Protein 3HTU (pdb70)

Organism: Homo sapiens (NCBI:txid9606)

B-factor: mean 32.5, std 11.79, range [10.89, 85.68]

GO terms:
  GO:0036258 multivesicular body assembly (P, TAS)
  GO:0000814 ESCRT II complex (C, TAS)
  GO:0016236 macroautophagy (P, TAS)
  GO:0005829 cytosol (C, TAS)
  GO:0005515 protein binding (F, IPI)
  GO:0005634 nucleus (C, IDA)
  GO:0005737 cytoplasm (C, IDA)
  GO:0005829 cytosol (C, IDA)
  GO:0010008 endosome membrane (C, IDA)
  GO:0000814 ESCRT II complex (C, IDA)
  GO:0070062 extracellular exosome (C, HDA)
  GO:0007175 negative regulation of epidermal growth factor-activated receptor activity (P, IMP)
  GO:0042803 protein homodimerization activity (F, IPI)

Sequence (439 aa):
RRPEEWGKLIYQWVSRSGQNNSVFTLYELTNGEDTEDEEFHGLDEATLLRALQALQQEHKAEIITVSDGRGVKFFGSRVTEQDKAILQLKQQRDKLRQYQKRIAQQLERERRPEEWGKLIYQWVSRSGQNNSVFTLYELTNGEDTEDEEFHGLDEATLLRALQALQQEHKAEIITVSDGRGVKFFGSRVTEQDKAILQLKQQRDKLRQYQKRIAQQLERERRRPEEWGKLIYQWVSRSGQNNSVFTLYELTNGEDTEDEEFHGLDEATLLRALQALQQEHKAEIITVSDGRGVKFFGSRVTEQDKAILQLKQQRDKLRQYQKRIAQQLRRPEEWGKLIYQWVSRSGQNNSVFTLYELTNGEDTEDEEFHGLDEATLLRALQALQQEHKAEIITVSDGRGVKFFGSRVTEQDKAILQLKQQRDKLRQYQKRIAQQLERER

Foldseek 3Di:
DALLVVLVQLLCLCPPPVPPDQWDALCCSADNDSCCPGPRHVPDSVSPVSNQVSCVVVVQKDWDDDPVTGTMGGD/DDPADPVNVVVVVVVVVVVVVVVVVVVVVVVVVVD/DALQVVLVQLLCCCVVVVPAQHKFFLCCCQPNPSNVVGPSNPPDSVSPCSNQVVCVVVVQKDWDADPPGIIMGGD/DDPADPVNVVVVVVVVVVVVVVVVVVVVVVVVVVVD/DALQVVLVQLQVVCVVPPHSWDKFFLCCCAPNDVHPVGPCHPPDSVSPVRSQVNCVVVVQKDWADDVPGIIMTGD/DDPADPVNVVVVVVVVVVVVVVVVVVVVVVVD/DALQVVLVQLLVVCVVVVNQFPKFFLCCCQPNPVCPVPPNNPPDSVSPVSNQVNCVVVVQKDKDDDPPGIMMTGD/DVVADPVNVVVVVVVVVVVVVVVVVVVVVVVVVVVD

InterPro domains:
  IPR008570 ESCRT-II complex, Vps25 subunit [PF05871] (10-145)
  IPR008570 ESCRT-II complex, Vps25 subunit [PTHR13149] (2-176)
  IPR014041 ESCRT-II complex, Vps25 subunit, N-terminal winged helix [G3DSA:1.10.10.570] (1-99)
  IPR036388 Winged helix-like DNA-binding domain superfamily [G3DSA:1.10.10.10] (100-176)
  IPR036390 Winged helix DNA-binding domain superfamily [SSF46785] (5-107)
  IPR036390 Winged helix DNA-binding domain superfamily [SSF46785] (102-175)

Nearest PDB structures (foldseek):
  3htu-assembly2_C  TM=1.014E+00  e=5.537E-16  Homo sapiens
  3cuq-assembly1_C  TM=9.580E-01  e=3.646E-12  Homo sapiens
  6juf-assembly1_B  TM=7.206E-01  e=1.925E-02  Streptomyces clavuligerus
  6lb9-assembly1_B  TM=6.934E-01  e=1.925E-02  Streptomyces clavuligerus
  7plo-assembly1_S  TM=5.126E-01  e=5.295E-01  Homo sapiens

CATH classification: 1.10.10.10

Solvent-accessible surface area: 24961 Å² total; per-residue (Å²): 165,125,51,77,63,8,0,143,29,0,51,55,28,10,45,167,106,22,125,153,49,54,12,6,4,9,47,23,1,6,30,11,132,115,2,90,145,66,106,1,43,11,5,25,87,69,25,1,29,160,0,0,79,19,6,74,147,94,132,78,2,30,27,8,85,71,94,79,1,74,0,0,32,8,77,126,79,115,18,69,157,94,14,78,22,15,0,67,15,3,27,90,31,5,115,39,87,62,79,43,76,125,3,54,54,63,36,148,175,78,140,137,33,107,57,36,1,81,24,0,30,76,24,0,44,162,44,58,47,56,115,40,5,9,0,7,52,30,1,6,67,10,144,100,1,117,148,28,100,0,74,56,20,79,103,71,38,0,25,150,0,0,90,19,2,63,131,90,138,50,3,29,39,5,73,21,110,78,24,119,0,0,26,0,59,122,84,121,26,70,158,96,10,95,27,33,0,75,27,32,15,52,30,2,66,9,106,68,106,23,106,143,10,54,138,64,13,132,208,47,165,111,81,27,29,26,33,0,107,48,0,42,115,24,0,51,134,46,80,89,83,70,9,6,15,3,3,54,19,0,6,64,6,108,104,3,111,129,51,102,0,59,63,29,82,88,71,44,1,12,140,0,0,97,12,2,69,80,27,130,73,2,31,31,6,88,59,98,125,23,106,0,0,18,0,54,126,85,116,22,75,159,83,10,105,28,10,1,83,5,9,25,67,22,8,117,22,50,54,72,29,98,124,12,63,148,117,72,148,138,54,115,55,31,0,109,51,1,49,78,17,0,39,148,72,63,39,59,95,34,12,9,0,2,50,24,0,4,52,9,127,108,2,105,146,42,114,6,72,57,27,76,80,71,38,0,53,149,0,0,66,28,5,62,142,99,139,68,3,25,34,6,116,14,116,114,16,86,0,0,16,0,42,59,124,109,18,67,150,132,14,74,50,58,0,111,35,33,30,68,28,5,84,8,61,65,94,36,100,140,10,63,74,77,10,117,168,74,146

Secondary structure (DSSP, 8-state):
--HHHHHHHHHHHHHTT--S-SEE-HHHHHHSSTTTTSTTTT--HHHHHHHHHHHHHTTSEEEE--TTS-EEEE-/-----HHHHHHHHHHHHHHHHHHHHHHHHHHHHH-/--HHHHHHHHHHHHHHHT-TT-EEEHHHHHHSTTTTTSTTTT--HHHHHHHHHHHTTTTSEEEEEETTEEEEEE-/-----HHHHHHHHHHHHHHHHHHHHHHHHHHHHTT-/--HHHHHHHHHHHHHTSS-SS-EEEHHHHHHSGGGTTSTTTT--HHHHHHHHHHHHHTTSEEEEEETTEEEEEE-/-----HHHHHHHHHHHHHHHHHHHHHHHHHH-/--HHHHHHHHHHHHHHHT-TT-EEEHHHHHHSSSSTTSSSTT--HHHHHHHHHHHHHTTSEEEEE-SSSEEEEE-/-TT--HHHHHHHHHHHHHHHHHHHHHHHHHHHHHH-

Radius of gyration: 33.03 Å; Cα contacts (8 Å, |Δi|>4): 588; chains: 8; bounding box: 89×45×94 Å

Structure (mmCIF, N/CA/C/O backbone):
data_3HTU
#
_entry.id   3HTU
#
_cell.length_a   58.562
_cell.length_b   51.043
_cell.length_c   76.987
_cell.angle_alpha   90.00
_cell.angle_beta   90.39
_cell.angle_gamma   90.00
#
_symmetry.space_group_name_H-M   'P 1 21 1'
#
loop_
_entity.id
_entity.type
_entity.pdbx_description
1 polymer 'Vacuolar protein-sorting-associated protein 25'
2 polymer 'Vacuolar protein-sorting-associated protein 20'
3 water water
#
loop_
_atom_site.group_PDB
_atom_site.id
_atom_site.type_symbol
_atom_site.label_atom_id
_atom_site.label_alt_id
_atom_site.label_comp_id
_atom_site.label_asym_id
_atom_site.label_entity_id
_atom_site.label_seq_id
_atom_site.pdbx_PDB_ins_code
_atom_site.Cartn_x
_atom_site.Cartn_y
_atom_site.Cartn_z
_atom_site.occupancy
_atom_site.B_iso_or_equiv
_atom_site.auth_seq_id
_atom_site.auth_comp_id
_atom_site.auth_asym_id
_atom_site.auth_atom_id
_atom_site.pdbx_PDB_model_num
ATOM 1 N N . ARG A 1 5 ? 24.725 -14.476 10.650 1.00 55.90 102 ARG A N 1
ATOM 2 C CA . ARG A 1 5 ? 23.998 -13.544 11.561 1.00 55.87 102 ARG A CA 1
ATOM 3 C C . ARG A 1 5 ? 23.119 -12.542 10.799 1.00 55.38 102 ARG A C 1
ATOM 4 O O . ARG A 1 5 ? 23.217 -12.425 9.571 1.00 55.84 102 ARG A O 1
ATOM 12 N N . ARG A 1 6 ? 22.255 -11.851 11.544 1.00 54.19 103 ARG A N 1
ATOM 13 C CA . ARG A 1 6 ? 21.429 -10.744 11.049 1.00 53.23 103 ARG A CA 1
ATOM 14 C C . ARG A 1 6 ? 21.267 -9.690 12.169 1.00 51.93 103 ARG A C 1
ATOM 15 O O . ARG A 1 6 ? 21.444 -10.013 13.344 1.00 51.49 103 ARG A O 1
ATOM 23 N N . PRO A 1 7 ? 20.947 -8.427 11.812 1.00 50.69 104 PRO A N 1
ATOM 24 C CA . PRO A 1 7 ? 20.610 -7.411 12.830 1.00 49.76 104 PRO A CA 1
ATOM 25 C C . PRO A 1 7 ? 19.533 -7.835 13.861 1.00 48.65 104 PRO A C 1
ATOM 26 O O . PRO A 1 7 ? 19.717 -7.600 15.056 1.00 48.36 104 PRO A O 1
ATOM 30 N N . GLU A 1 8 ? 18.442 -8.457 13.408 1.00 47.34 105 GLU A N 1
ATOM 31 C CA . GLU A 1 8 ? 17.436 -9.020 14.317 1.00 46.34 105 GLU A CA 1
ATOM 32 C C . GLU A 1 8 ? 17.987 -10.089 15.273 1.00 45.34 105 GLU A C 1
ATOM 33 O O . GLU A 1 8 ? 17.555 -10.171 16.426 1.00 45.34 105 GLU A O 1
ATOM 39 N N . GLU A 1 9 ? 18.915 -10.911 14.780 1.00 43.86 106 GLU A N 1
ATOM 40 C CA . GLU A 1 9 ? 19.620 -11.909 15.592 1.00 42.66 106 GLU A CA 1
ATOM 41 C C . GLU A 1 9 ? 20.534 -11.245 16.619 1.00 41.50 106 GLU A C 1
ATOM 42 O O . GLU A 1 9 ? 20.539 -11.632 17.791 1.00 41.55 106 GLU A O 1
ATOM 48 N N . TRP A 1 10 ? 21.306 -10.252 16.176 1.00 39.75 107 TRP A N 1
ATOM 49 C CA . TRP A 1 10 ? 22.095 -9.423 17.079 1.00 38.54 107 TRP A CA 1
ATOM 50 C C . TRP A 1 10 ? 21.168 -8.821 18.144 1.00 37.73 107 TRP A C 1
ATOM 51 O O . TRP A 1 10 ? 21.518 -8.758 19.321 1.00 36.73 107 TRP A O 1
ATOM 62 N N . GLY A 1 11 ? 19.989 -8.388 17.700 1.00 37.36 108 GLY A N 1
ATOM 63 C CA . GLY A 1 11 ? 18.940 -7.848 18.577 1.00 37.25 108 GLY A CA 1
ATOM 64 C C . GLY A 1 11 ? 18.564 -8.848 19.649 1.00 37.07 108 GLY A C 1
ATOM 65 O O . GLY A 1 11 ? 18.584 -8.523 20.840 1.00 36.72 108 GLY A O 1
ATOM 66 N N . LYS A 1 12 ? 18.247 -10.072 19.215 1.00 36.72 109 LYS A N 1
ATOM 67 C CA . LYS A 1 12 ? 17.933 -11.184 20.117 1.00 36.63 109 LYS A CA 1
ATOM 68 C C . LYS A 1 12 ? 19.039 -11.406 21.159 1.00 35.87 109 LYS A C 1
ATOM 69 O O . LYS A 1 12 ? 18.749 -11.596 22.327 1.00 35.90 109 LYS A O 1
ATOM 75 N N . LEU A 1 13 ? 20.300 -11.361 20.729 1.00 34.93 110 LEU A N 1
ATOM 76 C CA . LEU A 1 13 ? 21.436 -11.554 21.632 1.00 33.77 110 LEU A CA 1
ATOM 77 C C . LEU A 1 13 ? 21.639 -10.427 22.637 1.00 32.69 110 LEU A C 1
ATOM 78 O O . LEU A 1 13 ? 21.945 -10.681 23.812 1.00 32.46 110 LEU A O 1
ATOM 83 N N . ILE A 1 14 ? 21.490 -9.183 22.183 1.00 30.81 111 ILE A N 1
ATOM 84 C CA . ILE A 1 14 ? 21.679 -8.045 23.068 1.00 29.35 111 ILE A CA 1
ATOM 85 C C . ILE A 1 14 ? 20.594 -8.045 24.141 1.00 29.27 111 ILE A C 1
ATOM 86 O O . ILE A 1 14 ? 20.864 -7.810 25.314 1.00 28.05 111 ILE A O 1
ATOM 91 N N . TYR A 1 15 ? 19.365 -8.307 23.719 1.00 29.87 112 TYR A N 1
ATOM 92 C CA . TYR A 1 15 ? 18.218 -8.181 24.612 1.00 31.20 112 TYR A CA 1
ATOM 93 C C . TYR A 1 15 ? 18.235 -9.288 25.658 1.00 32.88 112 TYR A C 1
ATOM 94 O O . TYR A 1 15 ? 17.827 -9.084 26.797 1.00 33.16 112 TYR A O 1
ATOM 103 N N . GLN A 1 16 ? 18.711 -10.460 25.241 1.00 34.82 113 GLN A N 1
ATOM 104 C CA . GLN A 1 16 ? 18.996 -11.573 26.126 1.00 36.95 113 GLN A CA 1
ATOM 105 C C . GLN A 1 16 ? 19.968 -11.139 27.233 1.00 37.55 113 GLN A C 1
ATOM 106 O O . GLN A 1 16 ? 19.759 -11.469 28.392 1.00 37.81 113 GLN A O 1
ATOM 112 N N . TRP A 1 17 ? 21.020 -10.392 26.875 1.00 38.70 114 TRP A N 1
ATOM 113 C CA . TRP A 1 17 ? 22.047 -9.989 27.844 1.00 39.63 114 TRP A CA 1
ATOM 114 C C . TRP A 1 17 ? 21.552 -8.932 28.837 1.00 40.83 114 TRP A C 1
ATOM 115 O O . TRP A 1 17 ? 21.914 -8.960 30.018 1.00 40.87 114 TRP A O 1
ATOM 126 N N . VAL A 1 18 ? 20.752 -7.989 28.349 1.00 42.27 115 VAL A N 1
ATOM 127 C CA . VAL A 1 18 ? 20.190 -6.938 29.199 1.00 43.96 115 VAL A CA 1
ATOM 128 C C . VAL A 1 18 ? 19.292 -7.564 30.266 1.00 45.69 115 VAL A C 1
ATOM 129 O O . VAL A 1 18 ? 19.309 -7.137 31.418 1.00 46.04 115 VAL A O 1
ATOM 133 N N . SER A 1 19 ? 18.529 -8.581 29.870 1.00 48.03 116 SER A N 1
ATOM 134 C CA . SER A 1 19 ? 17.622 -9.291 30.777 1.00 50.39 116 SER A CA 1
ATOM 135 C C . SER A 1 19 ? 18.375 -10.251 31.704 1.00 52.07 116 SER A C 1
ATOM 136 O O . SER A 1 19 ? 18.349 -10.084 32.929 1.00 52.07 116 SER A O 1
ATOM 139 N N . ARG A 1 20 ? 19.046 -11.244 31.116 1.00 54.06 117 ARG A N 1
ATOM 140 C CA . ARG A 1 20 ? 19.844 -12.207 31.876 1.00 56.31 117 ARG A CA 1
ATOM 141 C C . ARG A 1 20 ? 21.060 -11.538 32.513 1.00 57.27 117 ARG A C 1
ATOM 142 O O . ARG A 1 20 ? 22.057 -11.276 31.831 1.00 57.48 117 ARG A O 1
ATOM 150 N N . SER A 1 21 ? 20.961 -11.265 33.816 1.00 58.48 118 SER A N 1
ATOM 151 C CA . SER A 1 21 ? 22.081 -10.774 34.642 1.00 59.55 118 SER A CA 1
ATOM 152 C C . SER A 1 21 ? 22.180 -9.249 34.743 1.00 60.06 118 SER A C 1
ATOM 153 O O . SER A 1 21 ? 21.707 -8.665 35.726 1.00 60.42 118 SER A O 1
ATOM 156 N N . GLY A 1 22 ? 22.790 -8.612 33.741 1.00 60.27 119 GLY A N 1
ATOM 157 C CA . GLY A 1 22 ? 23.023 -7.161 33.747 1.00 60.37 119 GLY A CA 1
ATOM 158 C C . GLY A 1 22 ? 21.742 -6.348 33.747 1.00 60.34 119 GLY A C 1
ATOM 159 O O . GLY A 1 22 ? 21.485 -5.588 32.809 1.00 60.30 119 GLY A O 1
ATOM 160 N N . GLN A 1 23 ? 20.965 -6.496 34.826 1.00 60.09 120 GLN A N 1
ATOM 161 C CA . GLN A 1 23 ? 19.575 -6.024 34.904 1.00 59.65 120 GLN A CA 1
ATOM 162 C C . GLN A 1 23 ? 19.355 -4.762 35.728 1.00 58.79 120 GLN A C 1
ATOM 163 O O . GLN A 1 23 ? 18.223 -4.285 35.846 1.00 58.97 120 GLN A O 1
ATOM 169 N N . ASN A 1 24 ? 20.427 -4.233 36.310 1.00 57.34 121 ASN A N 1
ATOM 170 C CA . ASN A 1 24 ? 20.346 -2.994 37.075 1.00 55.61 121 ASN A CA 1
ATOM 171 C C . ASN A 1 24 ? 19.998 -1.818 36.153 1.00 54.04 121 ASN A C 1
ATOM 172 O O . ASN A 1 24 ? 19.061 -1.057 36.428 1.00 53.89 121 ASN A O 1
ATOM 177 N N . ASN A 1 25 ? 20.738 -1.695 35.048 1.00 51.58 122 ASN A N 1
ATOM 178 C CA . ASN A 1 25 ? 20.499 -0.622 34.086 1.00 48.86 122 ASN A CA 1
ATOM 179 C C . ASN A 1 25 ? 19.331 -0.923 33.142 1.00 45.92 122 ASN A C 1
ATOM 180 O O . ASN A 1 25 ? 19.125 -2.069 32.725 1.00 46.08 122 ASN A O 1
ATOM 185 N N . SER A 1 26 ? 18.566 0.119 32.830 1.00 42.05 123 SER A N 1
ATOM 186 C CA . SER A 1 26 ? 17.649 0.103 31.694 1.00 38.01 123 SER A CA 1
ATOM 187 C C . SER A 1 26 ? 18.202 0.981 30.562 1.00 34.79 123 SER A C 1
ATOM 188 O O . SER A 1 26 ? 17.875 0.764 29.398 1.00 33.23 123 SER A O 1
ATOM 191 N N . VAL A 1 27 ? 19.053 1.947 30.926 1.00 31.14 124 VAL A N 1
ATOM 192 C CA . VAL A 1 27 ? 19.595 2.947 29.992 1.00 28.15 124 VAL A CA 1
ATOM 193 C C . VAL A 1 27 ? 21.109 2.737 29.741 1.00 26.90 124 VAL A C 1
ATOM 194 O O . VAL A 1 27 ? 21.917 2.685 30.694 1.00 24.87 124 VAL A O 1
ATOM 198 N N . PHE A 1 28 ? 21.472 2.604 28.463 1.00 24.78 125 PHE A N 1
ATOM 199 C CA . PHE A 1 28 ? 22.844 2.289 28.045 1.00 24.03 125 PHE A CA 1
ATOM 200 C C . PHE A 1 28 ? 23.272 3.250 26.936 1.00 22.50 125 PHE A C 1
ATOM 201 O O . PHE A 1 28 ? 22.476 3.582 26.079 1.00 21.82 125 PHE A O 1
ATOM 209 N N . THR A 1 29 ? 24.521 3.714 26.946 1.00 22.55 126 THR A N 1
ATOM 210 C CA . THR A 1 29 ? 25.070 4.366 25.757 1.00 21.27 126 THR A CA 1
ATOM 211 C C . THR A 1 29 ? 25.287 3.284 24.698 1.00 21.54 126 THR A C 1
ATOM 212 O O . THR A 1 29 ? 25.402 2.106 25.019 1.00 21.15 126 THR A O 1
ATOM 216 N N . LEU A 1 30 ? 25.300 3.673 23.430 1.00 21.51 127 LEU A N 1
ATOM 217 C CA . LEU A 1 30 ? 25.634 2.728 22.382 1.00 23.16 127 LEU A CA 1
ATOM 218 C C . LEU A 1 30 ? 27.072 2.218 22.570 1.00 23.67 127 LEU A C 1
ATOM 219 O O . LEU A 1 30 ? 27.331 1.019 22.446 1.00 24.31 127 LEU A O 1
ATOM 224 N N . TYR A 1 31 ? 27.985 3.122 22.916 1.00 24.26 128 TYR A N 1
ATOM 225 C CA . TYR A 1 31 ? 29.394 2.736 23.128 1.00 24.94 128 TYR A CA 1
ATOM 226 C C . TYR A 1 31 ? 29.547 1.624 24.156 1.00 24.93 128 TYR A C 1
ATOM 227 O O . TYR A 1 31 ? 30.227 0.640 23.892 1.00 24.89 128 TYR A O 1
ATOM 236 N N . GLU A 1 32 ? 28.924 1.771 25.327 1.00 25.54 129 GLU A N 1
ATOM 237 C CA . GLU A 1 32 ? 29.154 0.807 26.409 1.00 25.87 129 GLU A CA 1
ATOM 238 C C . GLU A 1 32 ? 28.602 -0.580 26.128 1.00 26.23 129 GLU A C 1
ATOM 239 O O . GLU A 1 32 ? 29.091 -1.556 26.698 1.00 26.53 129 GLU A O 1
ATOM 245 N N . LEU A 1 33 ? 27.604 -0.676 25.252 1.00 26.05 130 LEU A N 1
ATOM 246 C CA . LEU A 1 33 ? 27.102 -1.982 24.820 1.00 26.72 130 LEU A CA 1
ATOM 247 C C . LEU A 1 33 ? 28.145 -2.768 24.041 1.00 27.46 130 LEU A C 1
ATOM 248 O O . LEU A 1 33 ? 28.186 -3.992 24.138 1.00 27.44 130 LEU A O 1
ATOM 253 N N . THR A 1 34 ? 28.966 -2.073 23.264 1.00 28.40 131 THR A N 1
ATOM 254 C CA . THR A 1 34 ? 29.951 -2.752 22.413 1.00 29.67 131 THR A CA 1
ATOM 255 C C . THR A 1 34 ? 31.402 -2.655 22.904 1.00 31.12 131 THR A C 1
ATOM 256 O O . THR A 1 34 ? 32.233 -3.496 22.548 1.00 31.53 131 THR A O 1
ATOM 260 N N . ASN A 1 35 ? 31.714 -1.630 23.697 1.00 32.41 132 ASN A N 1
ATOM 261 C CA . ASN A 1 35 ? 33.095 -1.404 24.165 1.00 33.75 132 ASN A CA 1
ATOM 262 C C . ASN A 1 35 ? 33.219 -1.256 25.684 1.00 34.78 132 ASN A C 1
ATOM 263 O O . ASN A 1 35 ? 34.306 -0.929 26.193 1.00 34.65 132 ASN A O 1
ATOM 268 N N . GLY A 1 36 ? 32.127 -1.492 26.408 1.00 35.55 133 GLY A N 1
ATOM 269 C CA . GLY A 1 36 ? 32.131 -1.361 27.869 1.00 37.23 133 GLY A CA 1
ATOM 270 C C . GLY A 1 36 ? 32.784 -2.543 28.570 1.00 38.18 133 GLY A C 1
ATOM 271 O O . GLY A 1 36 ? 33.259 -3.473 27.916 1.00 38.00 133 GLY A O 1
ATOM 272 N N . GLU A 1 37 ? 32.812 -2.497 29.902 1.00 39.07 134 GLU A N 1
ATOM 273 C CA . GLU A 1 37 ? 33.385 -3.574 30.715 1.00 40.36 134 GLU A CA 1
ATOM 274 C C . GLU A 1 37 ? 32.419 -4.735 30.929 1.00 40.70 134 GLU A C 1
ATOM 275 O O . GLU A 1 37 ? 32.812 -5.910 30.853 1.00 40.19 134 GLU A O 1
ATOM 281 N N . ASP A 1 38 ? 31.158 -4.396 31.196 1.00 41.16 135 ASP A N 1
ATOM 282 C CA . ASP A 1 38 ? 30.151 -5.373 31.622 1.00 41.84 135 ASP A CA 1
ATOM 283 C C . ASP A 1 38 ? 29.754 -6.329 30.502 1.00 42.46 135 ASP A C 1
ATOM 284 O O . ASP A 1 38 ? 29.204 -7.402 30.752 1.00 42.56 135 ASP A O 1
ATOM 289 N N . THR A 1 39 ? 30.055 -5.938 29.270 1.00 43.04 136 THR A N 1
ATOM 290 C CA . THR A 1 39 ? 29.652 -6.706 28.092 1.00 43.84 136 THR A CA 1
ATOM 291 C C . THR A 1 39 ? 30.863 -7.287 27.344 1.00 44.54 136 THR A C 1
ATOM 292 O O . THR A 1 39 ? 30.723 -7.825 26.242 1.00 44.41 136 THR A O 1
ATOM 296 N N . GLU A 1 40 ? 32.042 -7.181 27.965 1.00 45.61 137 GLU A N 1
ATOM 297 C CA . GLU A 1 40 ? 33.328 -7.528 27.333 1.00 46.78 137 GLU A CA 1
ATOM 298 C C . GLU A 1 40 ? 33.443 -8.955 26.808 1.00 47.09 137 GLU A C 1
ATOM 299 O O . GLU A 1 40 ? 34.153 -9.206 25.831 1.00 47.15 137 GLU A O 1
ATOM 305 N N . ASP A 1 41 ? 32.744 -9.883 27.454 1.00 47.69 138 ASP A N 1
ATOM 306 C CA . ASP A 1 41 ? 32.807 -11.291 27.068 1.00 47.94 138 ASP A CA 1
ATOM 307 C C . ASP A 1 41 ? 31.627 -11.739 26.193 1.00 47.57 138 ASP A C 1
ATOM 308 O O . ASP A 1 41 ? 31.550 -12.902 25.796 1.00 47.62 138 ASP A O 1
ATOM 313 N N . GLU A 1 42 ? 30.720 -10.811 25.888 1.00 46.87 139 GLU A N 1
ATOM 314 C CA . GLU A 1 42 ? 29.542 -11.114 25.068 1.00 46.15 139 GLU A CA 1
ATOM 315 C C . GLU A 1 42 ? 29.820 -11.147 23.567 1.00 45.01 139 GLU A C 1
ATOM 316 O O . GLU A 1 42 ? 30.754 -10.500 23.077 1.00 44.58 139 GLU A O 1
ATOM 322 N N . GLU A 1 43 ? 28.977 -11.886 22.850 1.00 43.62 140 GLU A N 1
ATOM 323 C CA . GLU A 1 43 ? 29.100 -12.059 21.397 1.00 42.78 140 GLU A CA 1
ATOM 324 C C . GLU A 1 43 ? 29.009 -10.748 20.609 1.00 41.27 140 GLU A C 1
ATOM 325 O O . GLU A 1 43 ? 29.519 -10.664 19.482 1.00 41.45 140 GLU A O 1
ATOM 331 N N . PHE A 1 44 ? 28.384 -9.729 21.207 1.00 39.05 141 PHE A N 1
ATOM 332 C CA . PHE A 1 44 ? 28.214 -8.426 20.551 1.00 37.10 141 PHE A CA 1
ATOM 333 C C . PHE A 1 44 ? 29.258 -7.362 20.915 1.00 36.23 141 PHE A C 1
ATOM 334 O O . PHE A 1 44 ? 29.204 -6.244 20.406 1.00 35.15 141 PHE A O 1
ATOM 342 N N . HIS A 1 45 ? 30.224 -7.698 21.767 1.00 35.14 142 HIS A N 1
ATOM 343 C CA . HIS A 1 45 ? 31.312 -6.763 22.012 1.00 34.44 142 HIS A CA 1
ATOM 344 C C . HIS A 1 45 ? 32.064 -6.550 20.697 1.00 34.50 142 HIS A C 1
ATOM 345 O O . HIS A 1 45 ? 32.121 -7.449 19.870 1.00 34.45 142 HIS A O 1
ATOM 352 N N . GLY A 1 46 ? 32.588 -5.349 20.481 1.00 34.26 143 GLY A N 1
ATOM 353 C CA . GLY A 1 46 ? 33.260 -5.037 19.220 1.00 34.73 143 GLY A CA 1
ATOM 354 C C . GLY A 1 46 ? 32.346 -4.848 18.014 1.00 34.59 143 GLY A C 1
ATOM 355 O O . GLY A 1 46 ? 32.796 -4.363 16.975 1.00 34.36 143 GLY A O 1
ATOM 356 N N . LEU A 1 47 ? 31.070 -5.223 18.137 1.00 34.58 144 LEU A N 1
ATOM 357 C CA . LEU A 1 47 ? 30.079 -4.974 17.077 1.00 34.21 144 LEU A CA 1
ATOM 358 C C . LEU A 1 47 ? 30.134 -3.507 16.666 1.00 34.29 144 LEU A C 1
ATOM 359 O O . LEU A 1 47 ? 30.182 -2.633 17.530 1.00 34.86 144 LEU A O 1
ATOM 364 N N . ASP A 1 48 ? 30.149 -3.249 15.356 1.00 33.84 145 ASP A N 1
ATOM 365 C CA . ASP A 1 48 ? 30.212 -1.893 14.813 1.00 34.12 145 ASP A CA 1
ATOM 366 C C . ASP A 1 48 ? 28.916 -1.107 15.129 1.00 34.28 145 ASP A C 1
ATOM 367 O O . ASP A 1 48 ? 27.856 -1.716 15.264 1.00 34.27 145 ASP A O 1
ATOM 372 N N . GLU A 1 49 ? 29.006 0.224 15.239 1.00 34.47 146 GLU A N 1
ATOM 373 C CA . GLU A 1 49 ? 27.832 1.049 15.577 1.00 34.47 146 GLU A CA 1
ATOM 374 C C . GLU A 1 49 ? 26.719 0.865 14.562 1.00 34.00 146 GLU A C 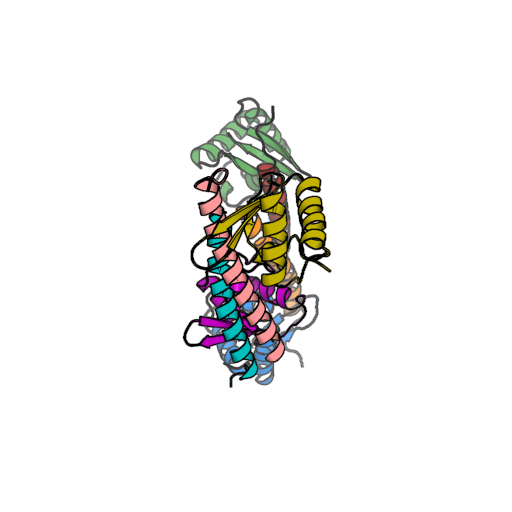1
ATOM 375 O O . GLU A 1 49 ? 25.538 0.799 14.932 1.00 34.20 146 GLU A O 1
ATOM 381 N N . ALA A 1 50 ? 27.092 0.794 13.288 1.00 33.00 147 ALA A N 1
ATOM 382 C CA . ALA A 1 50 ? 26.112 0.716 12.202 1.00 32.50 147 ALA A CA 1
ATOM 383 C C . ALA A 1 50 ? 25.197 -0.497 12.339 1.00 31.92 147 ALA A C 1
ATOM 384 O O . ALA A 1 50 ? 23.983 -0.381 12.201 1.00 32.05 147 ALA A O 1
ATOM 386 N N . THR A 1 51 ? 25.788 -1.653 12.623 1.00 31.04 148 THR A N 1
ATOM 387 C CA . THR A 1 51 ? 25.051 -2.899 12.752 1.00 29.97 148 THR A CA 1
ATOM 388 C C . THR A 1 51 ? 24.297 -2.937 14.089 1.00 29.22 148 THR A C 1
ATOM 389 O O . THR A 1 51 ? 23.190 -3.456 14.153 1.00 29.47 148 THR A O 1
ATOM 393 N N . LEU A 1 52 ? 24.910 -2.378 15.134 1.00 28.14 149 LEU A N 1
ATOM 394 C CA . LEU A 1 52 ? 24.294 -2.232 16.444 1.00 27.82 149 LEU A CA 1
ATOM 395 C C . LEU A 1 52 ? 23.010 -1.412 16.366 1.00 27.50 149 LEU A C 1
ATOM 396 O O . LEU A 1 52 ? 22.014 -1.771 16.981 1.00 27.88 149 LEU A O 1
ATOM 401 N N . LEU A 1 53 ? 23.042 -0.302 15.637 1.00 27.18 150 LEU A N 1
ATOM 402 C CA . LEU A 1 53 ? 21.830 0.491 15.439 1.00 27.57 150 LEU A CA 1
ATOM 403 C C . LEU A 1 53 ? 20.703 -0.255 14.723 1.00 27.31 150 LEU A C 1
ATOM 404 O O . LEU A 1 53 ? 19.533 -0.096 15.080 1.00 27.11 150 LEU A O 1
ATOM 409 N N . ARG A 1 54 ? 21.046 -1.056 13.713 1.00 27.28 151 ARG A N 1
ATOM 410 C CA . ARG A 1 54 ? 20.046 -1.872 13.029 1.00 27.30 151 ARG A CA 1
ATOM 411 C C . ARG A 1 54 ? 19.489 -2.990 13.942 1.00 26.57 151 ARG A C 1
ATOM 412 O O . ARG A 1 54 ? 18.324 -3.372 13.822 1.00 26.05 151 ARG A O 1
ATOM 420 N N . ALA A 1 55 ? 20.331 -3.516 14.833 1.00 25.47 152 ALA A N 1
ATOM 421 C CA . ALA A 1 55 ? 19.895 -4.483 15.832 1.00 25.02 152 ALA A CA 1
ATOM 422 C C . ALA A 1 55 ? 18.879 -3.812 16.760 1.00 23.98 152 ALA A C 1
ATOM 423 O O . ALA A 1 55 ? 17.822 -4.377 17.044 1.00 24.01 152 ALA A O 1
ATOM 425 N N . LEU A 1 56 ? 19.221 -2.609 17.204 1.00 22.77 153 LEU A N 1
ATOM 426 C CA . LEU A 1 56 ? 18.398 -1.840 18.130 1.00 23.05 153 LEU A CA 1
ATOM 427 C C . LEU A 1 56 ? 17.086 -1.374 17.501 1.00 23.15 153 LEU A C 1
ATOM 428 O O . LEU A 1 56 ? 16.069 -1.273 18.191 1.00 21.54 153 LEU A O 1
ATOM 433 N N . GLN A 1 57 ? 17.124 -1.090 16.195 1.00 23.79 154 GLN A N 1
ATOM 434 C CA . GLN A 1 57 ? 15.935 -0.684 15.430 1.00 24.13 154 GLN A CA 1
ATOM 435 C C . GLN A 1 57 ? 14.916 -1.825 15.331 1.00 24.20 154 GLN A C 1
ATOM 436 O O . GLN A 1 57 ? 13.713 -1.589 15.453 1.00 24.17 154 GLN A O 1
ATOM 442 N N . ALA A 1 58 ? 15.396 -3.055 15.120 1.00 23.83 155 ALA A N 1
ATOM 443 C CA . ALA A 1 58 ? 14.532 -4.228 15.134 1.00 23.49 155 ALA A CA 1
ATOM 444 C C . ALA A 1 58 ? 13.894 -4.426 16.510 1.00 23.50 155 ALA A C 1
ATOM 445 O O . ALA A 1 58 ? 12.702 -4.727 16.599 1.00 23.10 155 ALA A O 1
ATOM 447 N N . LEU A 1 59 ? 14.688 -4.232 17.568 1.00 22.89 156 LEU A N 1
ATOM 448 C CA . LEU A 1 59 ? 14.181 -4.225 18.950 1.00 23.34 156 LEU A CA 1
ATOM 449 C C . LEU A 1 59 ? 13.143 -3.129 19.158 1.00 23.00 156 LEU A C 1
ATOM 450 O O . LEU A 1 59 ? 12.053 -3.419 19.640 1.00 23.30 156 LEU A O 1
ATOM 455 N N . GLN A 1 60 ? 13.465 -1.890 18.787 1.00 22.99 157 GLN A N 1
ATOM 456 C CA . GLN A 1 60 ? 12.504 -0.792 18.897 1.00 23.36 157 GLN A CA 1
ATOM 457 C C . GLN A 1 60 ? 11.151 -1.095 18.217 1.00 24.12 157 GLN A C 1
ATOM 458 O O . GLN A 1 60 ? 10.095 -0.755 18.769 1.00 22.94 157 GLN A O 1
ATOM 464 N N . GLN A 1 61 ? 11.200 -1.715 17.037 1.00 24.33 158 GLN A N 1
ATOM 465 C CA . GLN A 1 61 ? 9.983 -2.130 16.301 1.00 26.08 158 GLN A CA 1
ATOM 466 C C . GLN A 1 61 ? 9.099 -3.092 17.091 1.00 25.45 158 GLN A C 1
ATOM 467 O O . GLN A 1 61 ? 7.887 -3.097 16.907 1.00 25.56 158 GLN A O 1
ATOM 473 N N . GLU A 1 62 ? 9.718 -3.922 17.932 1.00 25.92 159 GLU A N 1
ATOM 474 C CA . GLU A 1 62 ? 9.016 -4.863 18.816 1.00 26.27 159 GLU A CA 1
ATOM 475 C C . GLU A 1 62 ? 8.751 -4.268 20.201 1.00 25.42 159 GLU A C 1
ATOM 476 O O . GLU A 1 62 ? 8.337 -4.993 21.106 1.00 25.41 159 GLU A O 1
ATOM 482 N N . HIS A 1 63 ? 8.997 -2.962 20.362 1.00 24.79 160 HIS A N 1
ATOM 483 C CA . HIS A 1 63 ? 8.735 -2.207 21.614 1.00 24.30 160 HIS A CA 1
ATOM 484 C C . HIS A 1 63 ? 9.677 -2.580 22.762 1.00 23.32 160 HIS A C 1
ATOM 485 O O . HIS A 1 63 ? 9.456 -2.202 23.916 1.00 21.45 160 HIS A O 1
ATOM 492 N N . LYS A 1 64 ? 10.739 -3.307 22.428 1.00 23.03 161 LYS A N 1
ATOM 493 C CA . LYS A 1 64 ? 11.713 -3.761 23.416 1.00 22.03 161 LYS A CA 1
ATOM 494 C C . LYS A 1 64 ? 12.797 -2.740 23.719 1.00 20.65 161 LYS A C 1
ATOM 495 O O . LYS A 1 64 ? 13.612 -2.941 24.613 1.00 20.97 161 LYS A O 1
ATOM 501 N N . ALA A 1 65 ? 12.785 -1.632 23.001 1.00 19.99 162 ALA A N 1
ATOM 502 C CA . ALA A 1 65 ? 13.853 -0.635 23.080 1.00 19.75 162 ALA A CA 1
ATOM 503 C C . ALA A 1 65 ? 13.370 0.682 22.525 1.00 18.95 162 ALA A C 1
ATOM 504 O O . ALA A 1 65 ? 12.517 0.711 21.648 1.00 18.31 162 ALA A O 1
ATOM 506 N N . GLU A 1 66 ? 13.896 1.774 23.070 1.00 18.88 163 GLU A N 1
ATOM 507 C CA . GLU A 1 66 ? 13.726 3.079 22.463 1.00 18.01 163 GLU A CA 1
ATOM 508 C C . GLU A 1 66 ? 15.112 3.712 22.331 1.00 18.10 163 GLU A C 1
ATOM 509 O O . GLU A 1 66 ? 15.835 3.864 23.315 1.00 17.24 163 GLU A O 1
ATOM 515 N N . ILE A 1 67 ? 15.452 4.112 21.115 1.00 19.21 164 ILE A N 1
ATOM 516 C CA . ILE A 1 67 ? 16.781 4.671 20.864 1.00 19.96 164 ILE A CA 1
ATOM 517 C C . ILE A 1 67 ? 16.787 6.168 21.162 1.00 19.82 164 ILE A C 1
ATOM 518 O O . ILE A 1 67 ? 15.824 6.877 20.855 1.00 18.57 164 ILE A O 1
ATOM 523 N N . ILE A 1 68 ? 17.855 6.632 21.825 1.00 20.21 165 ILE A N 1
ATOM 524 C CA . ILE A 1 68 ? 18.098 8.068 22.029 1.00 20.06 165 ILE A CA 1
ATOM 525 C C . ILE A 1 68 ? 19.235 8.538 21.125 1.00 21.04 165 ILE A C 1
ATOM 526 O O . ILE A 1 68 ? 20.388 8.077 21.235 1.00 18.59 165 ILE A O 1
ATOM 531 N N . THR A 1 69 ? 18.899 9.474 20.244 1.00 22.27 166 THR A N 1
ATOM 532 C CA . THR A 1 69 ? 19.823 9.892 19.203 1.00 24.48 166 THR A CA 1
ATOM 533 C C . THR A 1 69 ? 20.398 11.288 19.391 1.00 25.04 166 THR A C 1
ATOM 534 O O . THR A 1 69 ? 21.239 11.714 18.590 1.00 26.43 166 THR A O 1
ATOM 538 N N . VAL A 1 70 ? 20.002 11.990 20.449 1.00 25.19 167 VAL A N 1
ATOM 539 C CA . VAL A 1 70 ? 20.548 13.322 20.671 1.00 25.67 167 VAL A CA 1
ATOM 540 C C . VAL A 1 70 ? 22.048 13.241 20.971 1.00 25.87 167 VAL A C 1
ATOM 541 O O . VAL A 1 70 ? 22.504 12.368 21.721 1.00 24.54 167 VAL A O 1
ATOM 545 N N . SER A 1 71 ? 22.798 14.139 20.336 1.00 25.90 168 SER A N 1
ATOM 546 C CA . SER A 1 71 ? 24.251 14.114 20.377 1.00 27.03 168 SER A CA 1
ATOM 547 C C . SER A 1 71 ? 24.851 14.279 21.775 1.00 27.00 168 SER A C 1
ATOM 548 O O . SER A 1 71 ? 25.955 13.779 22.024 1.00 27.27 168 SER A O 1
ATOM 551 N N . ASP A 1 72 ? 24.131 14.971 22.666 1.00 26.90 169 ASP A N 1
ATOM 552 C CA . ASP A 1 72 ? 24.574 15.221 24.046 1.00 27.98 169 ASP A CA 1
ATOM 553 C C . ASP A 1 72 ? 24.437 14.014 24.965 1.00 27.79 169 ASP A C 1
ATOM 554 O O . ASP A 1 72 ? 24.836 14.064 26.143 1.00 28.51 169 ASP A O 1
ATOM 559 N N . GLY A 1 73 ? 23.885 12.928 24.440 1.00 26.77 170 GLY A N 1
ATOM 560 C CA . GLY A 1 73 ? 23.707 11.734 25.236 1.00 26.38 170 GLY A CA 1
ATOM 561 C C . GLY A 1 73 ? 22.990 10.625 24.510 1.00 26.57 170 GLY A C 1
ATOM 562 O O . GLY A 1 73 ? 21.809 10.334 24.809 1.00 26.12 170 GLY A O 1
ATOM 563 N N . ARG A 1 74 ? 23.719 10.016 23.569 1.00 26.23 171 ARG A N 1
ATOM 564 C CA . ARG A 1 74 ? 23.210 8.990 22.676 1.00 25.73 171 ARG A CA 1
ATOM 565 C C . ARG A 1 74 ? 23.144 7.671 23.398 1.00 25.30 171 ARG A C 1
ATOM 566 O O . ARG A 1 74 ? 24.013 7.350 24.227 1.00 25.08 171 ARG A O 1
ATOM 574 N N . GLY A 1 75 ? 22.142 6.874 23.047 1.00 23.31 172 GLY A N 1
ATOM 575 C CA . GLY A 1 75 ? 22.037 5.562 23.643 1.00 21.97 172 GLY A CA 1
ATOM 576 C C . GLY A 1 75 ? 20.685 4.939 23.448 1.00 20.44 172 GLY A C 1
ATOM 577 O O . GLY A 1 75 ? 19.985 5.252 22.490 1.00 20.91 172 GLY A O 1
ATOM 578 N N . VAL A 1 76 ? 20.326 4.048 24.364 1.00 19.29 173 VAL A N 1
ATOM 579 C CA . VAL A 1 76 ? 19.171 3.206 24.176 1.00 18.47 173 VAL A CA 1
ATOM 580 C C . VAL A 1 76 ? 18.581 2.852 25.549 1.00 18.65 173 VAL A C 1
ATOM 581 O O . VAL A 1 76 ? 19.316 2.669 26.534 1.00 17.88 173 VAL A O 1
ATOM 585 N N . LYS A 1 77 ? 17.248 2.828 25.626 1.00 18.05 174 LYS A N 1
ATOM 586 C CA . LYS A 1 77 ? 16.579 2.270 26.809 1.00 17.36 174 LYS A CA 1
ATOM 587 C C . LYS A 1 77 ? 15.886 0.990 26.423 1.00 18.07 174 LYS A C 1
ATOM 588 O O . LYS A 1 77 ? 15.200 0.931 25.414 1.00 18.38 174 LYS A O 1
ATOM 594 N N . PHE A 1 78 ? 16.054 -0.039 27.245 1.00 19.06 175 PHE A N 1
ATOM 595 C CA . PHE A 1 78 ? 15.389 -1.323 27.030 1.00 19.28 175 PHE A CA 1
ATOM 596 C C . PHE A 1 78 ? 14.180 -1.452 27.937 1.00 18.60 175 PHE A C 1
ATOM 597 O O . PHE A 1 78 ? 14.160 -0.923 29.041 1.00 17.26 175 PHE A O 1
ATOM 605 N N . PHE A 1 79 ? 13.174 -2.142 27.430 1.00 19.66 176 PHE A N 1
ATOM 606 C CA . PHE A 1 79 ? 11.897 -2.334 28.123 1.00 21.14 176 PHE A CA 1
ATOM 607 C C . PHE A 1 79 ? 11.627 -3.825 28.214 1.00 22.18 176 PHE A C 1
ATOM 608 O O . PHE A 1 79 ? 10.834 -4.308 28.992 1.00 24.07 176 PHE A O 1
ATOM 617 N N . GLY B 2 1 ? 3.684 7.662 22.378 1.00 20.47 10 GLY B N 1
ATOM 618 C CA . GLY B 2 1 ? 4.660 8.668 22.905 1.00 18.85 10 GLY B CA 1
ATOM 619 C C . GLY B 2 1 ? 5.907 8.007 23.494 1.00 18.16 10 GLY B C 1
ATOM 620 O O . GLY B 2 1 ? 5.955 6.774 23.681 1.00 17.67 10 GLY B O 1
ATOM 621 N N . SER B 2 2 ? 6.911 8.841 23.786 1.00 17.23 11 SER B N 1
ATOM 622 C CA . SER B 2 2 ? 8.207 8.394 24.329 1.00 16.62 11 SER B CA 1
ATOM 623 C C . SER B 2 2 ? 8.054 7.776 25.702 1.00 16.07 11 SER B C 1
ATOM 624 O O . SER B 2 2 ? 7.228 8.200 26.502 1.00 16.44 11 SER B O 1
ATOM 627 N N . ARG B 2 3 ? 8.843 6.743 25.958 1.00 16.09 12 ARG B N 1
ATOM 628 C CA . ARG B 2 3 ? 8.968 6.203 27.286 1.00 14.98 12 ARG B CA 1
ATOM 629 C C . ARG B 2 3 ? 10.340 6.512 27.902 1.00 15.39 12 ARG B C 1
ATOM 630 O O . ARG B 2 3 ? 10.771 5.828 28.824 1.00 14.45 12 ARG B O 1
ATOM 638 N N . VAL B 2 4 ? 11.012 7.546 27.391 1.00 15.89 13 VAL B N 1
ATOM 639 C CA . VAL B 2 4 ? 12.314 7.964 27.931 1.00 16.67 13 VAL B CA 1
ATOM 640 C C . VAL B 2 4 ? 12.151 9.248 28.739 1.00 17.43 13 VAL B C 1
ATOM 641 O O . VAL B 2 4 ? 11.558 10.214 28.252 1.00 19.24 13 VAL B O 1
ATOM 645 N N . THR B 2 5 ? 12.643 9.239 29.980 1.00 17.44 14 THR B N 1
ATOM 646 C CA . THR B 2 5 ? 12.515 10.370 30.902 1.00 17.07 14 THR B CA 1
ATOM 647 C C . THR B 2 5 ? 13.673 11.378 30.781 1.00 18.82 14 THR B C 1
ATOM 648 O O . THR B 2 5 ? 14.729 11.073 30.214 1.00 18.05 14 THR B O 1
ATOM 652 N N . GLU B 2 6 ? 13.451 12.588 31.281 1.00 19.65 15 GLU B N 1
ATOM 653 C CA . GLU B 2 6 ? 14.500 13.597 31.404 1.00 21.73 15 GLU B CA 1
ATOM 654 C C . GLU B 2 6 ? 15.674 13.077 32.263 1.00 22.06 15 GLU B C 1
ATOM 655 O O . GLU B 2 6 ? 16.855 13.314 31.948 1.00 22.32 15 GLU B O 1
ATOM 661 N N . GLN B 2 7 ? 15.330 12.365 33.332 1.00 22.17 16 GLN B N 1
ATOM 662 C CA . GLN B 2 7 ? 16.271 11.587 34.134 1.00 22.92 16 GLN B CA 1
ATOM 663 C C . GLN B 2 7 ? 17.082 10.551 33.337 1.00 23.09 16 GLN B C 1
ATOM 664 O O . GLN B 2 7 ? 18.297 10.434 33.534 1.00 22.89 16 GLN B O 1
ATOM 670 N N . ASP B 2 8 ? 16.412 9.773 32.484 1.00 22.98 17 ASP B N 1
ATOM 671 C CA . ASP B 2 8 ? 17.087 8.832 31.571 1.00 22.30 17 ASP B CA 1
ATOM 672 C C . ASP B 2 8 ? 18.106 9.535 30.675 1.00 22.95 17 ASP B C 1
ATOM 673 O O . ASP B 2 8 ? 19.246 9.037 30.469 1.00 21.90 17 ASP B O 1
ATOM 678 N N . LYS B 2 9 ? 17.693 10.676 30.118 1.00 22.79 18 LYS B N 1
ATOM 679 C CA . LYS B 2 9 ? 18.580 11.453 29.244 1.00 22.60 18 LYS B CA 1
ATOM 680 C C . LYS B 2 9 ? 19.736 12.113 30.006 1.00 22.46 18 LYS B C 1
ATOM 681 O O . LYS B 2 9 ? 20.832 12.228 29.471 1.00 22.49 18 LYS B O 1
ATOM 687 N N . ALA B 2 10 ? 19.475 12.556 31.232 1.00 22.04 19 ALA B N 1
ATOM 688 C CA . ALA B 2 10 ? 20.517 13.067 32.122 1.00 22.09 19 ALA B CA 1
ATOM 689 C C . ALA B 2 10 ? 21.577 12.012 32.493 1.00 21.73 19 ALA B C 1
ATOM 690 O O . A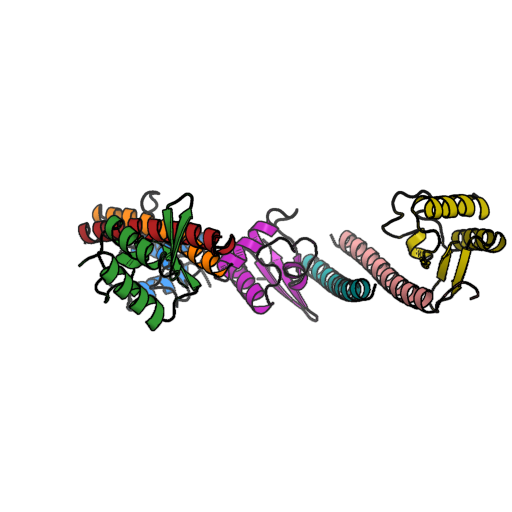LA B 2 10 ? 22.754 12.348 32.562 1.00 22.59 19 ALA B O 1
ATOM 692 N N . ILE B 2 11 ? 21.171 10.755 32.708 1.00 21.51 20 ILE B N 1
ATOM 693 C CA . ILE B 2 11 ? 22.123 9.668 32.960 1.00 21.24 20 ILE B CA 1
ATOM 694 C C . ILE B 2 11 ? 23.031 9.597 31.755 1.00 21.36 20 ILE B C 1
ATOM 695 O O . ILE B 2 11 ? 24.284 9.614 31.869 1.00 19.15 20 ILE B O 1
ATOM 700 N N . LEU B 2 12 ? 22.376 9.501 30.601 1.00 20.67 21 LEU B N 1
ATOM 701 C CA . LEU B 2 12 ? 23.053 9.306 29.327 1.00 20.44 21 LEU B CA 1
ATOM 702 C C . LEU B 2 12 ? 24.036 10.409 28.924 1.00 20.01 21 LEU B C 1
ATOM 703 O O . LEU B 2 12 ? 25.026 10.110 28.282 1.00 19.50 21 LEU B O 1
ATOM 708 N N . GLN B 2 13 ? 23.726 11.674 29.232 1.00 20.30 22 GLN B N 1
ATOM 709 C CA . GLN B 2 13 ? 24.665 12.780 28.978 1.00 21.15 22 GLN B CA 1
ATOM 710 C C . GLN B 2 13 ? 25.944 12.554 29.763 1.00 21.33 22 GLN B C 1
ATOM 711 O O . GLN B 2 13 ? 27.065 12.766 29.235 1.00 21.33 22 GLN B O 1
ATOM 717 N N . LEU B 2 14 ? 25.783 12.106 31.011 1.00 20.77 23 LEU B N 1
ATOM 718 C CA . LEU B 2 14 ? 26.925 11.864 31.886 1.00 22.00 23 LEU B CA 1
ATOM 719 C C . LEU B 2 14 ? 27.676 10.593 31.470 1.00 22.04 23 LEU B C 1
ATOM 720 O O . LEU B 2 14 ? 28.893 10.609 31.361 1.00 22.09 23 LEU B O 1
ATOM 725 N N . LYS B 2 15 ? 26.949 9.508 31.209 1.00 21.82 24 LYS B N 1
ATOM 726 C CA . LYS B 2 15 ? 27.556 8.277 30.700 1.00 21.75 24 LYS B CA 1
ATOM 727 C C . LYS B 2 15 ? 28.294 8.470 29.357 1.00 22.17 24 LYS B C 1
ATOM 728 O O . LYS B 2 15 ? 29.266 7.775 29.077 1.00 22.10 24 LYS B O 1
ATOM 734 N N . GLN B 2 16 ? 27.842 9.412 28.532 1.00 23.00 25 GLN B N 1
ATOM 735 C CA . GLN B 2 16 ? 28.550 9.726 27.289 1.00 23.70 25 GLN B CA 1
ATOM 736 C C . GLN B 2 16 ? 29.897 10.440 27.518 1.00 24.00 25 GLN B C 1
ATOM 737 O O . GLN B 2 16 ? 30.890 10.131 26.844 1.00 24.59 25 GLN B O 1
ATOM 743 N N . GLN B 2 17 ? 29.917 11.401 28.442 1.00 24.28 26 GLN B N 1
ATOM 744 C CA . GLN B 2 17 ? 31.132 12.140 28.783 1.00 24.58 26 GLN B CA 1
ATOM 745 C C . GLN B 2 17 ? 32.179 11.215 29.397 1.00 25.25 26 GLN B C 1
ATOM 746 O O . GLN B 2 17 ? 33.388 11.378 29.168 1.00 24.82 26 GLN B O 1
ATOM 752 N N . ARG B 2 18 ? 31.681 10.263 30.178 1.00 24.71 27 ARG B N 1
ATOM 753 C CA . ARG B 2 18 ? 32.450 9.155 30.723 1.00 25.01 27 ARG B CA 1
ATOM 754 C C . ARG B 2 18 ? 33.066 8.269 29.640 1.00 25.01 27 ARG B C 1
ATOM 755 O O . ARG B 2 18 ? 34.245 7.859 29.727 1.00 24.39 27 ARG B O 1
ATOM 763 N N . ASP B 2 19 ? 32.251 7.943 28.641 1.00 24.44 28 ASP B N 1
ATOM 764 C CA . ASP B 2 19 ? 32.654 7.061 27.571 1.00 24.69 28 ASP B CA 1
ATOM 765 C C . ASP B 2 19 ? 33.801 7.642 26.735 1.00 23.90 28 ASP B C 1
ATOM 766 O O . ASP B 2 19 ? 34.743 6.934 26.419 1.00 24.37 28 ASP B O 1
ATOM 771 N N . LYS B 2 20 ? 33.694 8.919 26.372 1.00 23.91 29 LYS B N 1
ATOM 772 C CA . LYS B 2 20 ? 34.675 9.565 25.504 1.00 24.07 29 LYS B CA 1
ATOM 773 C C . LYS B 2 20 ? 36.012 9.704 26.219 1.00 23.65 29 LYS B C 1
ATOM 774 O O . LYS B 2 20 ? 37.067 9.603 25.577 1.00 23.34 29 LYS B O 1
ATOM 780 N N . LEU B 2 21 ? 35.960 9.944 27.533 1.00 23.61 30 LEU B N 1
ATOM 781 C CA . LEU B 2 21 ? 37.173 9.939 28.368 1.00 23.31 30 LEU B CA 1
ATOM 782 C C . LEU B 2 21 ? 37.779 8.547 28.482 1.00 23.30 30 LEU B C 1
ATOM 783 O O . LEU B 2 21 ? 39.008 8.386 28.416 1.00 21.89 30 LEU B O 1
ATOM 788 N N . ARG B 2 22 ? 36.923 7.540 28.629 1.00 23.13 31 ARG B N 1
ATOM 789 C CA . ARG B 2 22 ? 37.369 6.143 28.635 1.00 24.00 31 ARG B CA 1
ATOM 790 C C . ARG B 2 22 ? 38.136 5.744 27.338 1.00 23.53 31 ARG B C 1
ATOM 791 O O . ARG B 2 22 ? 39.148 5.025 27.414 1.00 23.61 31 ARG B O 1
ATOM 799 N N . GLN B 2 23 ? 37.654 6.201 26.178 1.00 22.15 32 GLN B N 1
ATOM 800 C CA . GLN B 2 23 ? 38.323 5.982 24.875 1.00 22.52 32 GLN B CA 1
ATOM 801 C C . GLN B 2 23 ? 39.749 6.589 24.863 1.00 22.50 32 GLN B C 1
ATOM 802 O O . GLN B 2 23 ? 40.715 5.939 24.439 1.00 22.10 32 GLN B O 1
ATOM 808 N N . TYR B 2 24 ? 39.870 7.833 25.318 1.00 22.42 33 TYR B N 1
ATOM 809 C CA . TYR B 2 24 ? 41.194 8.442 25.488 1.00 23.05 33 TYR B CA 1
ATOM 810 C C . TYR B 2 24 ? 42.080 7.747 26.551 1.00 23.35 33 TYR B C 1
ATOM 811 O O . TYR B 2 24 ? 43.298 7.692 26.394 1.00 24.05 33 TYR B O 1
ATOM 820 N N . GLN B 2 25 ? 41.479 7.216 27.615 1.00 23.66 34 GLN B N 1
ATOM 821 C CA . GLN B 2 25 ? 42.225 6.532 28.681 1.00 23.55 34 GLN B CA 1
ATOM 822 C C . GLN B 2 25 ? 42.869 5.251 28.114 1.00 24.24 34 GLN B C 1
ATOM 823 O O . GLN B 2 25 ? 44.049 4.945 28.377 1.00 23.64 34 GLN B O 1
ATOM 829 N N . LYS B 2 26 ? 42.108 4.548 27.281 1.00 23.88 35 LYS B N 1
ATOM 830 C CA . LYS B 2 26 ? 42.547 3.291 26.691 1.00 24.94 35 LYS B CA 1
ATOM 831 C C . LYS B 2 26 ? 43.716 3.554 25.749 1.00 25.45 35 LYS B C 1
ATOM 832 O O . LYS B 2 26 ? 44.715 2.855 25.789 1.00 25.48 35 LYS B O 1
ATOM 838 N N . ARG B 2 27 ? 43.589 4.610 24.952 1.00 26.09 36 ARG B N 1
ATOM 839 C CA . ARG B 2 27 ? 44.648 5.089 24.082 1.00 26.88 36 ARG B CA 1
ATOM 840 C C . ARG B 2 27 ? 45.957 5.449 24.837 1.00 27.10 36 ARG B C 1
ATOM 841 O O . ARG B 2 27 ? 47.055 5.214 24.321 1.00 26.96 36 ARG B O 1
ATOM 849 N N . ILE B 2 28 ? 45.828 6.004 26.043 1.00 27.12 37 ILE B N 1
ATOM 850 C CA . ILE B 2 28 ? 46.985 6.332 26.901 1.00 27.79 37 ILE B CA 1
ATOM 851 C C . ILE B 2 28 ? 47.644 5.070 27.454 1.00 28.52 37 ILE B C 1
ATOM 852 O O . ILE B 2 28 ? 48.873 4.955 27.428 1.00 29.00 37 ILE B O 1
ATOM 857 N N . ALA B 2 29 ? 46.824 4.157 27.977 1.00 29.13 38 ALA B N 1
ATOM 858 C CA . ALA B 2 29 ? 47.245 2.860 28.502 1.00 30.48 38 ALA B CA 1
ATOM 859 C C . ALA B 2 29 ? 48.080 2.115 27.476 1.00 31.90 38 ALA B C 1
ATOM 860 O O . ALA B 2 29 ? 49.133 1.559 27.808 1.00 32.04 38 ALA B O 1
ATOM 862 N N . GLN B 2 30 ? 47.600 2.128 26.230 1.00 33.62 39 GLN B N 1
ATOM 863 C CA . GLN B 2 30 ? 48.284 1.498 25.094 1.00 35.06 39 GLN B CA 1
ATOM 864 C C . GLN B 2 30 ? 49.654 2.134 24.837 1.00 35.59 39 GLN B C 1
ATOM 865 O O . GLN B 2 30 ? 50.616 1.438 24.481 1.00 35.60 39 GLN B O 1
ATOM 871 N N . GLN B 2 31 ? 49.740 3.448 25.026 1.00 35.95 40 GLN B N 1
ATOM 872 C CA . GLN B 2 31 ? 50.968 4.193 24.724 1.00 36.90 40 GLN B CA 1
ATOM 873 C C . GLN B 2 31 ? 52.017 4.072 25.825 1.00 37.37 40 GLN B C 1
ATOM 874 O O . GLN B 2 31 ? 53.217 3.997 25.546 1.00 36.97 40 GLN B O 1
ATOM 880 N N . LEU B 2 32 ? 51.553 4.056 27.073 1.00 37.70 41 LEU B N 1
ATOM 881 C CA . LEU B 2 32 ? 52.421 3.850 28.221 1.00 38.85 41 LEU B CA 1
ATOM 882 C C . LEU B 2 32 ? 53.327 2.637 28.090 1.00 40.73 41 LEU B C 1
ATOM 883 O O . LEU B 2 32 ? 54.512 2.707 28.420 1.00 40.82 41 LEU B O 1
ATOM 888 N N . GLU B 2 33 ? 52.766 1.536 27.601 1.00 42.48 42 GLU B N 1
ATOM 889 C CA . GLU B 2 33 ? 53.541 0.331 27.370 1.00 45.01 42 GLU B CA 1
ATOM 890 C C . GLU B 2 33 ? 54.268 0.359 26.029 1.00 46.06 42 GLU B C 1
ATOM 891 O O . GLU B 2 33 ? 55.304 -0.268 25.896 1.00 46.55 42 GLU B O 1
ATOM 897 N N . ARG B 2 34 ? 53.728 1.085 25.047 1.00 47.78 43 ARG B N 1
ATOM 898 C CA . ARG B 2 34 ? 54.368 1.227 23.735 1.00 49.27 43 ARG B CA 1
ATOM 899 C C . ARG B 2 34 ? 55.846 1.583 23.850 1.00 50.14 43 ARG B C 1
ATOM 900 O O . ARG B 2 34 ? 56.655 1.145 23.040 1.00 50.44 43 ARG B O 1
ATOM 908 N N . GLU B 2 35 ? 56.197 2.391 24.846 1.00 51.31 44 GLU B N 1
ATOM 909 C CA . GLU B 2 35 ? 57.604 2.693 25.081 1.00 52.06 44 GLU B CA 1
ATOM 910 C C . GLU B 2 35 ? 58.165 1.848 26.213 1.00 52.26 44 GLU B C 1
ATOM 911 O O . GLU B 2 35 ? 59.149 1.129 26.013 1.00 52.89 44 GLU B O 1
ATOM 917 N N . ARG C 1 5 ? 53.957 15.003 60.435 1.00 52.45 102 ARG C N 1
ATOM 918 C CA . ARG C 1 5 ? 55.432 14.842 60.611 1.00 52.30 102 ARG C CA 1
ATOM 919 C C . ARG C 1 5 ? 56.228 15.779 59.698 1.00 51.96 102 ARG C C 1
ATOM 920 O O . ARG C 1 5 ? 55.640 16.527 58.916 1.00 52.09 102 ARG C O 1
ATOM 928 N N . ARG C 1 6 ? 57.555 15.754 59.818 1.00 51.36 103 ARG C N 1
ATOM 929 C CA . ARG C 1 6 ? 58.425 16.586 58.983 1.00 50.96 103 ARG C CA 1
ATOM 930 C C . ARG C 1 6 ? 58.528 15.954 57.600 1.00 49.82 103 ARG C C 1
ATOM 931 O O . ARG C 1 6 ? 58.233 14.766 57.453 1.00 49.95 103 ARG C O 1
ATOM 939 N N . PRO C 1 7 ? 58.947 16.736 56.581 1.00 48.81 104 PRO C N 1
ATOM 940 C CA . PRO C 1 7 ? 59.066 16.196 55.217 1.00 47.52 104 PRO C CA 1
ATOM 941 C C . PRO C 1 7 ? 59.956 14.958 55.157 1.00 46.50 104 PRO C C 1
ATOM 942 O O . PRO C 1 7 ? 59.674 14.017 54.401 1.00 46.18 104 PRO C O 1
ATOM 946 N N . GLU C 1 8 ? 61.003 14.968 55.984 1.00 44.83 105 GLU C N 1
ATOM 947 C CA . GLU C 1 8 ? 62.004 13.911 56.050 1.00 43.43 105 GLU C CA 1
ATOM 948 C C . GLU C 1 8 ? 61.377 12.561 56.338 1.00 41.91 105 GLU C C 1
ATOM 949 O O . GLU C 1 8 ? 61.757 11.554 55.739 1.00 41.55 105 GLU C O 1
ATOM 955 N N . GLU C 1 9 ? 60.425 12.547 57.271 1.00 40.06 106 GLU C N 1
ATOM 956 C CA . GLU C 1 9 ? 59.793 11.304 57.684 1.00 38.26 106 GLU C CA 1
ATOM 957 C C . GLU C 1 9 ? 58.750 10.858 56.685 1.00 36.62 106 GLU C C 1
ATOM 958 O O . GLU C 1 9 ? 58.598 9.662 56.433 1.00 36.68 106 GLU C O 1
ATOM 964 N N . TRP C 1 10 ? 58.029 11.826 56.125 1.00 34.51 107 TRP C N 1
ATOM 965 C CA . TRP C 1 10 ? 57.142 11.579 55.000 1.00 32.74 107 TRP C CA 1
ATOM 966 C C . TRP C 1 10 ? 57.917 10.879 53.873 1.00 32.05 107 TRP C C 1
ATOM 967 O O . TRP C 1 10 ? 57.478 9.847 53.351 1.00 31.59 107 TRP C O 1
ATOM 978 N N . GLY C 1 11 ? 59.080 11.436 53.540 1.00 30.88 108 GLY C N 1
ATOM 979 C CA . GLY C 1 11 ? 59.971 10.870 52.516 1.00 30.90 108 GLY C CA 1
ATOM 980 C C . GLY C 1 11 ? 60.448 9.467 52.824 1.00 30.41 108 GLY C C 1
ATOM 981 O O . GLY C 1 11 ? 60.496 8.601 51.946 1.00 30.01 108 GLY C O 1
ATOM 982 N N . LYS C 1 12 ? 60.807 9.253 54.089 1.00 30.71 109 LYS C N 1
ATOM 983 C CA . LYS C 1 12 ? 61.274 7.967 54.563 1.00 30.40 109 LYS C CA 1
ATOM 984 C C . LYS C 1 12 ? 60.170 6.934 54.355 1.00 29.76 109 LYS C C 1
ATOM 985 O O . LYS C 1 12 ? 60.441 5.780 54.007 1.00 29.91 109 LYS C O 1
ATOM 991 N N . LEU C 1 13 ? 58.933 7.371 54.564 1.00 28.27 110 LEU C N 1
ATOM 992 C CA . LEU C 1 13 ? 57.730 6.543 54.396 1.00 27.95 110 LEU C CA 1
ATOM 993 C C . LEU C 1 13 ? 57.428 6.201 52.931 1.00 26.88 110 LEU C C 1
ATOM 994 O O . LEU C 1 13 ? 57.214 5.039 52.589 1.00 26.23 110 LEU C O 1
ATOM 999 N N . ILE C 1 14 ? 57.414 7.223 52.075 1.00 26.77 111 ILE C N 1
ATOM 1000 C CA . ILE C 1 14 ? 57.219 7.039 50.633 1.00 26.46 111 ILE C CA 1
ATOM 1001 C C . ILE C 1 14 ? 58.264 6.110 50.013 1.00 27.55 111 ILE C C 1
ATOM 1002 O O . ILE C 1 14 ? 57.919 5.213 49.221 1.00 27.62 111 ILE C O 1
ATOM 1007 N N . TYR C 1 15 ? 59.526 6.336 50.363 1.00 27.56 112 TYR C N 1
ATOM 1008 C CA . TYR C 1 15 ? 60.601 5.508 49.834 1.00 29.25 112 TYR C CA 1
ATOM 1009 C C . TYR C 1 15 ? 60.445 4.069 50.317 1.00 30.54 112 TYR C C 1
ATOM 1010 O O . TYR C 1 15 ? 60.521 3.147 49.501 1.00 31.36 112 TYR C O 1
ATOM 1019 N N . GLN C 1 16 ? 60.192 3.894 51.622 1.00 31.33 113 GLN C N 1
ATOM 1020 C CA . GLN C 1 16 ? 59.913 2.584 52.220 1.00 32.17 113 GLN C CA 1
ATOM 1021 C C . GLN C 1 16 ? 58.867 1.850 51.393 1.00 32.37 113 GLN C C 1
ATOM 1022 O O . GLN C 1 16 ? 59.031 0.661 51.086 1.00 32.49 113 GLN C O 1
ATOM 1028 N N . TRP C 1 17 ? 57.811 2.567 51.009 1.00 32.11 114 TRP C N 1
ATOM 1029 C CA . TRP C 1 17 ? 56.791 1.995 50.143 1.00 32.37 114 TRP C CA 1
ATOM 1030 C C . TRP C 1 17 ? 57.300 1.699 48.731 1.00 33.20 114 TRP C C 1
ATOM 1031 O O . TRP C 1 17 ? 57.037 0.622 48.201 1.00 33.09 114 TRP C O 1
ATOM 1042 N N . VAL C 1 18 ? 57.963 2.677 48.115 1.00 33.93 115 VAL C N 1
ATOM 1043 C CA . VAL C 1 18 ? 58.503 2.498 46.766 1.00 35.19 115 VAL C CA 1
ATOM 1044 C C . VAL C 1 18 ? 59.402 1.265 46.795 1.00 35.93 115 VAL C C 1
ATOM 1045 O O . VAL C 1 18 ? 59.116 0.286 46.107 1.00 36.02 115 VAL C O 1
ATOM 1049 N N . SER C 1 19 ? 60.443 1.322 47.632 1.00 36.97 116 SER C N 1
ATOM 1050 C CA . SER C 1 19 ? 61.384 0.216 47.871 1.00 38.38 116 SER C CA 1
ATOM 1051 C C . SER C 1 19 ? 60.728 -1.137 48.094 1.00 38.69 116 SER C C 1
ATOM 1052 O O . SER C 1 19 ? 60.860 -2.027 47.260 1.00 39.52 116 SER C O 1
ATOM 1055 N N . ARG C 1 20 ? 60.032 -1.289 49.220 1.00 39.05 117 ARG C N 1
ATOM 1056 C CA . ARG C 1 20 ? 59.365 -2.545 49.572 1.00 38.78 117 ARG C CA 1
ATOM 1057 C C . ARG C 1 20 ? 58.362 -3.008 48.508 1.00 38.38 117 ARG C C 1
ATOM 1058 O O . ARG C 1 20 ? 58.157 -4.207 48.333 1.00 38.19 117 ARG C O 1
ATOM 1066 N N . SER C 1 21 ? 57.752 -2.065 47.791 1.00 37.53 118 SER C N 1
ATOM 1067 C CA . SER C 1 21 ? 56.852 -2.428 46.695 1.00 37.13 118 SER C CA 1
ATOM 1068 C C . SER C 1 21 ? 57.619 -2.785 45.407 1.00 36.71 118 SER C C 1
ATOM 1069 O O . SER C 1 21 ? 57.021 -3.234 44.426 1.00 36.74 118 SER C O 1
ATOM 1072 N N . GLY C 1 22 ? 58.932 -2.564 45.421 1.00 36.39 119 GLY C N 1
ATOM 1073 C CA . GLY C 1 22 ? 59.801 -2.846 44.276 1.00 36.35 119 GLY C CA 1
ATOM 1074 C C . GLY C 1 22 ? 59.504 -1.996 43.051 1.00 36.55 119 GLY C C 1
ATOM 1075 O O . GLY C 1 22 ? 59.353 -2.517 41.942 1.00 36.07 119 GLY C O 1
ATOM 1076 N N . GLN C 1 23 ? 59.427 -0.684 43.251 1.00 36.63 120 GLN C N 1
ATOM 1077 C CA . GLN C 1 23 ? 59.020 0.223 42.179 1.00 36.61 120 GLN C CA 1
ATOM 1078 C C . GLN C 1 23 ? 60.031 1.330 41.890 1.00 36.55 120 GLN C C 1
ATOM 1079 O O . GLN C 1 23 ? 59.715 2.312 41.224 1.00 36.53 120 GLN C O 1
ATOM 1085 N N . ASN C 1 24 ? 61.255 1.169 42.388 1.00 36.67 121 ASN C N 1
ATOM 1086 C CA . ASN C 1 24 ? 62.343 2.039 41.977 1.00 36.66 121 ASN C CA 1
ATOM 1087 C C . ASN C 1 24 ? 62.522 1.910 40.452 1.00 36.48 121 ASN C C 1
ATOM 1088 O O . ASN C 1 24 ? 61.998 0.970 39.845 1.00 36.97 121 ASN C O 1
ATOM 1093 N N . ASN C 1 25 ? 63.229 2.852 39.830 1.00 35.66 122 ASN C N 1
ATOM 1094 C CA . ASN C 1 25 ? 63.375 2.883 38.358 1.00 35.15 122 ASN C CA 1
ATOM 1095 C C . ASN C 1 25 ? 62.124 3.447 37.669 1.00 33.45 122 ASN C C 1
ATOM 1096 O O . ASN C 1 25 ? 62.178 3.896 36.521 1.00 33.75 122 ASN C O 1
ATOM 1101 N N . SER C 1 26 ? 61.003 3.409 38.386 1.00 30.82 123 SER C N 1
ATOM 1102 C CA . SER C 1 26 ? 59.693 3.771 37.850 1.00 28.22 123 SER C CA 1
ATOM 1103 C C . SER C 1 26 ? 59.457 5.280 37.967 1.00 25.13 123 SER C C 1
ATOM 1104 O O . SER C 1 26 ? 59.948 5.921 38.888 1.00 24.59 123 SER C O 1
ATOM 1107 N N . VAL C 1 27 ? 58.710 5.843 37.026 1.00 21.78 124 VAL C N 1
ATOM 1108 C CA . VAL C 1 27 ? 58.415 7.258 37.041 1.00 18.98 124 VAL C CA 1
ATOM 1109 C C . VAL C 1 27 ? 57.003 7.395 37.628 1.00 17.70 124 VAL C C 1
ATOM 1110 O O . VAL C 1 27 ? 56.063 6.719 37.176 1.00 16.71 124 VAL C O 1
ATOM 1114 N N . PHE C 1 28 ? 56.860 8.273 38.608 1.00 16.04 125 PHE C N 1
ATOM 1115 C CA . PHE C 1 28 ? 55.558 8.539 39.240 1.00 16.75 125 PHE C CA 1
ATOM 1116 C C . PHE C 1 28 ? 55.101 9.974 38.969 1.00 15.85 125 PHE C C 1
ATOM 1117 O O . PHE C 1 28 ? 55.928 10.847 38.865 1.00 15.55 125 PHE C O 1
ATOM 1125 N N . THR C 1 29 ? 53.797 10.218 38.836 1.00 14.96 126 THR C N 1
ATOM 1126 C CA . THR C 1 29 ? 53.313 11.592 38.963 1.00 14.51 126 THR C CA 1
ATOM 1127 C C . THR C 1 29 ? 53.251 11.911 40.444 1.00 13.89 126 THR C C 1
ATOM 1128 O O . THR C 1 29 ? 53.156 10.994 41.284 1.00 14.01 126 THR C O 1
ATOM 1132 N N . LEU C 1 30 ? 53.247 13.201 40.775 1.00 13.34 127 LEU C N 1
ATOM 1133 C CA . LEU C 1 30 ? 52.981 13.608 42.153 1.00 14.64 127 LEU C CA 1
ATOM 1134 C C . LEU C 1 30 ? 51.559 13.175 42.585 1.00 15.35 127 LEU C C 1
ATOM 1135 O O . LEU C 1 30 ? 51.373 12.677 43.711 1.00 15.11 127 LEU C O 1
ATOM 1140 N N . TYR C 1 31 ? 50.586 13.360 41.687 1.00 16.15 128 TYR C N 1
ATOM 1141 C CA . TYR C 1 31 ? 49.177 12.965 41.928 1.00 17.53 128 TYR C CA 1
ATOM 1142 C C . TYR C 1 31 ? 49.003 11.510 42.321 1.00 18.18 128 TYR C C 1
ATOM 1143 O O . TYR C 1 31 ? 48.298 11.220 43.293 1.00 18.13 128 TYR C O 1
ATOM 1152 N N . GLU C 1 32 ? 49.672 10.588 41.621 1.00 18.23 129 GLU C N 1
ATOM 1153 C CA . GLU C 1 32 ? 49.415 9.157 41.860 1.00 18.93 129 GLU C CA 1
ATOM 1154 C C . GLU C 1 32 ? 49.983 8.633 43.162 1.00 19.53 129 GLU C C 1
ATOM 1155 O O . GLU C 1 32 ? 49.446 7.686 43.717 1.00 18.96 129 GLU C O 1
ATOM 1161 N N . LEU C 1 33 ? 51.039 9.269 43.666 1.00 20.02 130 LEU C N 1
ATOM 1162 C CA . LEU C 1 33 ? 51.566 8.953 44.978 1.00 20.72 130 LEU C CA 1
ATOM 1163 C C . LEU C 1 33 ? 50.586 9.240 46.107 1.00 22.42 130 LEU C C 1
ATOM 1164 O O . LEU C 1 33 ? 50.547 8.504 47.093 1.00 22.41 130 LEU C O 1
ATOM 1169 N N . THR C 1 34 ? 49.796 10.307 45.962 1.00 23.30 131 THR C N 1
ATOM 1170 C CA . THR C 1 34 ? 48.863 10.709 47.019 1.00 24.98 131 THR C CA 1
ATOM 1171 C C . THR C 1 34 ? 47.373 10.410 46.725 1.00 26.39 131 THR C C 1
ATOM 1172 O O . THR C 1 34 ? 46.545 10.450 47.637 1.00 26.29 131 THR C O 1
ATOM 1176 N N . ASN C 1 35 ? 47.040 10.109 45.469 1.00 28.53 132 ASN C N 1
ATOM 1177 C CA . ASN C 1 35 ? 45.638 9.940 45.049 1.00 31.13 132 ASN C CA 1
ATOM 1178 C C . ASN C 1 35 ? 45.350 8.697 44.198 1.00 32.55 132 ASN C C 1
ATOM 1179 O O . ASN C 1 35 ? 44.232 8.526 43.697 1.00 32.68 132 ASN C O 1
ATOM 1184 N N . GLY C 1 36 ? 46.348 7.828 44.043 1.00 34.23 133 GLY C N 1
ATOM 1185 C CA . GLY C 1 36 ? 46.188 6.629 43.215 1.00 36.48 133 GLY C CA 1
ATOM 1186 C C . GLY C 1 36 ? 45.662 5.430 43.987 1.00 37.57 133 GLY C C 1
ATOM 1187 O O . GLY C 1 36 ? 45.678 5.433 45.221 1.00 37.11 133 GLY C O 1
ATOM 1188 N N . GLU C 1 37 ? 45.219 4.404 43.254 1.00 39.26 134 GLU C N 1
ATOM 1189 C CA . GLU C 1 37 ? 44.774 3.127 43.842 1.00 41.08 134 GLU C CA 1
ATOM 1190 C C . GLU C 1 37 ? 45.892 2.459 44.642 1.00 41.71 134 GLU C C 1
ATOM 1191 O O . GLU C 1 37 ? 45.707 2.117 45.807 1.00 42.18 134 GLU C O 1
ATOM 1197 N N . ASP C 1 38 ? 47.050 2.291 44.005 1.00 42.65 135 ASP C N 1
ATOM 1198 C CA . ASP C 1 38 ? 48.199 1.577 44.584 1.00 43.38 135 ASP C CA 1
ATOM 1199 C C . ASP C 1 38 ? 48.615 2.066 45.966 1.00 43.19 135 ASP C C 1
ATOM 1200 O O . ASP C 1 38 ? 49.168 1.309 46.764 1.00 42.88 135 ASP C O 1
ATOM 1205 N N . THR C 1 39 ? 48.341 3.339 46.233 1.00 43.29 136 THR C N 1
ATOM 1206 C CA . THR C 1 39 ? 48.859 4.028 47.407 1.00 43.26 136 THR C CA 1
ATOM 1207 C C . THR C 1 39 ? 47.829 4.100 48.554 1.00 43.32 136 THR C C 1
ATOM 1208 O O . THR C 1 39 ? 48.192 4.409 49.691 1.00 43.23 136 THR C O 1
ATOM 1212 N N . GLU C 1 40 ? 46.563 3.805 48.236 1.00 43.48 137 GLU C N 1
ATOM 1213 C CA . GLU C 1 40 ? 45.415 3.886 49.167 1.00 44.08 137 GLU C CA 1
ATOM 1214 C C . GLU C 1 40 ? 45.675 3.544 50.636 1.00 43.97 137 GLU C C 1
ATOM 1215 O O . GLU C 1 40 ? 45.219 4.264 51.529 1.00 44.28 137 GLU C O 1
ATOM 1221 N N . ASP C 1 41 ? 46.392 2.445 50.874 1.00 43.61 138 ASP C N 1
ATOM 1222 C CA . ASP C 1 41 ? 46.621 1.912 52.226 1.00 43.16 138 ASP C CA 1
ATOM 1223 C C . ASP C 1 41 ? 47.684 2.687 53.009 1.00 42.35 138 ASP C C 1
ATOM 1224 O O . ASP C 1 41 ? 47.743 2.610 54.231 1.00 41.87 138 ASP C O 1
ATOM 1229 N N . GLU C 1 42 ? 48.522 3.435 52.304 1.00 41.06 139 GLU C N 1
ATOM 1230 C CA . GLU C 1 42 ? 49.701 4.031 52.928 1.00 40.33 139 GLU C CA 1
ATOM 1231 C C . GLU C 1 42 ? 49.413 5.362 53.640 1.00 39.74 139 GLU C C 1
ATOM 1232 O O . GLU C 1 42 ? 48.420 6.027 53.340 1.00 39.78 139 GLU C O 1
ATOM 1238 N N . GLU C 1 43 ? 50.288 5.725 54.582 1.00 38.80 140 GLU C N 1
ATOM 1239 C CA . GLU C 1 43 ? 50.121 6.894 55.446 1.00 38.15 140 GLU C CA 1
ATOM 1240 C C . GLU C 1 43 ? 50.121 8.211 54.680 1.00 37.34 140 GLU C C 1
ATOM 1241 O O . GLU C 1 43 ? 49.431 9.158 55.054 1.00 36.51 140 GLU C O 1
ATOM 1247 N N . PHE C 1 44 ? 50.913 8.268 53.613 1.00 36.02 141 PHE C N 1
ATOM 1248 C CA . PHE C 1 44 ? 51.030 9.480 52.817 1.00 34.68 141 PHE C CA 1
ATOM 1249 C C . PHE C 1 44 ? 49.922 9.608 51.775 1.00 33.60 141 PHE C C 1
ATOM 1250 O O . PHE C 1 44 ? 49.920 10.550 50.997 1.00 33.36 141 PHE C O 1
ATOM 1258 N N . HIS C 1 45 ? 48.987 8.662 51.746 1.00 32.25 142 HIS C N 1
ATOM 1259 C CA . HIS C 1 45 ? 47.782 8.865 50.950 1.00 31.36 142 HIS C CA 1
ATOM 1260 C C . HIS C 1 45 ? 47.068 10.117 51.472 1.00 30.61 142 HIS C C 1
ATOM 1261 O O . HIS C 1 45 ? 46.979 10.339 52.687 1.00 30.43 142 HIS C O 1
ATOM 1268 N N . GLY C 1 46 ? 46.613 10.950 50.539 1.00 29.14 143 GLY C N 1
ATOM 1269 C CA . GLY C 1 46 ? 45.968 12.214 50.868 1.00 28.31 143 GLY C CA 1
ATOM 1270 C C . GLY C 1 46 ? 46.892 13.362 51.237 1.00 27.07 143 GLY C C 1
ATOM 1271 O O . GLY C 1 46 ? 46.426 14.440 51.547 1.00 27.16 143 GLY C O 1
ATOM 1272 N N . LEU C 1 47 ? 48.198 13.142 51.222 1.00 25.64 144 LEU C N 1
ATOM 1273 C CA . LEU C 1 47 ? 49.152 14.224 51.496 1.00 24.91 144 LEU C CA 1
ATOM 1274 C C . LEU C 1 47 ? 49.037 15.371 50.472 1.00 24.33 144 LEU C C 1
ATOM 1275 O O . LEU C 1 47 ? 48.800 15.126 49.282 1.00 23.84 144 LEU C O 1
ATOM 1280 N N . ASP C 1 48 ? 49.161 16.618 50.947 1.00 23.59 145 ASP C N 1
ATOM 1281 C CA . ASP C 1 48 ? 49.182 17.788 50.075 1.00 23.25 145 ASP C CA 1
ATOM 1282 C C . ASP C 1 48 ? 50.427 17.783 49.166 1.00 22.69 145 ASP C C 1
ATOM 1283 O O . ASP C 1 48 ? 51.503 17.308 49.551 1.00 22.85 145 ASP C O 1
ATOM 1288 N N . GLU C 1 49 ? 50.261 18.320 47.967 1.00 22.24 146 GLU C N 1
ATOM 1289 C CA . GLU C 1 49 ? 51.346 18.368 46.985 1.00 22.26 146 GLU C CA 1
ATOM 1290 C C . GLU C 1 49 ? 52.586 19.132 47.447 1.00 21.81 146 GLU C C 1
ATOM 1291 O O . GLU C 1 49 ? 53.695 18.716 47.136 1.00 21.05 146 GLU C O 1
ATOM 1297 N N . ALA C 1 50 ? 52.405 20.244 48.162 1.00 21.69 147 ALA C N 1
ATOM 1298 C CA . ALA C 1 50 ? 53.540 21.053 48.628 1.00 21.96 147 ALA C CA 1
ATOM 1299 C C . ALA C 1 50 ? 54.436 20.313 49.603 1.00 22.31 147 ALA C C 1
ATOM 1300 O O . ALA C 1 50 ? 55.668 20.364 49.480 1.00 23.13 147 ALA C O 1
ATOM 1302 N N . THR C 1 51 ? 53.819 19.617 50.552 1.00 22.26 148 THR C N 1
ATOM 1303 C CA . THR C 1 51 ? 54.532 18.806 51.548 1.00 23.23 148 THR C CA 1
ATOM 1304 C C . THR C 1 51 ? 55.149 17.560 50.887 1.00 22.60 148 THR C C 1
ATOM 1305 O O . THR C 1 51 ? 56.277 17.182 51.190 1.00 23.34 148 THR C O 1
ATOM 1309 N N . LEU C 1 52 ? 54.426 16.954 49.949 1.00 22.07 149 LEU C N 1
ATOM 1310 C CA . LEU C 1 52 ? 54.981 15.875 49.137 1.00 22.39 149 LEU C CA 1
ATOM 1311 C C . LEU C 1 52 ? 56.303 16.279 48.487 1.00 23.23 149 LEU C C 1
ATOM 1312 O O . LEU C 1 52 ? 57.263 15.517 48.509 1.00 24.41 149 LEU C O 1
ATOM 1317 N N . LEU C 1 53 ? 56.335 17.476 47.912 1.00 24.34 150 LEU C N 1
ATOM 1318 C CA . LEU C 1 53 ? 57.454 17.986 47.128 1.00 24.91 150 LEU C CA 1
ATOM 1319 C C . LEU C 1 53 ? 58.651 18.298 48.013 1.00 25.71 150 LEU C C 1
ATOM 1320 O O . LEU C 1 53 ? 59.819 18.214 47.589 1.00 25.63 150 LEU C O 1
ATOM 1325 N N . ARG C 1 54 ? 58.351 18.686 49.243 1.00 26.60 151 ARG C N 1
ATOM 1326 C CA . ARG C 1 54 ? 59.358 18.862 50.268 1.00 27.52 151 ARG C CA 1
ATOM 1327 C C . ARG C 1 54 ? 59.941 17.520 50.666 1.00 27.03 151 ARG C C 1
ATOM 1328 O O . ARG C 1 54 ? 61.144 17.394 50.790 1.00 28.01 151 ARG C O 1
ATOM 1336 N N . ALA C 1 55 ? 59.083 16.519 50.803 1.00 26.89 152 ALA C N 1
ATOM 1337 C CA . ALA C 1 55 ? 59.464 15.160 51.165 1.00 26.88 152 ALA C CA 1
ATOM 1338 C C . ALA C 1 55 ? 60.334 14.457 50.128 1.00 27.29 152 ALA C C 1
ATOM 1339 O O . ALA C 1 55 ? 61.252 13.713 50.494 1.00 26.96 152 ALA C O 1
ATOM 1341 N N . LEU C 1 56 ? 60.027 14.671 48.848 1.00 27.53 153 LEU C N 1
ATOM 1342 C CA . LEU C 1 56 ? 60.757 14.042 47.735 1.00 27.35 153 LEU C CA 1
ATOM 1343 C C . LEU C 1 56 ? 62.080 14.749 47.458 1.00 28.55 153 LEU C C 1
ATOM 1344 O O . LEU C 1 56 ? 63.053 14.165 46.958 1.00 28.18 153 LEU C O 1
ATOM 1349 N N . GLN C 1 57 ? 62.085 16.030 47.760 1.00 29.76 154 GLN C N 1
ATOM 1350 C CA . GLN C 1 57 ? 63.202 16.888 47.507 1.00 31.04 154 GLN C CA 1
ATOM 1351 C C . GLN C 1 57 ? 64.214 16.802 48.658 1.00 31.92 154 GLN C C 1
ATOM 1352 O O . GLN C 1 57 ? 65.275 17.436 48.610 1.00 32.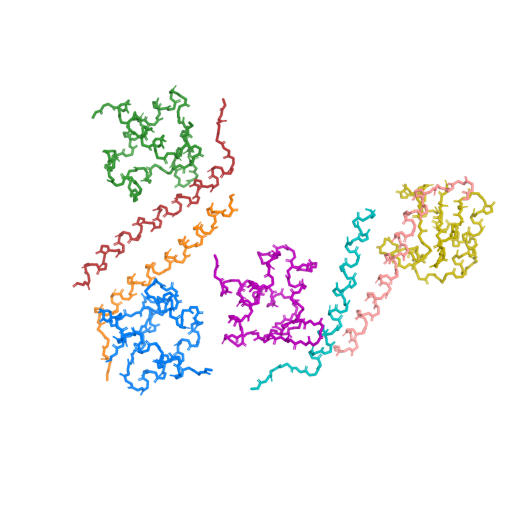19 154 GLN C O 1
ATOM 1358 N N . ALA C 1 58 ? 63.874 15.990 49.668 1.00 32.49 155 ALA C N 1
ATOM 1359 C CA . ALA C 1 58 ? 64.802 15.538 50.692 1.00 32.86 155 ALA C CA 1
ATOM 1360 C C . ALA C 1 58 ? 65.298 14.132 50.361 1.00 33.35 155 ALA C C 1
ATOM 1361 O O . ALA C 1 58 ? 66.436 13.780 50.685 1.00 32.88 155 ALA C O 1
ATOM 1363 N N . LEU C 1 59 ? 64.434 13.328 49.739 1.00 33.29 156 LEU C N 1
ATOM 1364 C CA . LEU C 1 59 ? 64.808 12.013 49.212 1.00 33.71 156 LEU C CA 1
ATOM 1365 C C . LEU C 1 59 ? 65.795 12.192 48.074 1.00 34.08 156 LEU C C 1
ATOM 1366 O O . LEU C 1 59 ? 66.740 11.400 47.920 1.00 34.01 156 LEU C O 1
ATOM 1371 N N . GLN C 1 60 ? 65.576 13.254 47.298 1.00 34.57 157 GLN C N 1
ATOM 1372 C CA . GLN C 1 60 ? 66.493 13.670 46.245 1.00 35.22 157 GLN C CA 1
ATOM 1373 C C . GLN C 1 60 ? 67.888 13.924 46.822 1.00 35.77 157 GLN C C 1
ATOM 1374 O O . GLN C 1 60 ? 68.892 13.702 46.154 1.00 35.43 157 GLN C O 1
ATOM 1380 N N . GLN C 1 61 ? 67.944 14.387 48.064 1.00 36.38 158 GLN C N 1
ATOM 1381 C CA . GLN C 1 61 ? 69.229 14.670 48.697 1.00 36.84 158 GLN C CA 1
ATOM 1382 C C . GLN C 1 61 ? 69.967 13.402 49.137 1.00 36.63 158 GLN C C 1
ATOM 1383 O O . GLN C 1 61 ? 71.190 13.365 49.103 1.00 36.12 158 GLN C O 1
ATOM 1389 N N . GLU C 1 62 ? 69.228 12.357 49.509 1.00 35.95 159 GLU C N 1
ATOM 1390 C CA . GLU C 1 62 ? 69.844 11.050 49.779 1.00 35.79 159 GLU C CA 1
ATOM 1391 C C . GLU C 1 62 ? 70.122 10.330 48.462 1.00 34.69 159 GLU C C 1
ATOM 1392 O O . GLU C 1 62 ? 70.396 9.127 48.448 1.00 34.78 159 GLU C O 1
ATOM 1398 N N . HIS C 1 63 ? 70.022 11.077 47.360 1.00 33.77 160 HIS C N 1
ATOM 1399 C CA . HIS C 1 63 ? 70.145 10.553 45.991 1.00 32.47 160 HIS C CA 1
ATOM 1400 C C . HIS C 1 63 ? 69.188 9.368 45.735 1.00 31.40 160 HIS C C 1
ATOM 1401 O O . HIS C 1 63 ? 69.456 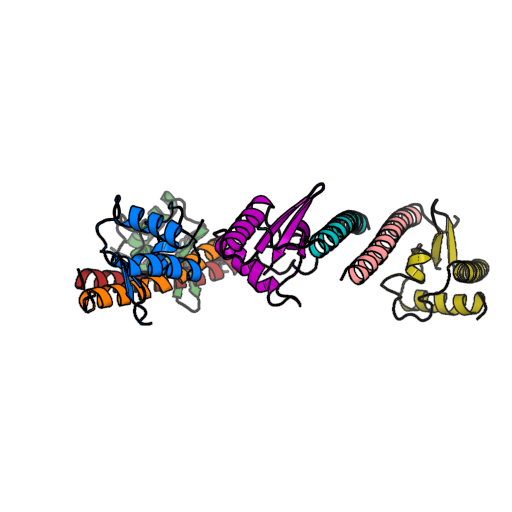8.493 44.907 1.00 31.15 160 HIS C O 1
ATOM 1408 N N . LYS C 1 64 ? 68.072 9.365 46.469 1.00 30.08 161 LYS C N 1
ATOM 1409 C CA . LYS C 1 64 ? 67.024 8.334 46.363 1.00 28.67 161 LYS C CA 1
ATOM 1410 C C . LYS C 1 64 ? 65.874 8.712 45.415 1.00 27.15 161 LYS C C 1
ATOM 1411 O O . LYS C 1 64 ? 65.062 7.851 45.089 1.00 27.36 161 LYS C O 1
ATOM 1417 N N . ALA C 1 65 ? 65.817 9.976 44.978 1.00 25.16 162 ALA C N 1
ATOM 1418 C CA . ALA C 1 65 ? 64.785 10.465 44.031 1.00 22.98 162 ALA C CA 1
ATOM 1419 C C . ALA C 1 65 ? 65.248 11.626 43.128 1.00 21.43 162 ALA C C 1
ATOM 1420 O O . ALA C 1 65 ? 66.204 12.313 43.450 1.00 20.76 162 ALA C O 1
ATOM 1422 N N . GLU C 1 66 ? 64.568 11.848 41.996 1.00 19.47 163 GLU C N 1
ATOM 1423 C CA . GLU C 1 66 ? 64.772 13.083 41.229 1.00 18.35 163 GLU C CA 1
ATOM 1424 C C . GLU C 1 66 ? 63.446 13.617 40.733 1.00 17.80 163 GLU C C 1
ATOM 1425 O O . GLU C 1 66 ? 62.751 12.903 40.038 1.00 15.86 163 GLU C O 1
ATOM 1431 N N . ILE C 1 67 ? 63.156 14.881 41.042 1.00 18.17 164 ILE C N 1
ATOM 1432 C CA . ILE C 1 67 ? 61.909 15.551 40.644 1.00 18.91 164 ILE C CA 1
ATOM 1433 C C . ILE C 1 67 ? 61.998 15.961 39.194 1.00 18.61 164 ILE C C 1
ATOM 1434 O O . ILE C 1 67 ? 63.001 16.546 38.759 1.00 18.81 164 ILE C O 1
ATOM 1439 N N . ILE C 1 68 ? 60.946 15.634 38.452 1.00 17.89 165 ILE C N 1
ATOM 1440 C CA . ILE C 1 68 ? 60.863 15.843 37.026 1.00 17.57 165 ILE C CA 1
ATOM 1441 C C . ILE C 1 68 ? 59.729 16.819 36.785 1.00 19.08 165 ILE C C 1
ATOM 1442 O O . ILE C 1 68 ? 58.620 16.660 37.335 1.00 17.97 165 ILE C O 1
ATOM 1447 N N . THR C 1 69 ? 59.989 17.835 35.971 1.00 19.68 166 THR C N 1
ATOM 1448 C CA . THR C 1 69 ? 58.880 18.670 35.506 1.00 21.06 166 THR C CA 1
ATOM 1449 C C . THR C 1 69 ? 58.735 18.598 33.979 1.00 20.54 166 THR C C 1
ATOM 1450 O O . THR C 1 69 ? 59.715 18.739 33.253 1.00 20.35 166 THR C O 1
ATOM 1454 N N . VAL C 1 70 ? 57.508 18.353 33.517 1.00 20.24 167 VAL C N 1
ATOM 1455 C CA . VAL C 1 70 ? 57.161 18.324 32.088 1.00 21.47 167 VAL C CA 1
ATOM 1456 C C . VAL C 1 70 ? 56.020 19.303 31.778 1.00 22.69 167 VAL C C 1
ATOM 1457 O O . VAL C 1 70 ? 55.419 19.850 32.693 1.00 23.14 167 VAL C O 1
ATOM 1461 N N . SER C 1 71 ? 55.701 19.526 30.500 1.00 24.67 168 SER C N 1
ATOM 1462 C CA . SER C 1 71 ? 54.742 20.572 30.149 1.00 26.21 168 SER C CA 1
ATOM 1463 C C . SER C 1 71 ? 53.457 20.507 30.968 1.00 26.67 168 SER C C 1
ATOM 1464 O O . SER C 1 71 ? 52.951 21.541 31.433 1.00 27.16 168 SER C O 1
ATOM 1467 N N . ASP C 1 72 ? 52.943 19.307 31.181 1.00 26.29 169 ASP C N 1
ATOM 1468 C CA . ASP C 1 72 ? 51.630 19.196 31.787 1.00 26.58 169 ASP C CA 1
ATOM 1469 C C . ASP C 1 72 ? 51.579 18.685 33.232 1.00 25.77 169 ASP C C 1
ATOM 1470 O O . ASP C 1 72 ? 50.501 18.329 33.733 1.00 26.18 169 ASP C O 1
ATOM 1475 N N . GLY C 1 73 ? 52.729 18.712 33.911 1.00 24.14 170 GLY C N 1
ATOM 1476 C CA . GLY C 1 73 ? 52.796 18.495 35.378 1.00 22.92 170 GLY C CA 1
ATOM 1477 C C . GLY C 1 73 ? 54.153 18.037 35.906 1.00 22.24 170 GLY C C 1
ATOM 1478 O O . GLY C 1 73 ? 55.173 18.069 35.179 1.00 22.08 170 GLY C O 1
ATOM 1479 N N . ARG C 1 74 ? 54.175 17.604 37.165 1.00 21.54 171 ARG C N 1
ATOM 1480 C CA . ARG C 1 74 ? 55.411 17.135 37.783 1.00 20.91 171 ARG C CA 1
ATOM 1481 C C . ARG C 1 74 ? 55.316 15.703 38.266 1.00 19.53 171 ARG C C 1
ATOM 1482 O O . ARG C 1 74 ? 54.225 15.131 38.413 1.00 17.16 171 ARG C O 1
ATOM 1490 N N . GLY C 1 75 ? 56.487 15.124 38.504 1.00 17.59 172 GLY C N 1
ATOM 1491 C CA . GLY C 1 75 ? 56.589 13.729 38.870 1.00 15.89 172 GLY C CA 1
ATOM 1492 C C . GLY C 1 75 ? 57.980 13.538 39.428 1.00 16.27 172 GLY C C 1
ATOM 1493 O O . GLY C 1 75 ? 58.649 14.505 39.789 1.00 13.69 172 GLY C O 1
ATOM 1494 N N . VAL C 1 76 ? 58.392 12.279 39.513 1.00 16.22 173 VAL C N 1
ATOM 1495 C CA . VAL C 1 76 ? 59.562 11.890 40.284 1.00 16.12 173 VAL C CA 1
ATOM 1496 C C . VAL C 1 76 ? 59.990 10.481 39.854 1.00 17.11 173 VAL C C 1
ATOM 1497 O O . VAL C 1 76 ? 59.147 9.612 39.572 1.00 17.03 173 VAL C O 1
ATOM 1501 N N . LYS C 1 77 ? 61.301 10.281 39.747 1.00 17.85 174 LYS C N 1
ATOM 1502 C CA . LYS C 1 77 ? 61.887 8.953 39.536 1.00 18.43 174 LYS C CA 1
ATOM 1503 C C . LYS C 1 77 ? 62.604 8.541 40.822 1.00 18.70 174 LYS C C 1
ATOM 1504 O O . LYS C 1 77 ? 63.324 9.350 41.379 1.00 18.25 174 LYS C O 1
ATOM 1510 N N . PHE C 1 78 ? 62.393 7.309 41.296 1.00 20.37 175 PHE C N 1
ATOM 1511 C CA . PHE C 1 78 ? 63.119 6.805 42.464 1.00 21.99 175 PHE C CA 1
ATOM 1512 C C . PHE C 1 78 ? 64.271 5.879 42.010 1.00 23.22 175 PHE C C 1
ATOM 1513 O O . PHE C 1 78 ? 64.198 5.231 40.954 1.00 22.76 175 PHE C O 1
ATOM 1521 N N . PHE C 1 79 ? 65.317 5.828 42.825 1.00 25.13 176 PHE C N 1
ATOM 1522 C CA . PHE C 1 79 ? 66.497 4.993 42.548 1.00 26.98 176 PHE C CA 1
ATOM 1523 C C . PHE C 1 79 ? 66.767 4.039 43.727 1.00 28.40 176 PHE C C 1
ATOM 1524 O O . PHE C 1 79 ? 66.941 2.810 43.611 1.00 29.67 176 PHE C O 1
ATOM 1533 N N . GLY D 2 1 ? 74.696 15.425 37.429 1.00 24.67 10 GLY D N 1
ATOM 1534 C CA . GLY D 2 1 ? 73.835 15.444 36.203 1.00 23.92 10 GLY D CA 1
ATOM 1535 C C . GLY D 2 1 ? 72.558 14.642 36.362 1.00 23.23 10 GLY D C 1
ATOM 1536 O O . GLY D 2 1 ? 72.520 13.648 37.097 1.00 24.21 10 GLY D O 1
ATOM 1537 N N . SER D 2 2 ? 71.498 15.068 35.683 1.00 21.56 11 SER D N 1
ATOM 1538 C CA . SER D 2 2 ? 70.220 14.331 35.735 1.00 20.14 11 SER D CA 1
ATOM 1539 C C . SER D 2 2 ? 70.399 12.859 35.420 1.00 18.73 11 SER D C 1
ATOM 1540 O O . SER D 2 2 ? 71.220 12.506 34.576 1.00 19.49 11 SER D O 1
ATOM 1543 N N . ARG D 2 3 ? 69.635 12.020 36.113 1.00 16.98 12 ARG D N 1
ATOM 1544 C CA . ARG D 2 3 ? 69.540 10.594 35.846 1.00 16.45 12 ARG D CA 1
ATOM 1545 C C . ARG D 2 3 ? 68.206 10.228 35.196 1.00 16.15 12 ARG D C 1
ATOM 1546 O O . ARG D 2 3 ? 67.799 9.064 35.182 1.00 16.74 12 ARG D O 1
ATOM 1554 N N . VAL D 2 4 ? 67.551 11.232 34.629 1.00 17.09 13 VAL D N 1
ATOM 1555 C CA . VAL D 2 4 ? 66.188 11.084 34.059 1.00 16.43 13 VAL D CA 1
ATOM 1556 C C . VAL D 2 4 ? 66.310 11.165 32.542 1.00 16.60 13 VAL D C 1
ATOM 1557 O O . VAL D 2 4 ? 66.922 12.098 32.022 1.00 18.29 13 VAL D O 1
ATOM 1561 N N . THR D 2 5 ? 65.783 10.163 31.837 1.00 16.57 14 THR D N 1
ATOM 1562 C CA . THR D 2 5 ? 65.914 10.075 30.385 1.00 17.09 14 THR D CA 1
ATOM 1563 C C . THR D 2 5 ? 64.772 10.763 29.609 1.00 17.38 14 THR D C 1
ATOM 1564 O O . THR D 2 5 ? 63.733 11.127 30.185 1.00 16.88 14 THR D O 1
ATOM 1568 N N . GLU D 2 6 ? 64.982 10.940 28.299 1.00 17.17 15 GLU D N 1
ATOM 1569 C CA . GLU D 2 6 ? 63.914 11.347 27.354 1.00 17.94 15 GLU D CA 1
ATOM 1570 C C . GLU D 2 6 ? 62.692 10.403 27.389 1.00 17.14 15 GLU D C 1
ATOM 1571 O O . GLU D 2 6 ? 61.537 10.854 27.401 1.00 17.83 15 GLU D O 1
ATOM 1577 N N . GLN D 2 7 ? 62.944 9.097 27.399 1.00 15.94 16 GLN D N 1
ATOM 1578 C CA . GLN D 2 7 ? 61.890 8.118 27.531 1.00 15.95 16 GLN D CA 1
ATOM 1579 C C . GLN D 2 7 ? 61.078 8.316 28.833 1.00 15.65 16 GLN D C 1
ATOM 1580 O O . GLN D 2 7 ? 59.856 8.322 28.784 1.00 15.66 16 GLN D O 1
ATOM 1586 N N . ASP D 2 8 ? 61.757 8.464 29.973 1.00 15.55 17 ASP D N 1
ATOM 1587 C CA . ASP D 2 8 ? 61.125 8.751 31.267 1.00 15.38 17 ASP D CA 1
ATOM 1588 C C . ASP D 2 8 ? 60.176 9.957 31.229 1.00 14.73 17 ASP D C 1
ATOM 1589 O O . ASP D 2 8 ? 59.065 9.898 31.781 1.00 13.83 17 ASP D O 1
ATOM 1594 N N . LYS D 2 9 ? 60.652 11.050 30.617 1.00 13.53 18 LYS D N 1
ATOM 1595 C CA . LYS D 2 9 ? 59.903 12.291 30.461 1.00 13.83 18 LYS D CA 1
ATOM 1596 C C . LYS D 2 9 ? 58.689 12.071 29.528 1.00 13.09 18 LYS D C 1
ATOM 1597 O O . LYS D 2 9 ? 57.617 12.580 29.782 1.00 12.17 18 LYS D O 1
ATOM 1603 N N . ALA D 2 10 ? 58.860 11.265 28.491 1.00 12.49 19 ALA D N 1
ATOM 1604 C CA . ALA D 2 10 ? 57.740 10.879 27.609 1.00 12.93 19 ALA D CA 1
ATOM 1605 C C . ALA D 2 10 ? 56.652 10.086 28.335 1.00 12.60 19 ALA D C 1
ATOM 1606 O O . ALA D 2 10 ? 55.409 10.322 28.134 1.00 11.97 19 ALA D O 1
ATOM 1608 N N . ILE D 2 11 ? 57.104 9.130 29.156 1.00 12.19 20 ILE D N 1
ATOM 1609 C CA . ILE D 2 11 ? 56.231 8.384 30.065 1.00 12.74 20 ILE D CA 1
ATOM 1610 C C . ILE D 2 11 ? 55.509 9.287 31.073 1.00 12.77 20 ILE D C 1
ATOM 1611 O O . ILE D 2 11 ? 54.300 9.114 31.281 1.00 13.62 20 ILE D O 1
ATOM 1616 N N . LEU D 2 12 ? 56.221 10.226 31.700 1.00 12.21 21 LEU D N 1
ATOM 1617 C CA . LEU D 2 12 ? 55.609 11.183 32.636 1.00 12.80 21 LEU D CA 1
ATOM 1618 C C . LEU D 2 12 ? 54.503 12.017 31.972 1.00 13.13 21 LEU D C 1
ATOM 1619 O O . LEU D 2 12 ? 53.442 12.192 32.560 1.00 10.89 21 LEU D O 1
ATOM 1624 N N . GLN D 2 13 ? 54.758 12.542 30.772 1.00 13.99 22 GLN D N 1
ATOM 1625 C CA . GLN D 2 13 ? 53.714 13.304 30.045 1.00 15.51 22 GLN D CA 1
ATOM 1626 C C . GLN D 2 13 ? 52.426 12.487 29.797 1.00 15.50 22 GLN D C 1
ATOM 1627 O O . GLN D 2 13 ? 51.321 12.986 30.010 1.00 16.70 22 GLN D O 1
ATOM 1633 N N . LEU D 2 14 ? 52.567 11.226 29.390 1.00 14.31 23 LEU D N 1
ATOM 1634 C CA . LEU D 2 14 ? 51.418 10.329 29.270 1.00 14.75 23 LEU D CA 1
ATOM 1635 C C . LEU D 2 14 ? 50.702 10.071 30.601 1.00 14.74 23 LEU D C 1
ATOM 1636 O O . LEU D 2 14 ? 49.453 10.117 30.667 1.00 15.01 23 LEU D O 1
ATOM 1641 N N . LYS D 2 15 ? 51.482 9.778 31.645 1.00 12.68 24 LYS D N 1
ATOM 1642 C CA . LYS D 2 15 ? 50.959 9.577 33.002 1.00 13.07 24 LYS D CA 1
ATOM 1643 C C . LYS D 2 15 ? 50.213 10.803 33.522 1.00 13.95 24 LYS D C 1
ATOM 1644 O O . LYS D 2 15 ? 49.209 10.680 34.234 1.00 14.07 24 LYS D O 1
ATOM 1650 N N . GLN D 2 16 ? 50.700 11.987 33.182 1.00 14.43 25 GLN D N 1
ATOM 1651 C CA . GLN D 2 16 ? 49.985 13.213 33.524 1.00 14.88 25 GLN D CA 1
ATOM 1652 C C . GLN D 2 16 ? 48.614 13.306 32.805 1.00 15.34 25 GLN D C 1
ATOM 1653 O O . GLN D 2 16 ? 47.639 13.772 33.400 1.00 14.92 25 GLN D O 1
ATOM 1659 N N . GLN D 2 17 ? 48.563 12.901 31.540 1.00 15.52 26 GLN D N 1
ATOM 1660 C CA . GLN D 2 17 ? 47.298 12.814 30.786 1.00 17.25 26 GLN D CA 1
ATOM 1661 C C . GLN D 2 17 ? 46.312 11.819 31.418 1.00 18.37 26 GLN D C 1
ATOM 1662 O O . GLN D 2 17 ? 45.129 12.169 31.650 1.00 18.80 26 GLN D O 1
ATOM 1668 N N . ARG D 2 18 ? 46.806 10.609 31.707 1.00 17.46 27 ARG D N 1
ATOM 1669 C CA . ARG D 2 18 ? 46.109 9.574 32.489 1.00 18.51 27 ARG D CA 1
ATOM 1670 C C . ARG D 2 18 ? 45.496 10.086 33.812 1.00 18.96 27 ARG D C 1
ATOM 1671 O O . ARG D 2 18 ? 44.352 9.746 34.160 1.00 19.34 27 ARG D O 1
ATOM 1679 N N . ASP D 2 19 ? 46.267 10.888 34.544 1.00 18.23 28 ASP D N 1
ATOM 1680 C CA . ASP D 2 19 ? 45.852 11.478 35.813 1.00 18.18 28 ASP D CA 1
ATOM 1681 C C . ASP D 2 19 ? 44.751 12.526 35.607 1.00 19.14 28 ASP D C 1
ATOM 1682 O O . ASP D 2 19 ? 43.770 12.564 36.359 1.00 18.98 28 ASP D O 1
ATOM 1687 N N . LYS D 2 20 ? 44.877 13.369 34.590 1.00 19.92 29 LYS D N 1
ATOM 1688 C CA . LYS D 2 20 ? 43.819 14.392 34.347 1.00 20.57 29 LYS D CA 1
ATOM 1689 C C . LYS D 2 20 ? 42.481 13.772 33.990 1.00 20.59 29 LYS D C 1
ATOM 1690 O O . LYS D 2 20 ? 41.442 14.183 34.513 1.00 19.72 29 LYS D O 1
ATOM 1696 N N . LEU D 2 21 ? 42.524 12.787 33.098 1.00 20.37 30 LEU D N 1
ATOM 1697 C CA . LEU D 2 21 ? 41.368 11.970 32.765 1.00 20.05 30 LEU D CA 1
ATOM 1698 C C . LEU D 2 21 ? 40.755 11.263 33.981 1.00 20.40 30 LEU D C 1
ATOM 1699 O O . LEU D 2 21 ? 39.523 11.163 34.102 1.00 19.92 30 LEU D O 1
ATOM 1704 N N . ARG D 2 22 ? 41.608 10.737 34.855 1.00 20.53 31 ARG D N 1
ATOM 1705 C CA . ARG D 2 22 ? 41.148 10.061 36.056 1.00 21.15 31 ARG D CA 1
ATOM 1706 C C . ARG D 2 22 ? 40.426 11.011 36.988 1.00 21.91 31 ARG D C 1
ATOM 1707 O O . ARG D 2 22 ? 39.457 10.607 37.640 1.00 22.43 31 ARG D O 1
ATOM 1715 N N . GLN D 2 23 ? 40.875 12.266 37.025 1.00 22.19 32 GLN D N 1
ATOM 1716 C CA . GLN D 2 23 ? 40.257 13.309 37.858 1.00 23.82 32 GLN D CA 1
ATOM 1717 C C . GLN D 2 23 ? 38.885 13.728 37.296 1.00 23.96 32 GLN D C 1
ATOM 1718 O O . GLN D 2 23 ? 37.894 13.839 38.028 1.00 24.60 32 GLN D O 1
ATOM 1724 N N . TYR D 2 24 ? 38.842 13.966 35.988 1.00 24.35 33 TYR D N 1
ATOM 1725 C CA . TYR D 2 24 ? 37.579 14.173 35.265 1.00 24.75 33 TYR D CA 1
ATOM 1726 C C . TYR D 2 24 ? 36.546 13.063 35.509 1.00 24.98 33 TYR D C 1
ATOM 1727 O O . TYR D 2 24 ? 35.357 13.343 35.713 1.00 24.55 33 TYR D O 1
ATOM 1736 N N . GLN D 2 25 ? 36.998 11.816 35.496 1.00 24.91 34 GLN D N 1
ATOM 1737 C CA . GLN D 2 25 ? 36.118 10.673 35.730 1.00 25.46 34 GLN D CA 1
ATOM 1738 C C . GLN D 2 25 ? 35.508 10.637 37.135 1.00 26.16 34 GLN D C 1
ATOM 1739 O O . GLN D 2 25 ? 34.387 10.177 37.303 1.00 26.17 34 GLN D O 1
ATOM 1745 N N . LYS D 2 26 ? 36.252 11.100 38.133 1.00 27.43 35 LYS D N 1
ATOM 1746 C CA . LYS D 2 26 ? 35.747 11.212 39.507 1.00 28.47 35 LYS D CA 1
ATOM 1747 C C . LYS D 2 26 ? 34.611 12.237 39.582 1.00 29.25 35 LYS D C 1
ATOM 1748 O O . LYS D 2 26 ? 33.604 12.003 40.265 1.00 28.53 35 LYS D O 1
ATOM 1754 N N . ARG D 2 27 ? 34.779 13.366 38.886 1.00 29.85 36 ARG D N 1
ATOM 1755 C CA . ARG D 2 27 ? 33.763 14.415 38.847 1.00 30.73 36 ARG D CA 1
ATOM 1756 C C . ARG D 2 27 ? 32.486 13.844 38.284 1.00 30.67 36 ARG D C 1
ATOM 1757 O O . ARG D 2 27 ? 31.414 13.9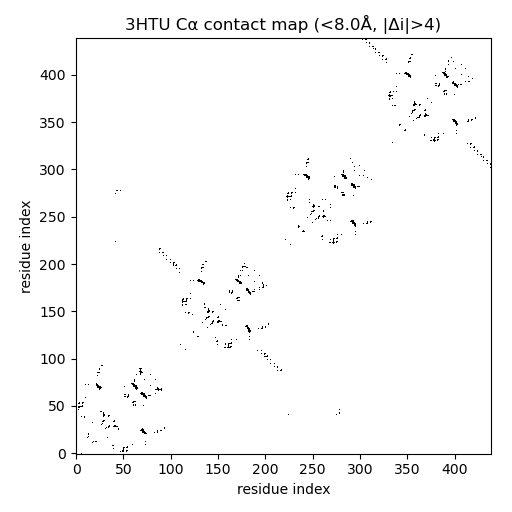66 38.885 1.00 29.92 36 ARG D O 1
ATOM 1765 N N . ILE D 2 28 ? 32.624 13.221 37.119 1.00 30.81 37 ILE D N 1
ATOM 1766 C CA . ILE D 2 28 ? 31.522 12.592 36.424 1.00 30.69 37 ILE D CA 1
ATOM 1767 C C . ILE D 2 28 ? 30.860 11.525 37.302 1.00 31.98 37 ILE D C 1
ATOM 1768 O O . ILE D 2 28 ? 29.631 11.454 37.353 1.00 31.75 37 ILE D O 1
ATOM 1773 N N . ALA D 2 29 ? 31.672 10.725 37.992 1.00 32.65 38 ALA D N 1
ATOM 1774 C CA . ALA D 2 29 ? 31.188 9.686 38.902 1.00 33.99 38 ALA D CA 1
ATOM 1775 C C . ALA D 2 29 ? 30.364 10.274 40.061 1.00 34.71 38 ALA D C 1
ATOM 1776 O O . ALA D 2 29 ? 29.358 9.686 40.483 1.00 34.93 38 ALA D O 1
ATOM 1778 N N . GLN D 2 30 ? 30.786 11.433 40.564 1.00 35.07 39 GLN D N 1
ATOM 1779 C CA . GLN D 2 30 ? 29.976 12.156 41.543 1.00 36.41 39 GLN D CA 1
ATOM 1780 C C . GLN D 2 30 ? 28.644 12.617 40.942 1.00 36.08 39 GLN D C 1
ATOM 1781 O O . GLN D 2 30 ? 27.607 12.553 41.607 1.00 35.83 39 GLN D O 1
ATOM 1787 N N . GLN D 2 31 ? 28.675 13.077 39.695 1.00 36.88 40 GLN D N 1
ATOM 1788 C CA . GLN D 2 31 ? 27.470 13.569 39.030 1.00 37.88 40 GLN D CA 1
ATOM 1789 C C . GLN D 2 31 ? 26.463 12.447 38.782 1.00 38.89 40 GLN D C 1
ATOM 1790 O O . GLN D 2 31 ? 25.247 12.638 38.971 1.00 39.13 40 GLN D O 1
ATOM 1796 N N . LEU D 2 32 ? 26.964 11.279 38.387 1.00 39.88 41 LEU D N 1
ATOM 1797 C CA . LEU D 2 32 ? 26.104 10.116 38.163 1.00 41.75 41 LEU D CA 1
ATOM 1798 C C . LEU D 2 32 ? 25.366 9.621 39.408 1.00 43.25 41 LEU D C 1
ATOM 1799 O O . LEU D 2 32 ? 24.217 9.179 39.310 1.00 43.62 41 LEU D O 1
ATOM 1804 N N . GLU D 2 33 ? 26.021 9.697 40.566 1.00 45.64 42 GLU D N 1
ATOM 1805 C CA . GLU D 2 33 ? 25.375 9.395 41.846 1.00 47.76 42 GLU D CA 1
ATOM 1806 C C . GLU D 2 33 ? 24.363 10.463 42.275 1.00 49.05 42 GLU D C 1
ATOM 1807 O O . GLU D 2 33 ? 23.378 10.157 42.945 1.00 49.49 42 GLU D O 1
ATOM 1813 N N . ARG D 2 34 ? 24.607 11.709 41.881 1.00 50.56 43 ARG D N 1
ATOM 1814 C CA . ARG D 2 34 ? 23.635 12.782 42.032 1.00 52.43 43 ARG D CA 1
ATOM 1815 C C . ARG D 2 34 ? 22.519 12.681 40.965 1.00 53.50 43 ARG D C 1
ATOM 1816 O O . ARG D 2 34 ? 21.795 13.647 40.716 1.00 54.05 43 ARG D O 1
ATOM 1824 N N . GLU D 2 35 ? 22.389 11.513 40.337 1.00 54.66 44 GLU D N 1
ATOM 1825 C CA . GLU D 2 35 ? 21.322 11.264 39.367 1.00 56.20 44 GLU D CA 1
ATOM 1826 C C . GLU D 2 35 ? 20.720 9.857 39.513 1.00 57.03 44 GLU D C 1
ATOM 1827 O O . GLU D 2 35 ? 19.986 9.393 38.641 1.00 57.47 44 GLU D O 1
ATOM 1833 N N . ARG D 2 36 ? 21.024 9.195 40.628 1.00 58.19 45 ARG D N 1
ATOM 1834 C CA . ARG D 2 36 ? 20.573 7.823 40.887 1.00 58.99 45 ARG D CA 1
ATOM 1835 C C . ARG D 2 36 ? 20.204 7.615 42.357 1.00 59.24 45 ARG D C 1
ATOM 1836 O O . ARG D 2 36 ? 19.024 7.525 42.719 1.00 59.46 45 ARG D O 1
ATOM 1844 N N . ARG E 1 5 ? 45.522 -3.674 22.602 1.00 50.08 102 ARG E N 1
ATOM 1845 C CA . ARG E 1 5 ? 44.757 -3.347 21.362 1.00 50.13 102 ARG E CA 1
ATOM 1846 C C . ARG E 1 5 ? 43.860 -4.513 20.931 1.00 50.00 102 ARG E C 1
ATOM 1847 O O . ARG E 1 5 ? 44.259 -5.679 20.995 1.00 50.01 102 ARG E O 1
ATOM 1855 N N . ARG E 1 6 ? 42.642 -4.183 20.507 1.00 49.69 103 ARG E N 1
ATOM 1856 C CA . ARG E 1 6 ? 41.653 -5.179 20.081 1.00 49.41 103 ARG E CA 1
ATOM 1857 C C . ARG E 1 6 ? 41.687 -5.356 18.559 1.00 48.41 103 ARG E C 1
ATOM 1858 O O . ARG E 1 6 ? 42.134 -4.453 17.844 1.00 48.35 103 ARG E O 1
ATOM 1866 N N . PRO E 1 7 ? 41.214 -6.517 18.055 1.00 47.69 104 PRO E N 1
ATOM 1867 C CA . PRO E 1 7 ? 41.222 -6.760 16.600 1.00 46.82 104 PRO E CA 1
ATOM 1868 C C . PRO E 1 7 ? 40.390 -5.759 15.780 1.00 45.81 104 PRO E C 1
ATOM 1869 O O . PRO E 1 7 ? 40.675 -5.538 14.601 1.00 45.37 104 PRO E O 1
ATOM 1873 N N . GLU E 1 8 ? 39.383 -5.147 16.401 1.00 44.99 105 GLU E N 1
ATOM 1874 C CA . GLU E 1 8 ? 38.566 -4.139 15.713 1.00 43.65 105 GLU E CA 1
ATOM 1875 C C . GLU E 1 8 ? 39.337 -2.848 15.402 1.00 42.95 105 GLU E C 1
ATOM 1876 O O . GLU E 1 8 ? 39.146 -2.262 14.334 1.00 42.62 105 GLU E O 1
ATOM 1882 N N . GLU E 1 9 ? 40.211 -2.416 16.317 1.00 41.98 106 GLU E N 1
ATOM 1883 C CA . GLU E 1 9 ? 41.016 -1.200 16.088 1.00 41.03 106 GLU E CA 1
ATOM 1884 C C . GLU E 1 9 ? 42.174 -1.487 15.146 1.00 39.97 106 GLU E C 1
ATOM 1885 O O . GLU E 1 9 ? 42.616 -0.603 14.408 1.00 39.82 106 GLU E O 1
ATOM 1891 N N . TRP E 1 10 ? 42.671 -2.721 15.195 1.00 38.78 107 TRP E N 1
ATOM 1892 C CA . TRP E 1 10 ? 43.555 -3.235 14.147 1.00 37.52 107 TRP E CA 1
ATOM 1893 C C . TRP E 1 10 ? 42.845 -3.172 12.792 1.00 36.44 107 TRP E C 1
ATOM 1894 O O . TRP E 1 10 ? 43.418 -2.709 11.817 1.00 36.56 107 TRP E O 1
ATOM 1905 N N . GLY E 1 11 ? 41.594 -3.625 12.752 1.00 35.62 108 GLY E N 1
ATOM 1906 C CA . GLY E 1 11 ? 40.778 -3.626 11.529 1.00 35.24 108 GLY E CA 1
ATOM 1907 C C . GLY E 1 11 ? 40.599 -2.249 10.910 1.00 34.95 108 GLY E C 1
ATOM 1908 O O . GLY E 1 11 ? 40.694 -2.097 9.694 1.00 34.76 108 GLY E O 1
ATOM 1909 N N . LYS E 1 12 ? 40.354 -1.239 11.752 1.00 35.06 109 LYS E N 1
ATOM 1910 C CA . LYS E 1 12 ? 40.189 0.151 11.291 1.00 34.77 109 LYS E CA 1
ATOM 1911 C C . LYS E 1 12 ? 41.491 0.747 10.752 1.00 34.26 109 LYS E C 1
ATOM 1912 O O . LYS E 1 12 ? 41.483 1.442 9.744 1.00 34.03 109 LYS E O 1
ATOM 1918 N N . LEU E 1 13 ? 42.604 0.462 11.422 1.00 33.75 110 LEU E N 1
ATOM 1919 C CA . LEU E 1 13 ? 43.926 0.870 10.932 1.00 33.24 110 LEU E CA 1
ATOM 1920 C C . LEU E 1 13 ? 44.215 0.313 9.538 1.00 32.33 110 LEU E C 1
ATOM 1921 O O . LEU E 1 13 ? 44.620 1.051 8.634 1.00 32.12 110 LEU E O 1
ATOM 1926 N N . ILE E 1 14 ? 44.005 -0.990 9.362 1.00 31.78 111 ILE E N 1
ATOM 1927 C CA . ILE E 1 14 ? 44.169 -1.603 8.038 1.00 30.58 111 ILE E CA 1
ATOM 1928 C C . ILE E 1 14 ? 43.179 -0.999 7.025 1.00 30.66 111 ILE E C 1
ATOM 1929 O O . ILE E 1 14 ? 43.588 -0.594 5.935 1.00 29.71 111 ILE E O 1
ATOM 1934 N N . TYR E 1 15 ? 41.898 -0.943 7.392 1.00 31.26 112 TYR E N 1
ATOM 1935 C CA . TYR E 1 15 ? 40.862 -0.371 6.512 1.00 32.86 112 TYR E CA 1
ATOM 1936 C C . TYR E 1 15 ? 41.138 1.083 6.145 1.00 33.69 112 TYR E C 1
ATOM 1937 O O . TYR E 1 15 ? 41.004 1.447 4.980 1.00 33.50 112 TYR E O 1
ATOM 1946 N N . GLN E 1 16 ? 41.509 1.902 7.140 1.00 35.50 113 GLN E N 1
ATOM 1947 C CA . GLN E 1 16 ? 41.914 3.296 6.900 1.00 37.26 113 GLN E CA 1
ATOM 1948 C C . GLN E 1 16 ? 43.024 3.359 5.849 1.00 38.27 113 GLN E C 1
ATOM 1949 O O . GLN E 1 16 ? 42.926 4.142 4.904 1.00 38.51 113 GLN E O 1
ATOM 1955 N N . TRP E 1 17 ? 44.051 2.515 5.992 1.00 39.28 114 TRP E N 1
ATOM 1956 C CA . TRP E 1 17 ? 45.162 2.521 5.038 1.00 40.43 114 TRP E CA 1
ATOM 1957 C C . TRP E 1 17 ? 44.716 2.104 3.637 1.00 41.05 114 TRP E C 1
ATOM 1958 O O . TRP E 1 17 ? 45.209 2.635 2.642 1.00 40.62 114 TRP E O 1
ATOM 1969 N N . VAL E 1 18 ? 43.779 1.157 3.570 1.00 42.36 115 VAL E N 1
ATOM 1970 C CA . VAL E 1 18 ? 43.234 0.704 2.290 1.00 43.51 115 VAL E CA 1
ATOM 1971 C C . VAL E 1 18 ? 42.399 1.802 1.604 1.00 45.15 115 VAL E C 1
ATOM 1972 O O . VAL E 1 18 ? 42.448 1.928 0.386 1.00 45.18 115 VAL E O 1
ATOM 1976 N N . SER E 1 19 ? 41.663 2.598 2.383 1.00 47.29 116 SER E N 1
ATOM 1977 C CA . SER E 1 19 ? 40.889 3.735 1.847 1.00 49.62 116 SER E CA 1
ATOM 1978 C C . SER E 1 19 ? 41.751 4.757 1.087 1.00 51.24 116 SER E C 1
ATOM 1979 O O . SER E 1 19 ? 41.343 5.282 0.050 1.00 51.18 116 SER E O 1
ATOM 1982 N N . ARG E 1 20 ? 42.942 5.027 1.617 1.00 53.43 117 ARG E N 1
ATOM 1983 C CA . ARG E 1 20 ? 43.904 5.931 0.991 1.00 55.52 117 ARG E CA 1
ATOM 1984 C C . ARG E 1 20 ? 45.084 5.145 0.404 1.00 56.83 117 ARG E C 1
ATOM 1985 O O . ARG E 1 20 ? 46.235 5.312 0.818 1.00 57.21 117 ARG E O 1
ATOM 1993 N N . SER E 1 21 ? 44.778 4.287 -0.568 1.00 58.29 118 SER E N 1
ATOM 1994 C CA . SER E 1 21 ? 45.757 3.370 -1.171 1.00 59.45 118 SER E CA 1
ATOM 1995 C C . SER E 1 21 ? 45.665 3.354 -2.706 1.00 60.14 118 SER E C 1
ATOM 1996 O O . SER E 1 21 ? 46.464 2.698 -3.382 1.00 60.30 118 SER E O 1
ATOM 1999 N N . GLY E 1 22 ? 44.697 4.089 -3.246 1.00 60.69 119 GLY E N 1
ATOM 2000 C CA . GLY E 1 22 ? 44.435 4.091 -4.681 1.00 61.10 119 GLY E CA 1
ATOM 2001 C C . GLY E 1 22 ? 43.114 3.427 -5.001 1.00 61.11 119 GLY E C 1
ATOM 2002 O O . GLY E 1 22 ? 42.463 3.760 -5.997 1.00 61.35 119 GLY E O 1
ATOM 2003 N N . GLN E 1 23 ? 42.730 2.478 -4.150 1.00 60.80 120 GLN E N 1
ATOM 2004 C CA . GLN E 1 23 ? 41.464 1.756 -4.269 1.00 60.28 120 GLN E CA 1
ATOM 2005 C C . GLN E 1 23 ? 40.923 1.474 -2.871 1.00 59.50 120 GLN E C 1
ATOM 2006 O O . GLN E 1 23 ? 41.694 1.220 -1.945 1.00 59.59 120 GLN E O 1
ATOM 2012 N N . ASN E 1 24 ? 39.602 1.511 -2.722 1.00 58.02 121 ASN E N 1
ATOM 2013 C CA . ASN E 1 24 ? 38.955 1.102 -1.471 1.00 56.27 121 ASN E CA 1
ATOM 2014 C C . ASN E 1 24 ? 38.563 -0.382 -1.522 1.00 54.33 121 ASN E C 1
ATOM 2015 O O . ASN E 1 24 ? 38.111 -0.955 -0.522 1.00 53.89 121 ASN E O 1
ATOM 2020 N N . ASN E 1 25 ? 38.758 -0.979 -2.699 1.00 51.54 122 ASN E N 1
ATOM 2021 C CA . ASN E 1 25 ? 38.219 -2.288 -3.050 1.00 48.50 122 ASN E CA 1
ATOM 2022 C C . ASN E 1 25 ? 39.257 -3.180 -3.760 1.00 45.63 122 ASN E C 1
ATOM 2023 O O . ASN E 1 25 ? 39.051 -3.647 -4.896 1.00 45.64 122 ASN E O 1
ATOM 2028 N N . SER E 1 26 ? 40.381 -3.418 -3.096 1.00 41.27 123 SER E N 1
ATOM 2029 C CA . SER E 1 26 ? 41.392 -4.262 -3.706 1.00 36.10 123 SER E CA 1
ATOM 2030 C C . SER E 1 26 ? 41.607 -5.597 -2.983 1.00 32.80 123 SER E C 1
ATOM 2031 O O . SER E 1 26 ? 41.032 -5.869 -1.918 1.00 31.25 123 SER E O 1
ATOM 2034 N N . VAL E 1 27 ? 42.392 -6.433 -3.645 1.00 28.81 124 VAL E N 1
ATOM 2035 C CA . VAL E 1 27 ? 42.732 -7.769 -3.235 1.00 26.37 124 VAL E CA 1
ATOM 2036 C C . VAL E 1 27 ? 44.171 -7.698 -2.718 1.00 25.63 124 VAL E C 1
ATOM 2037 O O . VAL E 1 27 ? 45.028 -7.042 -3.340 1.00 24.44 124 VAL E O 1
ATOM 2041 N N . PHE E 1 28 ? 44.410 -8.336 -1.567 1.00 24.66 125 PHE E N 1
ATOM 2042 C CA . PHE E 1 28 ? 45.740 -8.375 -0.921 1.00 23.42 125 PHE E CA 1
ATOM 2043 C C . PHE E 1 28 ? 46.030 -9.735 -0.320 1.00 22.95 125 PHE E C 1
ATOM 2044 O O . PHE E 1 28 ? 45.129 -10.425 0.140 1.00 21.93 125 PHE E O 1
ATOM 2052 N N . THR E 1 29 ? 47.306 -10.122 -0.315 1.00 22.41 126 THR E N 1
ATOM 2053 C CA . THR E 1 29 ? 47.739 -11.274 0.461 1.00 21.76 126 THR E CA 1
ATOM 2054 C C . THR E 1 29 ? 47.856 -10.826 1.918 1.00 21.38 126 THR E C 1
ATOM 2055 O O . THR E 1 29 ? 48.073 -9.641 2.224 1.00 19.55 126 THR E O 1
ATOM 2059 N N . LEU E 1 30 ? 47.736 -11.793 2.819 1.00 21.25 127 LEU E N 1
ATOM 2060 C CA . LEU E 1 30 ? 48.019 -11.556 4.226 1.00 22.10 127 LEU E CA 1
ATOM 2061 C C . LEU E 1 30 ? 49.453 -11.084 4.379 1.00 22.88 127 LEU E C 1
ATOM 2062 O O . LEU E 1 30 ? 49.701 -10.111 5.076 1.00 23.65 127 LEU E O 1
ATOM 2067 N N . TYR E 1 31 ? 50.376 -11.745 3.681 1.00 23.55 128 TYR E N 1
ATOM 2068 C CA . TYR E 1 31 ? 51.808 -11.376 3.719 1.00 25.02 128 TYR E CA 1
ATOM 2069 C C . TYR E 1 31 ? 52.122 -9.921 3.315 1.00 25.09 128 TYR E C 1
ATOM 2070 O O . TYR E 1 31 ? 52.975 -9.269 3.934 1.00 24.82 128 TYR E O 1
ATOM 2079 N N . GLU E 1 32 ? 51.451 -9.414 2.286 1.00 24.99 129 GLU E N 1
ATOM 2080 C CA . GLU E 1 32 ? 51.769 -8.075 1.785 1.00 25.41 129 GLU E CA 1
ATOM 2081 C C . GLU E 1 32 ? 51.269 -6.968 2.703 1.00 25.97 129 GLU E C 1
ATOM 2082 O O . GLU E 1 32 ? 51.845 -5.866 2.724 1.00 25.63 129 GLU E O 1
ATOM 2088 N N . LEU E 1 33 ? 50.222 -7.267 3.472 1.00 26.02 130 LEU E N 1
ATOM 2089 C CA . LEU E 1 33 ? 49.740 -6.342 4.484 1.00 27.29 130 LEU E CA 1
ATOM 2090 C C . LEU E 1 33 ? 50.753 -6.135 5.618 1.00 28.87 130 LEU E C 1
ATOM 2091 O O . LEU E 1 33 ? 50.896 -5.020 6.129 1.00 29.79 130 LEU E O 1
ATOM 2096 N N . THR E 1 34 ? 51.450 -7.189 6.026 1.00 30.36 131 THR E N 1
ATOM 2097 C CA . THR E 1 34 ? 52.334 -7.054 7.190 1.00 32.19 131 THR E CA 1
ATOM 2098 C C . THR E 1 34 ? 53.829 -6.986 6.880 1.00 33.65 131 THR E C 1
ATOM 2099 O O . THR E 1 34 ? 54.620 -6.609 7.762 1.00 33.36 131 THR E O 1
ATOM 2103 N N . ASN E 1 35 ? 54.206 -7.308 5.638 1.00 35.09 132 ASN E N 1
ATOM 2104 C CA . ASN E 1 35 ? 55.610 -7.503 5.263 1.00 37.17 132 ASN E CA 1
ATOM 2105 C C . ASN E 1 35 ? 55.963 -6.883 3.916 1.00 38.50 132 ASN E C 1
ATOM 2106 O O . ASN E 1 35 ? 57.127 -6.876 3.512 1.00 38.18 132 ASN E O 1
ATOM 2111 N N . GLY E 1 36 ? 54.949 -6.386 3.214 1.00 39.90 133 GLY E N 1
ATOM 2112 C CA . GLY E 1 36 ? 55.149 -5.743 1.927 1.00 42.29 133 GLY E CA 1
ATOM 2113 C C . GLY E 1 36 ? 55.861 -4.413 2.059 1.00 43.80 133 GLY E C 1
ATOM 2114 O O . GLY E 1 36 ? 56.060 -3.909 3.163 1.00 44.13 133 GLY E O 1
ATOM 2115 N N . GLU E 1 37 ? 56.225 -3.837 0.922 1.00 45.33 134 GLU E N 1
ATOM 2116 C CA . GLU E 1 37 ? 56.928 -2.557 0.893 1.00 47.14 134 GLU E CA 1
ATOM 2117 C C . GLU E 1 37 ? 56.037 -1.363 1.242 1.00 48.07 134 GLU E C 1
ATOM 2118 O O . GLU E 1 37 ? 56.412 -0.524 2.060 1.00 48.44 134 GLU E O 1
ATOM 2124 N N . ASP E 1 38 ? 54.853 -1.307 0.639 1.00 49.44 135 ASP E N 1
ATOM 2125 C CA . ASP E 1 38 ? 53.957 -0.149 0.759 1.00 50.37 135 ASP E CA 1
ATOM 2126 C C . ASP E 1 38 ? 53.263 -0.004 2.123 1.00 50.92 135 ASP E C 1
ATOM 2127 O O . ASP E 1 38 ? 52.441 0.897 2.308 1.00 50.99 135 ASP E O 1
ATOM 2132 N N . THR E 1 39 ? 53.620 -0.860 3.081 1.00 51.68 136 THR E N 1
ATOM 2133 C CA . THR E 1 39 ? 52.918 -0.919 4.367 1.00 52.34 136 THR E CA 1
ATOM 2134 C C . THR E 1 39 ? 53.806 -0.827 5.629 1.00 52.47 136 THR E C 1
ATOM 2135 O O . THR E 1 39 ? 53.293 -0.743 6.747 1.00 52.31 136 THR E O 1
ATOM 2139 N N . GLU E 1 40 ? 55.125 -0.828 5.449 1.00 52.85 137 GLU E N 1
ATOM 2140 C CA . GLU E 1 40 ? 56.080 -0.848 6.578 1.00 52.99 137 GLU E CA 1
ATOM 2141 C C . GLU E 1 40 ? 55.892 0.236 7.650 1.00 52.86 137 GLU E C 1
ATOM 2142 O O . GLU E 1 40 ? 56.180 0.012 8.831 1.00 52.96 137 GLU E O 1
ATOM 2148 N N . ASP E 1 41 ? 55.400 1.398 7.229 1.00 52.55 138 ASP E N 1
ATOM 2149 C CA . ASP E 1 41 ? 55.216 2.553 8.109 1.00 51.93 138 ASP E CA 1
ATOM 2150 C C . ASP E 1 41 ? 54.059 2.405 9.097 1.00 51.39 138 ASP E C 1
ATOM 2151 O O . ASP E 1 41 ? 54.015 3.105 10.114 1.00 51.13 138 ASP E O 1
ATOM 2156 N N . GLU E 1 42 ? 53.124 1.509 8.795 1.00 50.48 139 GLU E N 1
ATOM 2157 C CA . GLU E 1 42 ? 51.871 1.441 9.543 1.00 49.84 139 GLU E CA 1
ATOM 2158 C C . GLU E 1 42 ? 51.978 0.585 10.807 1.00 49.15 139 GLU E C 1
ATOM 2159 O O . GLU E 1 42 ? 52.854 -0.279 10.929 1.00 48.93 139 GLU E O 1
ATOM 2165 N N . GLU E 1 43 ? 51.066 0.845 11.739 1.00 48.40 140 GLU E N 1
ATOM 2166 C CA . GLU E 1 43 ? 51.058 0.225 13.064 1.00 47.84 140 GLU E CA 1
ATOM 2167 C C . GLU E 1 43 ? 50.913 -1.292 13.044 1.00 47.06 140 GLU E C 1
ATOM 2168 O O . GLU E 1 43 ? 51.334 -1.977 13.981 1.00 46.80 140 GLU E O 1
ATOM 2174 N N . PHE E 1 44 ? 50.318 -1.808 11.972 1.00 46.29 141 PHE E N 1
ATOM 2175 C CA . PHE E 1 44 ? 49.950 -3.215 11.891 1.00 45.55 141 PHE E CA 1
ATOM 2176 C C . PHE E 1 44 ? 51.000 -4.060 11.194 1.00 45.59 141 PHE E C 1
ATOM 2177 O O . PHE E 1 44 ? 50.841 -5.274 11.079 1.00 45.61 141 PHE E O 1
ATOM 2185 N N . HIS E 1 45 ? 52.061 -3.411 10.719 1.00 45.51 142 HIS E N 1
ATOM 2186 C CA . HIS E 1 45 ? 53.220 -4.109 10.170 1.00 45.95 142 HIS E CA 1
ATOM 2187 C C . HIS E 1 45 ? 53.865 -5.013 11.226 1.00 45.65 142 HIS E C 1
ATOM 2188 O O . HIS E 1 45 ? 53.922 -4.661 12.405 1.00 45.92 142 HIS E O 1
ATOM 2195 N N . GLY E 1 46 ? 54.348 -6.175 10.798 1.00 45.22 143 GLY E N 1
ATOM 2196 C CA . GLY E 1 46 ? 54.899 -7.158 11.722 1.00 44.41 143 GLY E CA 1
ATOM 2197 C C . GLY E 1 46 ? 53.877 -7.990 12.485 1.00 44.27 143 GLY E C 1
ATOM 2198 O O . GLY E 1 46 ? 54.254 -8.872 13.252 1.00 44.23 143 GLY E O 1
ATOM 2199 N N . LEU E 1 47 ? 52.587 -7.731 12.280 1.00 43.62 144 LEU E N 1
ATOM 2200 C CA . LEU E 1 47 ? 51.539 -8.489 12.965 1.00 43.28 144 LEU E CA 1
ATOM 2201 C C . LEU E 1 47 ? 51.492 -9.947 12.538 1.00 43.18 144 LEU E C 1
ATOM 2202 O O . LEU E 1 47 ? 51.489 -10.262 11.354 1.00 43.18 144 LEU E O 1
ATOM 2207 N N . ASP E 1 48 ? 51.482 -10.839 13.518 1.00 43.42 145 ASP E N 1
ATOM 2208 C CA . ASP E 1 48 ? 51.402 -12.269 13.250 1.00 43.46 145 ASP E CA 1
ATOM 2209 C C . ASP E 1 48 ? 50.091 -12.575 12.548 1.00 42.80 145 ASP E C 1
ATOM 2210 O O . ASP E 1 48 ? 49.075 -11.908 12.775 1.00 42.65 145 ASP E O 1
ATOM 2215 N N . GLU E 1 49 ? 50.121 -13.596 11.705 1.00 42.36 146 GLU E N 1
ATOM 2216 C CA . GLU E 1 49 ? 49.005 -13.902 10.821 1.00 41.72 146 GLU E CA 1
ATOM 2217 C C . GLU E 1 49 ? 47.672 -14.106 11.543 1.00 40.52 146 GLU E C 1
ATOM 2218 O O . GLU E 1 49 ? 46.626 -13.729 11.022 1.00 40.30 146 GLU E O 1
ATOM 2224 N N . ALA E 1 50 ? 47.719 -14.695 12.735 1.00 39.19 147 ALA E N 1
ATOM 2225 C CA . ALA E 1 50 ? 46.505 -14.981 13.501 1.00 37.84 147 ALA E CA 1
ATOM 2226 C C . ALA E 1 50 ? 45.856 -13.740 14.093 1.00 36.80 147 ALA E C 1
ATOM 2227 O O . ALA E 1 50 ? 44.625 -13.684 14.216 1.00 36.59 147 ALA E O 1
ATOM 2229 N N . THR E 1 51 ? 46.677 -12.754 14.460 1.00 34.82 148 THR E N 1
ATOM 2230 C CA . THR E 1 51 ? 46.177 -11.461 14.918 1.00 33.56 148 THR E CA 1
ATOM 2231 C C . THR E 1 51 ? 45.611 -10.634 13.753 1.00 32.57 148 THR E C 1
ATOM 2232 O O . THR E 1 51 ? 44.530 -10.054 13.870 1.00 32.44 148 THR E O 1
ATOM 2236 N N . LEU E 1 52 ? 46.340 -10.597 12.637 1.00 31.19 149 LEU E N 1
ATOM 2237 C CA . LEU E 1 52 ? 45.847 -9.987 11.407 1.00 30.12 149 LEU E CA 1
ATOM 2238 C C . LEU E 1 52 ? 44.520 -10.610 10.978 1.00 29.75 149 LEU E C 1
ATOM 2239 O O . LEU E 1 52 ? 43.569 -9.881 10.662 1.00 29.20 149 LEU E O 1
ATOM 2244 N N . LEU E 1 53 ? 44.454 -11.945 10.962 1.00 28.52 150 LEU E N 1
ATOM 2245 C CA . LEU E 1 53 ? 43.237 -12.636 10.552 1.00 29.12 150 LEU E CA 1
ATOM 2246 C C . LEU E 1 53 ? 42.085 -12.220 11.435 1.00 28.57 150 LEU E C 1
ATOM 2247 O O . LEU E 1 53 ? 40.984 -12.003 10.949 1.00 28.28 150 LEU E O 1
ATOM 2252 N N . ARG E 1 54 ? 42.345 -12.150 12.736 1.00 28.51 151 ARG E N 1
ATOM 2253 C CA . ARG E 1 54 ? 41.328 -11.798 13.714 1.00 28.77 151 ARG E CA 1
ATOM 2254 C C . ARG E 1 54 ? 40.784 -10.421 13.366 1.00 28.20 151 ARG E C 1
ATOM 2255 O O . ARG E 1 54 ? 39.571 -10.228 13.305 1.00 28.47 151 ARG E O 1
ATOM 2263 N N . ALA E 1 55 ? 41.703 -9.487 13.111 1.00 27.63 152 ALA E N 1
ATOM 2264 C CA . ALA E 1 55 ? 41.396 -8.116 12.687 1.00 26.87 152 ALA E CA 1
ATOM 2265 C C . ALA E 1 55 ? 40.597 -8.056 11.391 1.00 26.34 152 ALA E C 1
ATOM 2266 O O . ALA E 1 55 ? 39.667 -7.250 11.271 1.00 25.39 152 ALA E O 1
ATOM 2268 N N . LEU E 1 56 ? 40.991 -8.888 10.420 1.00 25.14 153 LEU E N 1
ATOM 2269 C CA . LEU E 1 56 ? 40.265 -9.033 9.159 1.00 25.30 153 LEU E CA 1
ATOM 2270 C C . LEU E 1 56 ? 38.905 -9.726 9.351 1.00 25.71 153 LEU E C 1
ATOM 2271 O O . LEU E 1 56 ? 37.964 -9.464 8.609 1.00 25.54 153 LEU E O 1
ATOM 2276 N N . GLN E 1 57 ? 38.800 -10.582 10.368 1.00 26.90 154 GLN E N 1
ATOM 2277 C CA . GLN E 1 57 ? 37.532 -11.232 10.668 1.00 28.24 154 GLN E CA 1
ATOM 2278 C C . GLN E 1 57 ? 36.536 -10.230 11.261 1.00 28.75 154 GLN E C 1
ATOM 2279 O O . GLN E 1 57 ? 35.339 -10.316 10.987 1.00 29.64 154 GLN E O 1
ATOM 2285 N N . ALA E 1 58 ? 37.034 -9.292 12.065 1.00 28.82 155 ALA E N 1
ATOM 2286 C CA . ALA E 1 58 ? 36.228 -8.189 12.571 1.00 29.19 155 ALA E CA 1
ATOM 2287 C C . ALA E 1 58 ? 35.768 -7.308 11.423 1.00 29.36 155 ALA E C 1
ATOM 2288 O O . ALA E 1 58 ? 34.601 -6.979 11.323 1.00 29.92 155 ALA E O 1
ATOM 2290 N N . LEU E 1 59 ? 36.683 -6.977 10.524 1.00 29.64 156 LEU E N 1
ATOM 2291 C CA . LEU E 1 59 ? 36.356 -6.211 9.336 1.00 29.58 156 LEU E CA 1
ATOM 2292 C C . LEU E 1 59 ? 35.357 -6.969 8.447 1.00 29.74 156 LEU E C 1
ATOM 2293 O O . LEU E 1 59 ? 34.529 -6.352 7.789 1.00 30.21 156 LEU E O 1
ATOM 2298 N N . GLN E 1 60 ? 35.429 -8.299 8.434 1.00 29.98 157 GLN E N 1
ATOM 2299 C CA . GLN E 1 60 ? 34.486 -9.113 7.663 1.00 30.25 157 GLN E CA 1
ATOM 2300 C C . GLN E 1 60 ? 33.077 -9.048 8.246 1.00 31.22 157 GLN E C 1
ATOM 2301 O O . GLN E 1 60 ? 32.092 -9.037 7.505 1.00 31.12 157 GLN E O 1
ATOM 2307 N N . GLN E 1 61 ? 33.002 -9.017 9.574 1.00 32.15 158 GLN E N 1
ATOM 2308 C CA . GLN E 1 61 ? 31.724 -8.965 10.283 1.00 32.90 158 GLN E CA 1
ATOM 2309 C C . GLN E 1 61 ? 31.003 -7.663 9.963 1.00 33.11 158 GLN E C 1
ATOM 2310 O O . GLN E 1 61 ? 29.782 -7.641 9.820 1.00 34.03 158 GLN E O 1
ATOM 2316 N N . GLU E 1 62 ? 31.772 -6.583 9.847 1.00 32.96 159 GLU E N 1
ATOM 2317 C CA . GLU E 1 62 ? 31.243 -5.276 9.468 1.00 32.49 159 GLU E CA 1
ATOM 2318 C C . GLU E 1 62 ? 30.939 -5.154 7.961 1.00 30.78 159 GLU E C 1
ATOM 2319 O O . GLU E 1 62 ? 30.581 -4.070 7.493 1.00 29.90 159 GLU E O 1
ATOM 2325 N N . HIS E 1 63 ? 31.099 -6.252 7.214 1.00 28.85 160 HIS E N 1
ATOM 2326 C CA . HIS E 1 63 ? 30.965 -6.285 5.730 1.00 27.80 160 HIS E CA 1
ATOM 2327 C C . HIS E 1 63 ? 32.007 -5.443 4.970 1.00 26.46 160 HIS E C 1
ATOM 2328 O O . HIS E 1 63 ? 31.818 -5.119 3.786 1.00 25.75 160 HIS E O 1
ATOM 2335 N N . LYS E 1 64 ? 33.102 -5.116 5.653 1.00 24.63 161 LYS E N 1
ATOM 2336 C CA . LYS E 1 64 ? 34.167 -4.300 5.081 1.00 23.77 161 LYS E CA 1
ATOM 2337 C C . LYS E 1 64 ? 35.305 -5.111 4.451 1.00 22.66 161 LYS E C 1
ATOM 2338 O O . LYS E 1 64 ? 36.152 -4.548 3.761 1.00 23.12 161 LYS E O 1
ATOM 2344 N N . ALA E 1 65 ? 35.324 -6.423 4.691 1.00 21.37 162 ALA E N 1
ATOM 2345 C CA . ALA E 1 65 ? 36.295 -7.316 4.050 1.00 20.13 162 ALA E CA 1
ATOM 2346 C C . ALA E 1 65 ? 35.747 -8.730 3.874 1.00 19.51 162 ALA E C 1
ATOM 2347 O O . ALA E 1 65 ? 34.767 -9.105 4.517 1.00 18.59 162 ALA E O 1
ATOM 2349 N N . GLU E 1 66 ? 36.357 -9.496 2.980 1.00 17.70 163 GLU E N 1
ATOM 2350 C CA . GLU E 1 66 ? 36.091 -10.938 2.889 1.00 17.33 163 GLU E CA 1
ATOM 2351 C C . GLU E 1 66 ? 37.411 -11.665 2.753 1.00 18.00 163 GLU E C 1
ATOM 2352 O O . GLU E 1 66 ? 38.170 -11.403 1.820 1.00 16.59 163 GLU E O 1
ATOM 2358 N N . ILE E 1 67 ? 37.647 -12.603 3.660 1.00 18.97 164 ILE E N 1
ATOM 2359 C CA . ILE E 1 67 ? 38.874 -13.360 3.662 1.00 19.61 164 ILE E CA 1
ATOM 2360 C C . ILE E 1 67 ? 38.783 -14.405 2.552 1.00 20.54 164 ILE E C 1
ATOM 2361 O O . ILE E 1 67 ? 37.732 -15.023 2.340 1.00 19.04 164 ILE E O 1
ATOM 2366 N N . ILE E 1 68 ? 39.885 -14.567 1.822 1.00 20.73 165 ILE E N 1
ATOM 2367 C CA . ILE E 1 68 ? 39.959 -15.532 0.751 1.00 22.58 165 ILE E CA 1
ATOM 2368 C C . ILE E 1 68 ? 40.940 -16.628 1.156 1.00 24.98 165 ILE E C 1
ATOM 2369 O O . ILE E 1 68 ? 42.087 -16.353 1.512 1.00 23.79 165 ILE E O 1
ATOM 2374 N N . THR E 1 69 ? 40.489 -17.873 1.117 1.00 27.65 166 THR E N 1
ATOM 2375 C CA . THR E 1 69 ? 41.372 -18.970 1.422 1.00 30.27 166 THR E CA 1
ATOM 2376 C C . THR E 1 69 ? 41.366 -19.871 0.218 1.00 32.13 166 THR E C 1
ATOM 2377 O O . THR E 1 69 ? 40.321 -20.423 -0.152 1.00 32.94 166 THR E O 1
ATOM 2381 N N . VAL E 1 70 ? 42.537 -20.017 -0.392 1.00 33.87 167 VAL E N 1
ATOM 2382 C CA . VAL E 1 70 ? 42.673 -20.831 -1.584 1.00 35.64 167 VAL E CA 1
ATOM 2383 C C . VAL E 1 70 ? 43.879 -21.770 -1.443 1.00 36.21 167 VAL E C 1
ATOM 2384 O O . VAL E 1 70 ? 44.756 -21.528 -0.613 1.00 36.99 167 VAL E O 1
ATOM 2388 N N . SER E 1 71 ? 43.908 -22.857 -2.216 1.00 37.13 168 SER E N 1
ATOM 2389 C CA . SER E 1 71 ? 45.093 -23.717 -2.262 1.00 37.09 168 SER E CA 1
ATOM 2390 C C . SER E 1 71 ? 46.325 -22.837 -2.457 1.00 36.98 168 SER E C 1
ATOM 2391 O O . SER E 1 71 ? 46.352 -21.994 -3.355 1.00 37.55 168 SER E O 1
ATOM 2394 N N . ASP E 1 72 ? 47.309 -23.007 -1.575 1.00 36.38 169 ASP E N 1
ATOM 2395 C CA . ASP E 1 72 ? 48.598 -22.277 -1.593 1.00 35.13 169 ASP E CA 1
ATOM 2396 C C . ASP E 1 72 ? 48.600 -20.838 -1.041 1.00 34.05 169 ASP E C 1
ATOM 2397 O O . ASP E 1 72 ? 49.612 -20.134 -1.122 1.00 33.67 169 ASP E O 1
ATOM 2402 N N . GLY E 1 73 ? 47.485 -20.405 -0.455 1.00 32.06 170 GLY E N 1
ATOM 2403 C CA . GLY E 1 73 ? 47.534 -19.199 0.340 1.00 29.84 170 GLY E CA 1
ATOM 2404 C C . GLY E 1 73 ? 46.238 -18.488 0.653 1.00 28.89 170 GLY E C 1
ATOM 2405 O O . 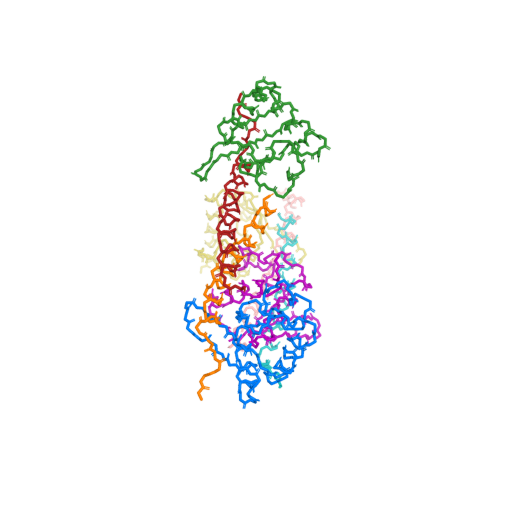GLY E 1 73 ? 45.157 -18.858 0.177 1.00 28.24 170 GLY E O 1
ATOM 2406 N N . ARG E 1 74 ? 46.364 -17.440 1.458 1.00 27.30 171 ARG E N 1
ATOM 2407 C CA . ARG E 1 74 ? 45.192 -16.722 1.910 1.00 26.35 171 ARG E CA 1
ATOM 2408 C C . ARG E 1 74 ? 45.377 -15.258 1.683 1.00 24.51 171 ARG E C 1
ATOM 2409 O O . ARG E 1 74 ? 46.521 -14.722 1.719 1.00 23.53 171 ARG E O 1
ATOM 2417 N N . GLY E 1 75 ? 44.243 -14.610 1.439 1.00 21.86 172 GLY E N 1
ATOM 2418 C CA . GLY E 1 75 ? 44.217 -13.201 1.194 1.00 19.65 172 GLY E CA 1
ATOM 2419 C C . GLY E 1 75 ? 42.901 -12.602 1.639 1.00 19.08 172 GLY E C 1
ATOM 2420 O O . GLY E 1 75 ? 42.107 -13.245 2.351 1.00 17.76 172 GLY E O 1
ATOM 2421 N N . VAL E 1 76 ? 42.673 -11.368 1.211 1.00 18.27 173 VAL E N 1
ATOM 2422 C CA . VAL E 1 76 ? 41.485 -10.623 1.629 1.00 18.54 173 VAL E CA 1
ATOM 2423 C C . VAL E 1 76 ? 41.098 -9.632 0.531 1.00 19.01 173 VAL E C 1
ATOM 2424 O O . VAL E 1 76 ? 41.976 -9.112 -0.174 1.00 18.98 173 VAL E O 1
ATOM 2428 N N . LYS E 1 77 ? 39.789 -9.415 0.364 1.00 18.79 174 LYS E N 1
ATOM 2429 C CA . LYS E 1 77 ? 39.247 -8.343 -0.457 1.00 19.32 174 LYS E CA 1
ATOM 2430 C C . LYS E 1 77 ? 38.616 -7.308 0.445 1.00 19.77 174 LYS E C 1
ATOM 2431 O O . LYS E 1 77 ? 37.939 -7.648 1.411 1.00 19.42 174 LYS E O 1
ATOM 2437 N N . PHE E 1 78 ? 38.814 -6.040 0.123 1.00 20.34 175 PHE E N 1
ATOM 2438 C CA . PHE E 1 78 ? 38.189 -4.991 0.912 1.00 21.57 175 PHE E CA 1
ATOM 2439 C C . PHE E 1 78 ? 37.008 -4.378 0.159 1.00 22.46 175 PHE E C 1
ATOM 2440 O O . PHE E 1 78 ? 37.012 -4.345 -1.069 1.00 21.95 175 PHE E O 1
ATOM 2448 N N . PHE E 1 79 ? 36.005 -3.923 0.908 1.00 23.47 176 PHE E N 1
ATOM 2449 C CA . PHE E 1 79 ? 34.812 -3.325 0.307 1.00 25.07 176 PHE E CA 1
ATOM 2450 C C . PHE E 1 79 ? 34.556 -1.908 0.784 1.00 26.19 176 PHE E C 1
ATOM 2451 O O . PHE E 1 79 ? 34.074 -1.079 0.014 1.00 27.89 176 PHE E O 1
ATOM 2460 N N . GLY F 2 1 ? 26.039 -14.969 0.179 1.00 24.79 10 GLY F N 1
ATOM 2461 C CA . GLY F 2 1 ? 27.034 -15.486 -0.810 1.00 23.48 10 GLY F CA 1
ATOM 2462 C C . GLY F 2 1 ? 28.310 -14.663 -0.847 1.00 23.63 10 GLY F C 1
ATOM 2463 O O . GLY F 2 1 ? 28.332 -13.523 -0.373 1.00 24.29 10 GLY F O 1
ATOM 2464 N N . SER F 2 2 ? 29.361 -15.245 -1.429 1.00 22.83 11 SER F N 1
ATOM 2465 C CA . SER F 2 2 ? 30.652 -14.578 -1.614 1.00 21.85 11 SER F CA 1
ATOM 2466 C C . SER F 2 2 ? 30.570 -13.318 -2.494 1.00 21.18 11 SER F C 1
ATOM 2467 O O . SER F 2 2 ? 29.772 -13.250 -3.451 1.00 21.49 11 SER F O 1
ATOM 2470 N N . ARG F 2 3 ? 31.375 -12.316 -2.146 1.00 20.09 12 ARG F N 1
ATOM 2471 C CA . ARG F 2 3 ? 31.510 -11.102 -2.946 1.00 19.87 12 ARG F CA 1
ATOM 2472 C C . ARG F 2 3 ? 32.890 -11.026 -3.627 1.00 19.97 12 ARG F C 1
ATOM 2473 O O . ARG F 2 3 ? 33.337 -9.944 -4.054 1.00 18.79 12 ARG F O 1
ATOM 2481 N N . VAL F 2 4 ? 33.588 -12.153 -3.703 1.00 20.12 13 VAL F N 1
ATOM 2482 C CA . VAL F 2 4 ? 34.862 -12.116 -4.433 1.00 20.01 13 VAL F CA 1
ATOM 2483 C C . VAL F 2 4 ? 34.727 -12.856 -5.735 1.00 20.15 13 VAL F C 1
ATOM 2484 O O . VAL F 2 4 ? 34.205 -13.975 -5.780 1.00 19.89 13 VAL F O 1
ATOM 2488 N N . THR F 2 5 ? 35.193 -12.195 -6.787 1.00 20.21 14 THR F N 1
ATOM 2489 C CA . THR F 2 5 ? 34.995 -12.623 -8.143 1.00 21.39 14 THR F CA 1
ATOM 2490 C C . THR F 2 5 ? 36.104 -13.561 -8.626 1.00 21.75 14 THR F C 1
ATOM 2491 O O . THR F 2 5 ? 37.157 -13.757 -7.975 1.00 21.83 14 THR F O 1
ATOM 2495 N N . GLU F 2 6 ? 35.853 -14.146 -9.782 1.00 21.83 15 GLU F N 1
ATOM 2496 C CA . GLU F 2 6 ? 36.876 -14.847 -10.527 1.00 21.98 15 GLU F CA 1
ATOM 2497 C C . GLU F 2 6 ? 38.078 -13.916 -10.775 1.00 22.07 15 GLU F C 1
ATOM 2498 O O . GLU F 2 6 ? 39.218 -14.338 -10.617 1.00 20.27 15 GLU F O 1
ATOM 2504 N N . GLN F 2 7 ? 37.826 -12.653 -11.132 1.00 21.71 16 GLN F N 1
ATOM 2505 C CA . GLN F 2 7 ? 38.932 -11.750 -11.370 1.00 22.00 16 GLN F CA 1
ATOM 2506 C C . GLN F 2 7 ? 39.758 -11.553 -10.101 1.00 21.20 16 GLN F C 1
ATOM 2507 O O . GLN F 2 7 ? 40.995 -11.590 -10.160 1.00 21.62 16 GLN F O 1
ATOM 2513 N N . ASP F 2 8 ? 39.086 -11.354 -8.966 1.00 20.37 17 ASP F N 1
ATOM 2514 C CA . ASP F 2 8 ? 39.771 -11.181 -7.672 1.00 20.26 17 ASP F CA 1
ATOM 2515 C C . ASP F 2 8 ? 40.730 -12.322 -7.367 1.00 20.57 17 ASP F C 1
ATOM 2516 O O . ASP F 2 8 ? 41.884 -12.080 -6.926 1.00 19.96 17 ASP F O 1
ATOM 2521 N N . LYS F 2 9 ? 40.254 -13.552 -7.586 1.00 20.33 18 LYS F N 1
ATOM 2522 C CA . LYS F 2 9 ? 41.025 -14.753 -7.252 1.00 20.77 18 LYS F CA 1
ATOM 2523 C C . LYS F 2 9 ? 42.251 -14.898 -8.167 1.00 21.64 18 LYS F C 1
ATOM 2524 O O . LYS F 2 9 ? 43.285 -15.412 -7.736 1.00 21.99 18 LYS F O 1
ATOM 2530 N N . ALA F 2 10 ? 42.115 -14.438 -9.414 1.00 21.44 19 ALA F N 1
ATOM 2531 C CA . ALA F 2 10 ? 43.241 -14.357 -10.368 1.00 21.43 19 ALA F CA 1
ATOM 2532 C C . ALA F 2 10 ? 44.306 -13.344 -9.937 1.00 21.36 19 ALA F C 1
ATOM 2533 O O . ALA F 2 10 ? 45.500 -13.607 -10.052 1.00 20.41 19 ALA F O 1
ATOM 2535 N N . ILE F 2 11 ? 43.861 -12.183 -9.463 1.00 21.77 20 ILE F N 1
ATOM 2536 C CA . ILE F 2 11 ? 44.753 -11.179 -8.894 1.00 21.88 20 ILE F CA 1
ATOM 2537 C C . ILE F 2 11 ? 45.503 -11.759 -7.671 1.00 22.46 20 ILE F C 1
ATOM 2538 O O . ILE F 2 11 ? 46.748 -11.704 -7.631 1.00 21.00 20 ILE F O 1
ATOM 2543 N N . LEU F 2 12 ? 44.759 -12.357 -6.734 1.00 22.28 21 LEU F N 1
ATOM 2544 C CA . LEU F 2 12 ? 45.323 -12.974 -5.515 1.00 23.59 21 LEU F CA 1
ATOM 2545 C C . LEU F 2 12 ? 46.443 -13.987 -5.789 1.00 24.07 21 LEU F C 1
ATOM 2546 O O . LEU F 2 12 ? 47.478 -13.976 -5.106 1.00 22.71 21 LEU F O 1
ATOM 2551 N N . GLN F 2 13 ? 46.215 -14.852 -6.772 1.00 25.03 22 GLN F N 1
ATOM 2552 C CA . GLN F 2 13 ? 47.182 -15.852 -7.197 1.00 26.27 22 GLN F CA 1
ATOM 2553 C C . GLN F 2 13 ? 48.473 -15.193 -7.683 1.00 26.42 22 GLN F C 1
ATOM 2554 O O . GLN F 2 13 ? 49.559 -15.603 -7.292 1.00 25.71 22 GLN F O 1
ATOM 2560 N N . LEU F 2 14 ? 48.344 -14.164 -8.513 1.00 26.06 23 LEU F N 1
ATOM 2561 C CA . LEU F 2 14 ? 49.500 -13.446 -9.005 1.00 26.08 23 LEU F CA 1
ATOM 2562 C C . LEU F 2 14 ? 50.283 -12.770 -7.883 1.00 26.45 23 LEU F C 1
ATOM 2563 O O . LEU F 2 14 ? 51.516 -12.744 -7.911 1.00 26.49 23 LEU F O 1
ATOM 2568 N N . LYS F 2 15 ? 49.558 -12.221 -6.915 1.00 25.97 24 LYS F N 1
ATOM 2569 C CA . LYS F 2 15 ? 50.144 -11.625 -5.714 1.00 25.32 24 LYS F CA 1
ATOM 2570 C C . LYS F 2 15 ? 50.802 -12.629 -4.793 1.00 25.02 24 LYS F C 1
ATOM 2571 O O . LYS F 2 15 ? 51.824 -12.307 -4.194 1.00 25.49 24 LYS F O 1
ATOM 2577 N N . GLN F 2 16 ? 50.263 -13.848 -4.694 1.00 24.99 25 GLN F N 1
ATOM 2578 C CA . GLN F 2 16 ? 50.974 -14.930 -3.985 1.00 25.50 25 GLN F CA 1
ATOM 2579 C C . GLN F 2 16 ? 52.312 -15.281 -4.672 1.00 25.92 25 GLN F C 1
ATOM 2580 O O . GLN F 2 16 ? 53.328 -15.477 -4.001 1.00 25.15 25 GLN F O 1
ATOM 2586 N N . GLN F 2 17 ? 52.292 -15.382 -6.000 1.00 26.53 26 GLN F N 1
ATOM 2587 C CA . GLN F 2 17 ? 53.504 -15.621 -6.790 1.00 27.48 26 GLN F CA 1
ATOM 2588 C C . GLN F 2 17 ? 54.498 -14.491 -6.561 1.00 27.45 26 GLN F C 1
ATOM 2589 O O . GLN F 2 17 ? 55.668 -14.745 -6.341 1.00 27.66 26 GLN F O 1
ATOM 2595 N N . ARG F 2 18 ? 54.024 -13.251 -6.654 1.00 27.60 27 ARG F N 1
ATOM 2596 C CA . ARG F 2 18 ? 54.835 -12.064 -6.378 1.00 27.64 27 ARG F CA 1
ATOM 2597 C C . ARG F 2 18 ? 55.471 -12.067 -4.969 1.00 28.24 27 ARG F C 1
ATOM 2598 O O . ARG F 2 18 ? 56.672 -11.763 -4.817 1.00 27.68 27 ARG F O 1
ATOM 2606 N N . ASP F 2 19 ? 54.687 -12.450 -3.962 1.00 27.48 28 ASP F N 1
ATOM 2607 C CA . ASP F 2 19 ? 55.172 -12.645 -2.586 1.00 27.65 28 ASP F CA 1
ATOM 2608 C C . ASP F 2 19 ? 56.313 -13.643 -2.451 1.00 27.63 28 ASP F C 1
ATOM 2609 O O . ASP F 2 19 ? 57.270 -13.380 -1.738 1.00 27.42 28 ASP F O 1
ATOM 2614 N N . LYS F 2 20 ? 56.185 -14.793 -3.115 1.00 27.49 29 LYS F N 1
ATOM 2615 C CA . LYS F 2 20 ? 57.253 -15.779 -3.205 1.00 27.79 29 LYS F CA 1
ATOM 2616 C C . LYS F 2 20 ? 58.535 -15.173 -3.811 1.00 27.58 29 LYS F C 1
ATOM 2617 O O . LYS F 2 20 ? 59.640 -15.375 -3.301 1.00 27.14 29 LYS F O 1
ATOM 2623 N N . LEU F 2 21 ? 58.380 -14.409 -4.884 1.00 27.08 30 LEU F N 1
ATOM 2624 C CA . LEU F 2 21 ? 59.516 -13.700 -5.476 1.00 26.49 30 LEU F CA 1
ATOM 2625 C C . LEU F 2 21 ? 60.130 -12.640 -4.549 1.00 26.63 30 LEU F C 1
ATOM 2626 O O . LEU F 2 21 ? 61.392 -12.483 -4.448 1.00 24.71 30 LEU F O 1
ATOM 2631 N N . ARG F 2 22 ? 59.270 -11.909 -3.854 1.00 26.02 31 ARG F N 1
ATOM 2632 C CA . ARG F 2 22 ? 59.782 -10.877 -2.950 1.00 26.81 31 ARG F CA 1
ATOM 2633 C C . ARG F 2 22 ? 60.527 -11.449 -1.745 1.00 26.89 31 ARG F C 1
ATOM 2634 O O . ARG F 2 22 ? 61.491 -10.848 -1.261 1.00 26.48 31 ARG F O 1
ATOM 2642 N N . GLN F 2 23 ? 60.098 -12.625 -1.287 1.00 27.50 32 GLN F N 1
ATOM 2643 C CA . GLN F 2 23 ? 60.753 -13.293 -0.162 1.00 28.39 32 GLN F CA 1
ATOM 2644 C C . GLN F 2 23 ? 62.137 -13.778 -0.579 1.00 29.30 32 GLN F C 1
ATOM 2645 O O . GLN F 2 23 ? 63.113 -13.602 0.152 1.00 29.30 32 GLN F O 1
ATOM 2651 N N . TYR F 2 24 ? 62.243 -14.355 -1.774 1.00 30.05 33 TYR F N 1
ATOM 2652 C CA . TYR F 2 24 ? 63.564 -14.786 -2.252 1.00 30.52 33 TYR F CA 1
ATOM 2653 C C . TYR F 2 24 ? 64.474 -13.573 -2.426 1.00 30.07 33 TYR F C 1
ATOM 2654 O O . TYR F 2 24 ? 65.648 -13.612 -2.046 1.00 29.40 33 TYR F O 1
ATOM 2663 N N . GLN F 2 25 ? 63.922 -12.485 -2.957 1.00 29.57 34 GLN F N 1
ATOM 2664 C CA . GLN F 2 25 ? 64.687 -11.261 -3.182 1.00 30.37 34 GLN F CA 1
ATOM 2665 C C . GLN F 2 25 ? 65.255 -10.672 -1.903 1.00 30.64 34 GLN F C 1
ATOM 2666 O O . GLN F 2 25 ? 66.387 -10.167 -1.898 1.00 30.53 34 GLN F O 1
ATOM 2672 N N . LYS F 2 26 ? 64.487 -10.753 -0.819 1.00 30.63 35 LYS F N 1
ATOM 2673 C CA . LYS F 2 26 ? 64.927 -10.223 0.470 1.00 31.23 35 LYS F CA 1
ATOM 2674 C C . LYS F 2 26 ? 66.103 -11.012 1.032 1.00 31.18 35 LYS F C 1
ATOM 2675 O O . LYS F 2 26 ? 66.975 -10.437 1.688 1.00 30.97 35 LYS F O 1
ATOM 2681 N N . ARG F 2 27 ? 66.111 -12.324 0.801 1.00 31.49 36 ARG F N 1
ATOM 2682 C CA . ARG F 2 27 ? 67.239 -13.171 1.229 1.00 31.87 36 ARG F CA 1
ATOM 2683 C C . ARG F 2 27 ? 68.493 -12.967 0.390 1.00 32.20 36 ARG F C 1
ATOM 2684 O O . ARG F 2 27 ? 69.608 -13.134 0.888 1.00 31.73 36 ARG F O 1
ATOM 2692 N N . ILE F 2 28 ? 68.311 -12.621 -0.882 1.00 32.31 37 ILE F N 1
ATOM 2693 C CA . ILE F 2 28 ? 69.434 -12.309 -1.777 1.00 32.86 37 ILE F CA 1
ATOM 2694 C C . ILE F 2 28 ? 70.044 -10.942 -1.473 1.00 33.65 37 ILE F C 1
ATOM 2695 O O . ILE F 2 28 ? 71.296 -10.792 -1.437 1.00 32.63 37 ILE F O 1
ATOM 2700 N N . ALA F 2 29 ? 69.175 -9.963 -1.223 1.00 33.98 38 ALA F N 1
ATOM 2701 C CA . ALA F 2 29 ? 69.617 -8.610 -0.898 1.00 35.61 38 ALA F CA 1
ATOM 2702 C C . ALA F 2 29 ? 70.256 -8.583 0.482 1.00 36.59 38 ALA F C 1
ATOM 2703 O O . ALA F 2 29 ? 71.029 -7.671 0.794 1.00 37.16 38 ALA F O 1
ATOM 2705 N N . GLN F 2 30 ? 69.936 -9.599 1.285 1.00 37.71 39 GLN F N 1
ATOM 2706 C CA . GLN F 2 30 ? 70.604 -9.869 2.558 1.00 39.41 39 GLN F CA 1
ATOM 2707 C C . GLN F 2 30 ? 72.036 -10.365 2.336 1.00 39.95 39 GLN F C 1
ATOM 2708 O O . GLN F 2 30 ? 72.978 -9.885 2.973 1.00 40.03 39 GLN F O 1
ATOM 2714 N N . GLN F 2 31 ? 72.180 -11.330 1.428 1.00 40.76 40 GLN F N 1
ATOM 2715 C CA . GLN F 2 31 ? 73.469 -11.917 1.085 1.00 41.43 40 GLN F CA 1
ATOM 2716 C C . GLN F 2 31 ? 74.390 -10.948 0.335 1.00 41.86 40 GLN F C 1
ATOM 2717 O O . GLN F 2 31 ? 75.625 -11.031 0.463 1.00 41.91 40 GLN F O 1
ATOM 2723 N N . LEU F 2 32 ? 73.787 -10.033 -0.428 1.00 41.79 41 LEU F N 1
ATOM 2724 C CA . LEU F 2 32 ? 74.492 -8.920 -1.068 1.00 41.87 41 LEU F CA 1
ATOM 2725 C C . LEU F 2 32 ? 74.781 -7.758 -0.109 1.00 42.26 41 LEU F C 1
ATOM 2726 O O . LEU F 2 32 ? 74.390 -7.770 1.055 1.00 42.24 41 LEU F O 1
ATOM 2731 N N . ARG G 1 5 ? 74.428 2.032 -34.187 1.00 69.60 102 ARG G N 1
ATOM 2732 C CA . ARG G 1 5 ? 75.662 2.310 -33.397 1.00 69.52 102 ARG G CA 1
ATOM 2733 C C . ARG G 1 5 ? 76.494 1.042 -33.220 1.00 69.34 102 ARG G C 1
ATOM 2734 O O . ARG G 1 5 ? 75.978 -0.002 -32.808 1.00 69.28 102 ARG G O 1
ATOM 2742 N N . ARG G 1 6 ? 77.782 1.150 -33.542 1.00 68.92 103 ARG G N 1
ATOM 2743 C CA . ARG G 1 6 ? 78.732 0.039 -33.457 1.00 68.43 103 ARG G CA 1
ATOM 2744 C C . ARG G 1 6 ? 78.941 -0.444 -32.008 1.00 67.56 103 ARG G C 1
ATOM 2745 O O . ARG G 1 6 ? 78.566 0.261 -31.061 1.00 67.50 103 ARG G O 1
ATOM 2753 N N . PRO G 1 7 ? 79.522 -1.654 -31.832 1.00 66.48 104 PRO G N 1
ATOM 2754 C CA . PRO G 1 7 ? 79.883 -2.154 -30.499 1.00 65.23 104 PRO G CA 1
ATOM 2755 C C . PRO G 1 7 ? 80.752 -1.184 -29.685 1.00 63.66 104 PRO G C 1
ATOM 2756 O O . PRO G 1 7 ? 80.400 -0.849 -28.550 1.00 63.47 104 PRO G O 1
ATOM 2760 N N . GLU G 1 8 ? 81.850 -0.713 -30.273 1.00 61.53 105 GLU G N 1
ATOM 2761 C CA . GLU G 1 8 ? 82.817 0.111 -29.540 1.00 59.24 105 GLU G CA 1
ATOM 2762 C C . GLU G 1 8 ? 82.325 1.504 -29.113 1.00 57.12 105 GLU G C 1
ATOM 2763 O O . GLU G 1 8 ? 82.850 2.069 -28.153 1.00 57.13 105 GLU G O 1
ATOM 2769 N N . GLU G 1 9 ? 81.319 2.044 -29.802 1.00 54.39 106 GLU G N 1
ATOM 2770 C CA . GLU G 1 9 ? 80.729 3.326 -29.400 1.00 51.62 106 GLU G CA 1
ATOM 2771 C C . GLU G 1 9 ? 79.860 3.186 -28.144 1.00 49.59 106 GLU G C 1
ATOM 2772 O O . GLU G 1 9 ? 79.896 4.040 -27.259 1.00 49.17 106 GLU G O 1
ATOM 2778 N N . TRP G 1 10 ? 79.080 2.108 -28.070 1.00 47.15 107 TRP G N 1
ATOM 2779 C CA . TRP G 1 10 ? 78.432 1.715 -26.813 1.00 44.94 107 TRP G CA 1
ATOM 2780 C C . TRP G 1 10 ? 79.473 1.465 -25.726 1.00 43.24 107 TRP G C 1
ATOM 2781 O O . TRP G 1 10 ? 79.269 1.839 -24.575 1.00 42.70 107 TRP G O 1
ATOM 2792 N N . GLY G 1 11 ? 80.582 0.836 -26.110 1.00 41.82 108 GLY G N 1
ATOM 2793 C CA . GLY G 1 11 ? 81.691 0.550 -25.194 1.00 40.64 108 GLY G CA 1
ATOM 2794 C C . GLY G 1 11 ? 82.220 1.804 -24.517 1.00 39.54 108 GLY G C 1
ATOM 2795 O O . GLY G 1 11 ? 82.345 1.857 -23.294 1.00 39.22 108 GLY G O 1
ATOM 2796 N N . LYS G 1 12 ? 82.517 2.819 -25.320 1.00 38.60 109 LYS G N 1
ATOM 2797 C CA . LYS G 1 12 ? 82.927 4.122 -24.794 1.00 37.65 109 LYS G CA 1
ATOM 2798 C C . LYS G 1 12 ? 81.912 4.670 -23.789 1.00 36.57 109 LYS G C 1
ATOM 2799 O O . LYS G 1 12 ? 82.295 5.113 -22.703 1.00 36.07 109 LYS G O 1
ATOM 2805 N N . LEU G 1 13 ? 80.624 4.623 -24.141 1.00 34.91 110 LEU G N 1
ATOM 2806 C CA . LEU G 1 13 ? 79.593 5.203 -23.286 1.00 33.65 110 LEU G CA 1
ATOM 2807 C C . LEU G 1 13 ? 79.371 4.385 -22.022 1.00 32.25 110 LEU G C 1
ATOM 2808 O O . LEU G 1 13 ? 79.176 4.946 -20.950 1.00 31.72 110 LEU G O 1
ATOM 2813 N N . ILE G 1 14 ? 79.410 3.061 -22.151 1.00 31.32 111 ILE G N 1
ATOM 2814 C CA . ILE G 1 14 ? 79.401 2.179 -20.981 1.00 30.29 111 ILE G CA 1
ATOM 2815 C C . ILE G 1 14 ? 80.553 2.574 -20.047 1.00 29.43 111 ILE G C 1
ATOM 2816 O O . ILE G 1 14 ? 80.341 2.837 -18.859 1.00 28.82 111 ILE G O 1
ATOM 2821 N N . TYR G 1 15 ? 81.760 2.623 -20.607 1.00 28.79 112 TYR G N 1
ATOM 2822 C CA . TYR G 1 15 ? 82.969 2.866 -19.820 1.00 28.79 112 TYR G CA 1
ATOM 2823 C C . TYR G 1 15 ? 82.938 4.217 -19.094 1.00 29.72 112 TYR G C 1
ATOM 2824 O O . TYR G 1 15 ? 83.392 4.311 -17.945 1.00 30.36 112 TYR G O 1
ATOM 2833 N N . GLN G 1 16 ? 82.402 5.244 -19.758 1.00 29.96 113 GLN G N 1
ATOM 2834 C CA . GLN G 1 16 ? 82.289 6.587 -19.169 1.00 30.80 113 GLN G CA 1
ATOM 2835 C C . GLN G 1 16 ? 81.367 6.604 -17.958 1.00 30.55 113 GLN G C 1
ATOM 2836 O O . GLN G 1 16 ? 81.673 7.265 -16.976 1.00 29.62 113 GLN G O 1
ATOM 2842 N N . TRP G 1 17 ? 80.228 5.900 -18.047 1.00 30.97 114 TRP G N 1
ATOM 2843 C CA . TRP G 1 17 ? 79.259 5.841 -16.947 1.00 31.67 114 TRP G CA 1
ATOM 2844 C C . TRP G 1 17 ? 79.907 5.212 -15.720 1.00 32.64 114 TRP G C 1
ATOM 2845 O O . TRP G 1 17 ? 79.763 5.707 -14.598 1.00 32.50 114 TRP G O 1
ATOM 2856 N N . VAL G 1 18 ? 80.613 4.106 -15.954 1.00 34.30 115 VAL G N 1
ATOM 2857 C CA . VAL G 1 18 ? 81.302 3.363 -14.899 1.00 35.60 115 VAL G CA 1
ATOM 2858 C C . VAL G 1 18 ? 82.333 4.253 -14.214 1.00 36.98 115 VAL G C 1
ATOM 2859 O O . VAL G 1 18 ? 82.333 4.378 -12.993 1.00 36.57 115 VAL G O 1
ATOM 2863 N N . SER G 1 19 ? 83.184 4.876 -15.023 1.00 39.32 116 SER G N 1
ATOM 2864 C CA . SER G 1 19 ? 84.302 5.682 -14.537 1.00 42.02 116 SER G CA 1
ATOM 2865 C C . SER G 1 19 ? 83.851 6.878 -13.703 1.00 44.16 116 SER G C 1
ATOM 2866 O O . SER G 1 19 ? 84.423 7.139 -12.646 1.00 44.89 116 SER G O 1
ATOM 2869 N N . ARG G 1 20 ? 82.814 7.579 -14.156 1.00 46.77 117 ARG G N 1
ATOM 2870 C CA . ARG G 1 20 ? 82.398 8.815 -13.486 1.00 49.43 117 ARG G CA 1
ATOM 2871 C C . ARG G 1 20 ? 81.776 8.613 -12.094 1.00 50.86 117 ARG G C 1
ATOM 2872 O O . ARG G 1 20 ? 81.878 9.490 -11.230 1.00 51.13 117 ARG G O 1
ATOM 2880 N N . SER G 1 21 ? 81.170 7.447 -11.874 1.00 52.68 118 SER G N 1
ATOM 2881 C CA . SER G 1 21 ? 80.454 7.166 -10.627 1.00 54.34 118 SER G CA 1
ATOM 2882 C C . SER G 1 21 ? 81.359 6.667 -9.509 1.00 55.14 118 SER G C 1
ATOM 2883 O O . SER G 1 21 ? 80.934 6.571 -8.356 1.00 55.46 118 SER G O 1
ATOM 2886 N N . GLY G 1 22 ? 82.610 6.364 -9.847 1.00 55.97 119 GLY G N 1
ATOM 2887 C CA . GLY G 1 22 ? 83.536 5.750 -8.897 1.00 56.69 119 GLY G CA 1
ATOM 2888 C C . GLY G 1 22 ? 83.226 4.275 -8.724 1.00 57.14 119 GLY G C 1
ATOM 2889 O O . GLY G 1 22 ? 83.138 3.775 -7.598 1.00 57.36 119 GLY G O 1
ATOM 2890 N N . GLN G 1 23 ? 83.044 3.591 -9.852 1.00 57.31 120 GLN G N 1
ATOM 2891 C CA . GLN G 1 23 ? 82.763 2.152 -9.888 1.00 57.35 120 GLN G CA 1
ATOM 2892 C C . GLN G 1 23 ? 83.865 1.420 -10.661 1.00 56.68 120 GLN G C 1
ATOM 2893 O O . GLN G 1 23 ? 83.639 0.355 -11.249 1.00 56.64 120 GLN G O 1
ATOM 2899 N N . ASN G 1 24 ? 85.063 2.004 -10.631 1.00 55.61 121 ASN G N 1
ATOM 2900 C CA . ASN G 1 24 ? 86.188 1.588 -11.479 1.00 54.29 121 ASN G CA 1
ATOM 2901 C C . ASN G 1 24 ? 86.732 0.172 -11.266 1.00 52.71 121 ASN G C 1
ATOM 2902 O O . ASN G 1 24 ? 87.590 -0.276 -12.029 1.00 53.12 121 ASN G O 1
ATOM 2907 N N . ASN G 1 25 ? 86.247 -0.522 -10.236 1.00 50.07 122 ASN G N 1
ATOM 2908 C CA . ASN G 1 25 ? 86.522 -1.959 -10.070 1.00 47.49 122 ASN G CA 1
ATOM 2909 C C . ASN G 1 25 ? 85.261 -2.736 -9.686 1.00 44.58 122 ASN G C 1
ATOM 2910 O O . ASN G 1 25 ? 85.326 -3.753 -8.991 1.00 44.60 122 ASN G O 1
ATOM 2915 N N . SER G 1 26 ? 84.113 -2.241 -10.137 1.00 40.94 123 SER G N 1
ATOM 2916 C CA . SER G 1 26 ? 82.839 -2.865 -9.808 1.00 36.81 123 SER G CA 1
ATOM 2917 C C . SER G 1 26 ? 82.483 -3.981 -10.778 1.00 33.26 123 SER G C 1
ATOM 2918 O O . SER G 1 26 ? 82.836 -3.945 -11.956 1.00 32.36 123 SER G O 1
ATOM 2921 N N . VAL G 1 27 ? 81.800 -4.979 -10.235 1.00 29.76 124 VAL G N 1
ATOM 2922 C CA . VAL G 1 27 ? 81.312 -6.126 -10.982 1.00 26.16 124 VAL G CA 1
ATOM 2923 C C . VAL G 1 27 ? 79.811 -5.925 -11.302 1.00 23.98 124 VAL G C 1
ATOM 2924 O O . VAL G 1 27 ? 79.035 -5.554 -10.434 1.00 21.44 124 VAL G O 1
ATOM 2928 N N . PHE G 1 28 ? 79.423 -6.166 -12.551 1.00 21.93 125 PHE G N 1
ATOM 2929 C CA . PHE G 1 28 ? 78.034 -5.989 -12.985 1.00 20.23 125 PHE G CA 1
ATOM 2930 C C . PHE G 1 28 ? 77.591 -7.223 -13.764 1.00 19.71 125 PHE G C 1
ATOM 2931 O O . PHE G 1 28 ? 78.406 -7.864 -14.422 1.00 18.79 125 PHE G O 1
ATOM 2939 N N . THR G 1 29 ? 76.304 -7.557 -13.702 1.00 19.04 126 THR G N 1
ATOM 2940 C CA . THR G 1 29 ? 75.737 -8.532 -14.621 1.00 18.79 126 THR G CA 1
ATOM 2941 C C . THR G 1 29 ? 75.459 -7.778 -15.907 1.00 18.81 126 THR G C 1
ATOM 2942 O O . THR G 1 29 ? 75.220 -6.575 -15.864 1.00 19.68 126 THR G O 1
ATOM 2946 N N . LEU G 1 30 ? 75.507 -8.460 -17.046 1.00 18.85 127 LEU G N 1
ATOM 2947 C CA . LEU G 1 30 ? 75.115 -7.843 -18.301 1.00 19.71 127 LEU G CA 1
ATOM 2948 C C . LEU G 1 30 ? 73.656 -7.345 -18.261 1.00 20.05 127 LEU G C 1
ATOM 2949 O O . LEU G 1 30 ? 73.370 -6.265 -18.768 1.00 20.66 127 LEU G O 1
ATOM 2954 N N . TYR G 1 31 ? 72.755 -8.134 -17.655 1.00 20.02 128 TYR G N 1
ATOM 2955 C CA . TYR G 1 31 ? 71.345 -7.747 -17.518 1.00 20.96 128 TYR G CA 1
ATOM 2956 C C . TYR G 1 31 ? 71.183 -6.431 -16.754 1.00 20.91 128 TYR G C 1
ATOM 2957 O O . TYR G 1 31 ? 70.468 -5.537 -17.219 1.00 21.24 128 TYR G O 1
ATOM 2966 N N . GLU G 1 32 ? 71.840 -6.293 -15.604 1.00 19.80 129 GLU G N 1
ATOM 2967 C CA . GLU G 1 32 ? 71.690 -5.082 -14.801 1.00 20.67 129 GLU G CA 1
ATOM 2968 C C . GLU G 1 32 ? 72.182 -3.836 -15.529 1.00 20.57 129 GLU G C 1
ATOM 2969 O O . GLU G 1 32 ? 71.691 -2.749 -15.253 1.00 20.17 129 GLU G O 1
ATOM 2975 N N . LEU G 1 33 ? 73.158 -3.987 -16.436 1.00 21.06 130 LEU G N 1
ATOM 2976 C CA . LEU G 1 33 ? 73.652 -2.852 -17.239 1.00 21.06 130 LEU G CA 1
ATOM 2977 C C . LEU G 1 33 ? 72.562 -2.289 -18.136 1.00 22.08 130 LEU G C 1
ATOM 2978 O O . LEU G 1 33 ? 72.395 -1.084 -18.218 1.00 23.37 130 LEU G O 1
ATOM 2983 N N . THR G 1 34 ? 71.812 -3.165 -18.792 1.00 22.96 131 THR G N 1
ATOM 2984 C CA . THR G 1 34 ? 70.836 -2.751 -19.815 1.00 24.24 131 THR G CA 1
ATOM 2985 C C . THR G 1 34 ? 69.384 -2.745 -19.326 1.00 24.64 131 THR G C 1
ATOM 2986 O O . THR G 1 34 ? 68.470 -2.283 -20.041 1.00 24.01 131 THR G O 1
ATOM 2990 N N . ASN G 1 35 ? 69.184 -3.257 -18.117 1.00 25.66 132 ASN G N 1
ATOM 2991 C CA . ASN G 1 35 ? 67.852 -3.546 -17.583 1.00 27.95 132 ASN G CA 1
ATOM 2992 C C . ASN G 1 35 ? 67.690 -3.290 -16.086 1.00 29.18 132 ASN G C 1
ATOM 2993 O O . ASN G 1 35 ? 66.573 -3.411 -15.551 1.00 29.40 132 ASN G O 1
ATOM 2998 N N . GLY G 1 36 ? 68.791 -2.945 -15.413 1.00 29.92 133 GLY G N 1
ATOM 2999 C CA . GLY G 1 36 ? 68.782 -2.751 -13.966 1.00 32.01 133 GLY G CA 1
ATOM 3000 C C . GLY G 1 36 ? 68.201 -1.421 -13.533 1.00 33.86 133 GLY G C 1
ATOM 3001 O O . GLY G 1 36 ? 68.040 -0.493 -14.340 1.00 33.52 133 GLY G O 1
ATOM 3002 N N . GLU G 1 37 ? 67.900 -1.317 -12.243 1.00 35.63 134 GLU G N 1
ATOM 3003 C CA . GLU G 1 37 ? 67.236 -0.129 -11.720 1.00 37.67 134 GLU G CA 1
ATOM 3004 C C . GLU G 1 37 ? 68.145 1.067 -11.407 1.00 38.06 134 GLU G C 1
ATOM 3005 O O . GLU G 1 37 ? 67.656 2.133 -11.012 1.00 38.47 134 GLU G O 1
ATOM 3011 N N . ASP G 1 38 ? 69.449 0.899 -11.612 1.00 38.81 135 ASP G N 1
ATOM 3012 C CA . ASP G 1 38 ? 70.417 1.989 -11.440 1.00 39.57 135 ASP G CA 1
ATOM 3013 C C . ASP G 1 38 ? 70.694 2.687 -12.770 1.00 39.76 135 ASP G C 1
ATOM 3014 O O . ASP G 1 38 ? 71.082 3.858 -12.797 1.00 39.85 135 ASP G O 1
ATOM 3019 N N . THR G 1 39 ? 70.486 1.963 -13.869 1.00 40.13 136 THR G N 1
ATOM 3020 C CA . THR G 1 39 ? 70.806 2.457 -15.216 1.00 40.41 136 THR G CA 1
ATOM 3021 C C . THR G 1 39 ? 69.559 2.847 -16.040 1.00 40.53 136 THR G C 1
ATOM 3022 O O . THR G 1 39 ? 69.658 3.109 -17.237 1.00 40.21 136 THR G O 1
ATOM 3026 N N . GLU G 1 40 ? 68.402 2.883 -15.384 1.00 41.10 137 GLU G N 1
ATOM 3027 C CA . GLU G 1 40 ? 67.107 3.180 -16.016 1.00 42.18 137 GLU G CA 1
ATOM 3028 C C . GLU G 1 40 ? 67.051 4.434 -16.905 1.00 42.51 137 GLU G C 1
ATOM 3029 O O . GLU G 1 40 ? 66.437 4.403 -17.979 1.00 42.82 137 GLU G O 1
ATOM 3035 N N . ASP G 1 41 ? 67.668 5.527 -16.443 1.00 42.61 138 ASP G N 1
ATOM 3036 C CA . ASP G 1 41 ? 67.756 6.786 -17.204 1.00 42.78 138 ASP G CA 1
ATOM 3037 C C . ASP G 1 41 ? 69.104 6.942 -17.915 1.00 42.58 138 ASP G C 1
ATOM 3038 O O . ASP G 1 41 ? 69.507 8.051 -18.292 1.00 42.60 138 ASP G O 1
ATOM 3043 N N . GLU G 1 42 ? 69.802 5.824 -18.071 1.00 42.12 139 GLU G N 1
ATOM 3044 C CA . GLU G 1 42 ? 71.021 5.771 -18.860 1.00 42.02 139 GLU G CA 1
ATOM 3045 C C . GLU G 1 42 ? 70.668 5.608 -20.326 1.00 42.12 139 GLU G C 1
ATOM 3046 O O . GLU G 1 42 ? 69.543 5.220 -20.660 1.00 41.97 139 GLU G O 1
ATOM 3052 N N . GLU G 1 43 ? 71.634 5.899 -21.196 1.00 42.24 140 GLU G N 1
ATOM 3053 C CA . GLU G 1 43 ? 71.396 5.859 -22.637 1.00 42.22 140 GLU G CA 1
ATOM 3054 C C . GLU G 1 43 ? 71.461 4.439 -23.187 1.00 41.63 140 GLU G C 1
ATOM 3055 O O . GLU G 1 43 ? 70.832 4.128 -24.207 1.00 41.66 140 GLU G O 1
ATOM 3061 N N . PHE G 1 44 ? 72.209 3.574 -22.504 1.00 40.54 141 PHE G N 1
ATOM 3062 C CA . PHE G 1 44 ? 72.370 2.198 -22.942 1.00 39.59 141 PHE G CA 1
ATOM 3063 C C . PHE G 1 44 ? 71.291 1.264 -22.384 1.00 38.47 141 PHE G C 1
ATOM 3064 O O . PHE G 1 44 ? 71.249 0.094 -22.740 1.00 38.26 141 PHE G O 1
ATOM 3072 N N . HIS G 1 45 ? 70.432 1.777 -21.507 1.00 37.51 142 HIS G N 1
ATOM 3073 C CA . HIS G 1 45 ? 69.301 0.997 -21.006 1.00 36.96 142 HIS G CA 1
ATOM 3074 C C . HIS G 1 45 ? 68.457 0.480 -22.175 1.00 36.11 142 HIS G C 1
ATOM 3075 O O . HIS G 1 45 ? 68.058 1.257 -23.029 1.00 35.95 142 HIS G O 1
ATOM 3082 N N . GLY G 1 46 ? 68.219 -0.829 -22.228 1.00 34.96 143 GLY G N 1
ATOM 3083 C CA . GLY G 1 46 ? 67.434 -1.426 -23.317 1.00 33.62 143 GLY G CA 1
ATOM 3084 C C . GLY G 1 46 ? 68.259 -2.075 -24.421 1.00 32.49 143 GLY G C 1
ATOM 3085 O O . GLY G 1 46 ? 67.718 -2.748 -25.300 1.00 32.32 143 GLY G O 1
ATOM 3086 N N . LEU G 1 47 ? 69.575 -1.887 -24.371 1.00 31.64 144 LEU G N 1
ATOM 3087 C CA . LEU G 1 47 ? 70.486 -2.519 -25.332 1.00 31.11 144 LEU G CA 1
ATOM 3088 C C . LEU G 1 47 ? 70.398 -4.043 -25.286 1.00 30.15 144 LEU G C 1
ATOM 3089 O O . LEU G 1 47 ? 70.307 -4.617 -24.209 1.00 30.21 144 LEU G O 1
ATOM 3094 N N . ASP G 1 48 ? 70.416 -4.701 -26.443 1.00 29.01 145 ASP G N 1
ATOM 3095 C CA . ASP G 1 48 ? 70.305 -6.159 -26.459 1.00 28.48 145 ASP G CA 1
ATOM 3096 C C . ASP G 1 48 ? 71.615 -6.796 -26.000 1.00 28.28 145 ASP G C 1
ATOM 3097 O O . ASP G 1 48 ? 72.683 -6.239 -26.233 1.00 27.68 145 ASP G O 1
ATOM 3102 N N . GLU G 1 49 ? 71.530 -7.957 -25.365 1.00 27.38 146 GLU G N 1
ATOM 3103 C CA . GLU G 1 49 ? 72.721 -8.606 -24.817 1.00 27.62 146 GLU G CA 1
ATOM 3104 C C . GLU G 1 49 ? 73.826 -8.930 -25.832 1.00 27.23 146 GLU G C 1
ATOM 3105 O O . GLU G 1 49 ? 74.993 -9.011 -25.457 1.00 26.68 146 GLU G O 1
ATOM 3111 N N . ALA G 1 50 ? 73.464 -9.146 -27.097 1.00 27.81 147 ALA G N 1
ATOM 3112 C CA . ALA G 1 50 ? 74.448 -9.519 -28.113 1.00 27.71 147 ALA G CA 1
ATOM 3113 C C . ALA G 1 50 ? 75.396 -8.360 -28.387 1.00 28.39 147 ALA G C 1
ATOM 3114 O O . ALA G 1 50 ? 76.629 -8.516 -28.306 1.00 27.82 147 ALA G O 1
ATOM 3116 N N . THR G 1 51 ? 74.795 -7.204 -28.671 1.00 28.49 148 THR G N 1
ATOM 3117 C CA . THR G 1 51 ? 75.507 -5.973 -28.948 1.00 28.75 148 THR G CA 1
ATOM 3118 C C . THR G 1 51 ? 76.290 -5.564 -27.698 1.00 28.51 148 THR G C 1
ATOM 3119 O O . THR G 1 51 ? 77.430 -5.147 -27.800 1.00 27.74 148 THR G O 1
ATOM 3123 N N . LEU G 1 52 ? 75.672 -5.706 -26.527 1.00 28.33 149 LEU G N 1
ATOM 3124 C CA . LEU G 1 52 ? 76.344 -5.356 -25.289 1.00 27.34 149 LEU G CA 1
ATOM 3125 C C . LEU G 1 52 ? 77.592 -6.212 -25.120 1.00 27.65 149 LEU G C 1
ATOM 3126 O O . LEU G 1 52 ? 78.655 -5.669 -24.821 1.00 27.96 149 LEU G O 1
ATOM 3131 N N . LEU G 1 53 ? 77.455 -7.526 -25.342 1.00 27.28 150 LEU G N 1
ATOM 3132 C CA . LEU G 1 53 ? 78.570 -8.464 -25.282 1.00 28.10 150 LEU G CA 1
ATOM 3133 C C . LEU G 1 53 ? 79.723 -8.034 -26.199 1.00 28.59 150 LEU G C 1
ATOM 3134 O O . LEU G 1 53 ? 80.875 -8.067 -25.781 1.00 28.21 150 LEU G O 1
ATOM 3139 N N . ARG G 1 54 ? 79.422 -7.603 -27.426 1.00 29.19 151 ARG G N 1
ATOM 3140 C CA . ARG G 1 54 ? 80.484 -7.117 -28.322 1.00 29.54 151 ARG G CA 1
ATOM 3141 C C . ARG G 1 54 ? 81.151 -5.846 -27.825 1.00 30.06 151 ARG G C 1
ATOM 3142 O O . ARG G 1 54 ? 82.384 -5.737 -27.893 1.00 30.42 151 ARG G O 1
ATOM 3150 N N . ALA G 1 55 ? 80.343 -4.888 -27.361 1.00 29.86 152 ALA G N 1
ATOM 3151 C CA . ALA G 1 55 ? 80.842 -3.650 -26.754 1.00 29.55 152 ALA G CA 1
ATOM 3152 C C . ALA G 1 55 ? 81.809 -3.967 -25.618 1.00 29.55 152 ALA G C 1
ATOM 3153 O O . ALA G 1 55 ? 82.887 -3.357 -25.503 1.00 28.28 152 ALA G O 1
ATOM 3155 N N . LEU G 1 56 ? 81.424 -4.942 -24.793 1.00 28.87 153 LEU G N 1
ATOM 3156 C CA . LEU G 1 56 ? 82.251 -5.367 -23.667 1.00 28.83 153 LEU G CA 1
ATOM 3157 C C . LEU G 1 56 ? 83.570 -5.995 -24.133 1.00 28.92 153 LEU G C 1
ATOM 3158 O O . LEU G 1 56 ? 84.633 -5.707 -23.549 1.00 27.90 153 LEU G O 1
ATOM 3163 N N . GLN G 1 57 ? 83.497 -6.810 -25.195 1.00 28.42 154 GLN G N 1
ATOM 3164 C CA . GLN G 1 57 ? 84.681 -7.442 -25.798 1.00 28.34 154 GLN G CA 1
ATOM 3165 C C . GLN G 1 57 ? 85.667 -6.401 -26.324 1.00 28.58 154 GLN G C 1
ATOM 3166 O O . GLN G 1 57 ? 86.884 -6.579 -26.216 1.00 29.37 154 GLN G O 1
ATOM 3172 N N . ALA G 1 58 ? 85.137 -5.310 -26.875 1.00 28.89 155 ALA G N 1
ATOM 3173 C CA . ALA G 1 58 ? 85.956 -4.189 -27.314 1.00 29.25 155 ALA G CA 1
ATOM 3174 C C . ALA G 1 58 ? 86.670 -3.540 -26.138 1.00 29.01 155 ALA G C 1
ATOM 3175 O O . ALA G 1 58 ? 87.851 -3.203 -26.238 1.00 28.71 155 ALA G O 1
ATOM 3177 N N . LEU G 1 59 ? 85.964 -3.370 -25.026 1.00 28.54 156 LEU G N 1
ATOM 3178 C CA . LEU G 1 59 ? 86.592 -2.866 -23.804 1.00 28.83 156 LEU G CA 1
ATOM 3179 C C . LEU G 1 59 ? 87.687 -3.790 -23.264 1.00 28.87 156 LEU G C 1
ATOM 3180 O O . LEU G 1 59 ? 88.778 -3.307 -22.879 1.00 29.08 156 LEU G O 1
ATOM 3185 N N . GLN G 1 60 ? 87.411 -5.099 -23.246 1.00 28.14 157 GLN G N 1
ATOM 3186 C CA . GLN G 1 60 ? 88.401 -6.106 -22.826 1.00 28.26 157 GLN G CA 1
ATOM 3187 C C . GLN G 1 60 ? 89.691 -6.110 -23.661 1.00 28.64 157 GLN G C 1
ATOM 3188 O O . GLN G 1 60 ? 90.775 -6.348 -23.122 1.00 27.52 157 GLN G O 1
ATOM 3194 N N . GLN G 1 61 ? 89.565 -5.879 -24.967 1.00 29.33 158 GLN G N 1
ATOM 3195 C CA . GLN G 1 61 ? 90.753 -5.661 -25.818 1.00 30.11 158 GLN G CA 1
ATOM 3196 C C . GLN G 1 61 ? 91.552 -4.420 -25.406 1.00 30.66 158 GLN G C 1
ATOM 3197 O O . GLN G 1 61 ? 92.779 -4.401 -25.553 1.00 30.84 158 GLN G O 1
ATOM 3203 N N . GLU G 1 62 ? 90.869 -3.380 -24.908 1.00 30.81 159 GLU G N 1
ATOM 3204 C CA . GLU G 1 62 ? 91.571 -2.183 -24.413 1.00 31.08 159 GLU G CA 1
ATOM 3205 C C . GLU G 1 62 ? 91.958 -2.333 -22.939 1.00 30.17 159 GLU G C 1
ATOM 3206 O O . GLU G 1 62 ? 92.332 -1.352 -22.297 1.00 29.93 159 GLU G O 1
ATOM 3212 N N . HIS G 1 63 ? 91.842 -3.549 -22.403 1.00 29.35 160 HIS G N 1
ATOM 3213 C CA . HIS G 1 63 ? 92.132 -3.831 -20.983 1.00 28.46 160 HIS G CA 1
ATOM 3214 C C . HIS G 1 63 ? 91.303 -2.999 -19.991 1.00 27.49 160 HIS G C 1
ATOM 3215 O O . HIS G 1 63 ? 91.734 -2.726 -18.856 1.00 26.10 160 HIS G O 1
ATOM 3222 N N . LYS G 1 64 ? 90.095 -2.621 -20.421 1.00 26.56 161 LYS G N 1
ATOM 3223 C CA . LYS G 1 64 ? 89.220 -1.760 -19.627 1.00 25.97 161 LYS G CA 1
ATOM 3224 C C . LYS G 1 64 ? 88.081 -2.545 -18.953 1.00 25.24 161 LYS G C 1
ATOM 3225 O O . LYS G 1 64 ? 87.364 -2.010 -18.110 1.00 24.70 161 LYS G O 1
ATOM 3231 N N . ALA G 1 65 ? 87.952 -3.816 -19.315 1.00 24.28 162 ALA G N 1
ATOM 3232 C CA . ALA G 1 65 ? 86.972 -4.694 -18.724 1.00 23.14 162 ALA G CA 1
ATOM 3233 C C . ALA G 1 65 ? 87.441 -6.145 -18.791 1.00 23.06 162 ALA G C 1
ATOM 3234 O O . ALA G 1 65 ? 88.319 -6.499 -19.597 1.00 22.65 162 ALA G O 1
ATOM 3236 N N . GLU G 1 66 ? 86.849 -6.981 -17.937 1.00 21.34 163 GLU G N 1
ATOM 3237 C CA . GLU G 1 66 ? 87.064 -8.411 -17.987 1.00 21.02 163 GLU G CA 1
ATOM 3238 C C . GLU G 1 66 ? 85.711 -9.095 -17.863 1.00 20.79 163 GLU G C 1
ATOM 3239 O O . GLU G 1 66 ? 85.010 -8.931 -16.869 1.00 19.56 163 GLU G O 1
ATOM 3245 N N . ILE G 1 67 ? 85.365 -9.851 -18.894 1.00 21.35 164 ILE G N 1
ATOM 3246 C CA . ILE G 1 67 ? 84.119 -10.586 -18.954 1.00 21.78 164 ILE G CA 1
ATOM 3247 C C . ILE G 1 67 ? 84.230 -11.858 -18.114 1.00 23.31 164 ILE G C 1
ATOM 3248 O O . ILE G 1 67 ? 85.219 -12.614 -18.197 1.00 23.40 164 ILE G O 1
ATOM 3253 N N . ILE G 1 68 ? 83.203 -12.071 -17.297 1.00 24.49 165 ILE G N 1
ATOM 3254 C CA . ILE G 1 68 ? 83.130 -13.158 -16.345 1.00 26.33 165 ILE G CA 1
ATOM 3255 C C . ILE G 1 68 ? 82.025 -14.106 -16.827 1.00 29.93 165 ILE G C 1
ATOM 3256 O O . ILE G 1 68 ? 80.899 -13.666 -17.135 1.00 29.52 165 ILE G O 1
ATOM 3261 N N . THR G 1 69 ? 82.339 -15.397 -16.879 1.00 33.71 166 THR G N 1
ATOM 3262 C CA . THR G 1 69 ? 81.341 -16.414 -17.196 1.00 37.78 166 THR G CA 1
ATOM 3263 C C . THR G 1 69 ? 80.860 -17.134 -15.921 1.00 40.10 166 THR G C 1
ATOM 3264 O O . THR G 1 69 ? 81.633 -17.878 -15.299 1.00 41.34 166 THR G O 1
ATOM 3268 N N . VAL G 1 70 ? 79.603 -16.906 -15.524 1.00 42.40 167 VAL G N 1
ATOM 3269 C CA . VAL G 1 70 ? 79.003 -17.635 -14.390 1.00 44.87 167 VAL G CA 1
ATOM 3270 C C . VAL G 1 70 ? 77.796 -18.490 -14.787 1.00 46.26 167 VAL G C 1
ATOM 3271 O O . VAL G 1 70 ? 76.670 -17.987 -14.947 1.00 46.46 167 VAL G O 1
ATOM 3275 N N . SER G 1 71 ? 78.061 -19.788 -14.929 1.00 47.61 168 SER G N 1
ATOM 3276 C CA . SER G 1 71 ? 77.111 -20.767 -15.463 1.00 48.89 168 SER G CA 1
ATOM 3277 C C . SER G 1 71 ? 76.020 -20.110 -16.311 1.00 49.27 168 SER G C 1
ATOM 3278 O O . SER G 1 71 ? 76.286 -19.712 -17.447 1.00 49.85 168 SER G O 1
ATOM 3281 N N . ASP G 1 72 ? 74.827 -19.955 -15.735 1.00 48.92 169 ASP G N 1
ATOM 3282 C CA . ASP G 1 72 ? 73.651 -19.434 -16.438 1.00 48.31 169 ASP G CA 1
ATOM 3283 C C . ASP G 1 72 ? 73.627 -17.899 -16.605 1.00 46.76 169 ASP G C 1
ATOM 3284 O O . ASP G 1 72 ? 72.676 -17.223 -16.180 1.00 47.25 169 ASP G O 1
ATOM 3289 N N . GLY G 1 73 ? 74.671 -17.355 -17.229 1.00 44.20 170 GLY G N 1
ATOM 3290 C CA . GLY G 1 73 ? 74.707 -15.938 -17.560 1.00 40.49 170 GLY G CA 1
ATOM 3291 C C . GLY G 1 73 ? 76.087 -15.324 -17.673 1.00 37.80 170 GLY G C 1
ATOM 3292 O O . GLY G 1 73 ? 77.111 -16.014 -17.637 1.00 37.99 170 GLY G O 1
ATOM 3293 N N . ARG G 1 74 ? 76.103 -14.003 -17.802 1.00 34.61 171 ARG G N 1
ATOM 3294 C CA . ARG G 1 74 ? 77.339 -13.249 -17.979 1.00 30.81 171 ARG G CA 1
ATOM 3295 C C . ARG G 1 74 ? 77.417 -12.041 -17.04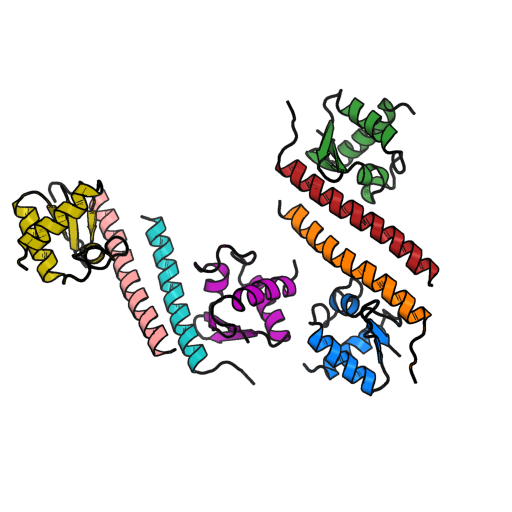8 1.00 27.98 171 ARG G C 1
ATOM 3296 O O . ARG G 1 74 ? 76.407 -11.428 -1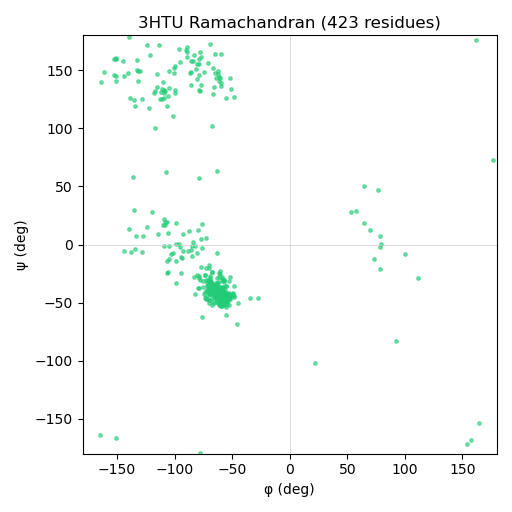6.701 1.00 25.87 171 ARG G O 1
ATOM 3304 N N . GLY G 1 75 ? 78.651 -11.695 -16.699 1.00 25.20 172 GLY G N 1
ATOM 3305 C CA . GLY G 1 75 ? 78.971 -10.524 -15.928 1.00 22.38 172 GLY G CA 1
ATOM 3306 C C . GLY G 1 75 ? 80.222 -9.871 -16.475 1.00 20.53 172 GLY G C 1
ATOM 3307 O O . GLY G 1 75 ? 80.833 -10.372 -17.425 1.00 20.29 172 GLY G O 1
ATOM 3308 N N . VAL G 1 76 ? 80.613 -8.764 -15.861 1.00 19.69 173 VAL G N 1
ATOM 3309 C CA . VAL G 1 76 ? 81.806 -8.031 -16.291 1.00 19.11 173 VAL G CA 1
ATOM 3310 C C . VAL G 1 76 ? 82.396 -7.265 -15.111 1.00 19.00 173 VAL G C 1
ATOM 3311 O O . VAL G 1 76 ? 81.665 -6.802 -14.209 1.00 18.03 173 VAL G O 1
ATOM 3315 N N . LYS G 1 77 ? 83.726 -7.160 -15.093 1.00 18.41 174 LYS G N 1
ATOM 3316 C CA . LYS G 1 77 ? 84.396 -6.246 -14.157 1.00 17.58 174 LYS G CA 1
ATOM 3317 C C . LYS G 1 77 ? 85.118 -5.145 -14.947 1.00 17.76 174 LYS G C 1
ATOM 3318 O O . LYS G 1 77 ? 85.757 -5.428 -15.960 1.00 17.84 174 LYS G O 1
ATOM 3324 N N . PHE G 1 78 ? 84.990 -3.896 -14.497 1.00 18.36 175 PHE G N 1
ATOM 3325 C CA . PHE G 1 78 ? 85.607 -2.758 -15.174 1.00 20.01 175 PHE G CA 1
ATOM 3326 C C . PHE G 1 78 ? 86.906 -2.342 -14.484 1.00 20.90 175 PHE G C 1
ATOM 3327 O O . PHE G 1 78 ? 87.075 -2.619 -13.292 1.00 21.01 175 PHE G O 1
ATOM 3335 N N . PHE G 1 79 ? 87.832 -1.729 -15.242 1.00 22.65 176 PHE G N 1
ATOM 3336 C CA . PHE G 1 79 ? 89.117 -1.247 -14.705 1.00 23.58 176 PHE G CA 1
ATOM 3337 C C . PHE G 1 79 ? 89.445 0.189 -15.132 1.00 25.17 176 PHE G C 1
ATOM 3338 O O . PHE G 1 79 ? 90.060 0.961 -14.384 1.00 26.21 176 PHE G O 1
ATOM 3347 N N . GLY H 2 1 ? 89.461 -15.499 -13.525 1.00 22.83 10 GLY H N 1
ATOM 3348 C CA . GLY H 2 1 ? 90.136 -14.809 -14.693 1.00 23.63 10 GLY H CA 1
ATOM 3349 C C . GLY H 2 1 ? 91.014 -13.662 -14.235 1.00 22.55 10 GLY H C 1
ATOM 3350 O O . GLY H 2 1 ? 90.600 -12.889 -13.387 1.00 23.49 10 GLY H O 1
ATOM 3351 N N . SER H 2 2 ? 92.185 -13.508 -14.859 1.00 22.27 11 SER H N 1
ATOM 3352 C CA . SER H 2 2 ? 93.328 -12.781 -14.281 1.00 20.16 11 SER H CA 1
ATOM 3353 C C . SER H 2 2 ? 93.104 -11.662 -13.268 1.00 19.33 11 SER H C 1
ATOM 3354 O O . SER H 2 2 ? 93.766 -11.689 -12.246 1.00 18.95 11 SER H O 1
ATOM 3357 N N . ARG H 2 3 ? 92.184 -10.723 -13.483 1.00 18.12 12 ARG H N 1
ATOM 3358 C CA . ARG H 2 3 ? 91.914 -9.712 -12.427 1.00 17.34 12 ARG H CA 1
ATOM 3359 C C . ARG H 2 3 ? 90.560 -9.857 -11.679 1.00 17.70 12 ARG H C 1
ATOM 3360 O O . ARG H 2 3 ? 90.071 -8.921 -11.048 1.00 16.75 12 ARG H O 1
ATOM 3368 N N . VAL H 2 4 ? 89.975 -11.043 -11.758 1.00 17.61 13 VAL H N 1
ATOM 3369 C CA . VAL H 2 4 ? 88.689 -11.319 -11.121 1.00 18.22 13 VAL H CA 1
ATOM 3370 C C . VAL H 2 4 ? 88.901 -12.247 -9.943 1.00 18.20 13 VAL H C 1
ATOM 3371 O O . VAL H 2 4 ? 89.542 -13.286 -10.064 1.00 18.50 13 VAL H O 1
ATOM 3375 N N . THR H 2 5 ? 88.340 -11.874 -8.808 1.00 18.80 14 THR H N 1
ATOM 3376 C CA . THR H 2 5 ? 88.532 -12.649 -7.586 1.00 19.31 14 THR H CA 1
ATOM 3377 C C . THR H 2 5 ? 87.370 -13.606 -7.370 1.00 19.99 14 THR H C 1
ATOM 3378 O O . THR H 2 5 ? 86.322 -13.521 -8.044 1.00 19.95 14 THR H O 1
ATOM 3382 N N . GLU H 2 6 ? 87.561 -14.518 -6.424 1.00 20.34 15 GLU H N 1
ATOM 3383 C CA . GLU H 2 6 ? 86.493 -15.363 -5.927 1.00 20.76 15 GLU H CA 1
ATOM 3384 C C . GLU H 2 6 ? 85.312 -14.523 -5.389 1.00 20.78 15 GLU H C 1
ATOM 3385 O O . GLU H 2 6 ? 84.166 -14.843 -5.668 1.00 20.10 15 GLU H O 1
ATOM 3391 N N . GLN H 2 7 ? 85.597 -13.451 -4.645 1.00 20.86 16 GLN H N 1
ATOM 3392 C CA . GLN H 2 7 ? 84.559 -12.570 -4.108 1.00 21.86 16 GLN H CA 1
ATOM 3393 C C . GLN H 2 7 ? 83.726 -11.990 -5.248 1.00 20.91 16 GLN H C 1
ATOM 3394 O O . GLN H 2 7 ? 82.500 -11.926 -5.142 1.00 19.54 16 GLN H O 1
ATOM 3400 N N . ASP H 2 8 ? 84.401 -11.573 -6.323 1.00 19.91 17 ASP H N 1
ATOM 3401 C CA . ASP H 2 8 ? 83.763 -10.970 -7.496 1.00 19.76 17 ASP H CA 1
ATOM 3402 C C . ASP H 2 8 ? 82.752 -11.972 -8.056 1.00 19.33 17 ASP H C 1
ATOM 3403 O O . ASP H 2 8 ? 81.607 -11.611 -8.328 1.00 18.76 17 ASP H O 1
ATOM 3408 N N . LYS H 2 9 ? 83.159 -13.237 -8.174 1.00 19.01 18 LYS H N 1
ATOM 3409 C CA . LYS H 2 9 ? 82.291 -14.294 -8.716 1.00 19.15 18 LYS H CA 1
ATOM 3410 C C . LYS H 2 9 ? 81.095 -14.601 -7.820 1.00 19.70 18 LYS H C 1
ATOM 3411 O O . LYS H 2 9 ? 79.981 -14.820 -8.321 1.00 19.54 18 LYS H O 1
ATOM 3417 N N . ALA H 2 10 ? 81.336 -14.600 -6.510 1.00 19.74 19 ALA H N 1
ATOM 3418 C CA . ALA H 2 10 ? 80.318 -14.857 -5.505 1.00 19.95 19 ALA H CA 1
ATOM 3419 C C . ALA H 2 10 ? 79.241 -13.776 -5.542 1.00 20.56 19 ALA H C 1
ATOM 3420 O O . ALA H 2 10 ? 78.042 -14.099 -5.605 1.00 21.72 19 ALA H O 1
ATOM 3422 N N . ILE H 2 11 ? 79.668 -12.509 -5.543 1.00 19.46 20 ILE H N 1
ATOM 3423 C CA . ILE H 2 11 ? 78.786 -11.358 -5.736 1.00 20.56 20 ILE H CA 1
ATOM 3424 C C . ILE H 2 11 ? 77.999 -11.468 -7.049 1.00 20.35 20 ILE H C 1
ATOM 3425 O O . ILE H 2 11 ? 76.779 -11.271 -7.052 1.00 20.39 20 ILE H O 1
ATOM 3430 N N . LEU H 2 12 ? 78.689 -11.757 -8.150 1.00 19.25 21 LEU H N 1
ATOM 3431 C CA . LEU H 2 12 ? 78.039 -11.927 -9.454 1.00 19.81 21 LEU H CA 1
ATOM 3432 C C . LEU H 2 12 ? 76.982 -13.040 -9.491 1.00 18.73 21 LEU H C 1
ATOM 3433 O O . LEU H 2 12 ? 75.945 -12.876 -10.134 1.00 17.75 21 LEU H O 1
ATOM 3438 N N . GLN H 2 13 ? 77.247 -14.158 -8.818 1.00 18.94 22 GLN H N 1
ATOM 3439 C CA . GLN H 2 13 ? 76.269 -15.247 -8.667 1.00 19.08 22 GLN H CA 1
ATOM 3440 C C . GLN H 2 13 ? 75.011 -14.784 -7.936 1.00 18.89 22 GLN H C 1
ATOM 3441 O O . GLN H 2 13 ? 73.890 -15.094 -8.362 1.00 18.63 22 GLN H O 1
ATOM 3447 N N . LEU H 2 14 ? 75.186 -14.041 -6.845 1.00 18.91 23 LEU H N 1
ATOM 3448 C CA . LEU H 2 14 ? 74.053 -13.396 -6.169 1.00 19.63 23 LEU H CA 1
ATOM 3449 C C . LEU H 2 14 ? 73.321 -12.384 -7.038 1.00 19.75 23 LEU H C 1
ATOM 3450 O O . LEU H 2 14 ? 72.073 -12.320 -7.032 1.00 19.51 23 LEU H O 1
ATOM 3455 N N . LYS H 2 15 ? 74.079 -11.594 -7.784 1.00 18.87 24 LYS H N 1
ATOM 3456 C CA . LYS H 2 15 ? 73.478 -10.598 -8.664 1.00 18.46 24 LYS H CA 1
ATOM 3457 C C . LYS H 2 15 ? 72.664 -11.224 -9.793 1.00 18.61 24 LYS H C 1
ATOM 3458 O O . LYS H 2 15 ? 71.598 -10.695 -10.179 1.00 18.20 24 LYS H O 1
ATOM 3464 N N . GLN H 2 16 ? 73.143 -12.358 -10.290 1.00 18.57 25 GLN H N 1
ATOM 3465 C CA . GLN H 2 16 ? 72.477 -13.100 -11.342 1.00 20.08 25 GLN H CA 1
ATOM 3466 C C . GLN H 2 16 ? 71.152 -13.700 -10.869 1.00 20.03 25 GLN H C 1
ATOM 3467 O O . GLN H 2 16 ? 70.181 -13.731 -11.647 1.00 20.15 25 GLN H O 1
ATOM 3473 N N . GLN H 2 17 ? 71.135 -14.187 -9.627 1.00 19.81 26 GLN H N 1
ATOM 3474 C CA . GLN H 2 17 ? 69.899 -14.683 -8.962 1.00 21.04 26 GLN H CA 1
ATOM 3475 C C . GLN H 2 17 ? 68.867 -13.598 -8.810 1.00 20.34 26 GLN H C 1
ATOM 3476 O O . GLN H 2 17 ? 67.690 -13.772 -9.183 1.00 21.19 26 GLN H O 1
ATOM 3482 N N . ARG H 2 18 ? 69.312 -12.496 -8.227 1.00 20.68 27 ARG H N 1
ATOM 3483 C CA . ARG H 2 18 ? 68.557 -11.259 -8.158 1.00 21.02 27 ARG H CA 1
ATOM 3484 C C . ARG H 2 18 ? 67.917 -10.943 -9.501 1.00 21.58 27 ARG H C 1
ATOM 3485 O O . ARG H 2 18 ? 66.700 -10.680 -9.564 1.00 21.55 27 ARG H O 1
ATOM 3493 N N . ASP H 2 19 ? 68.714 -10.990 -10.571 1.00 20.84 28 ASP H N 1
ATOM 3494 C CA . ASP H 2 19 ? 68.233 -10.648 -11.914 1.00 21.64 28 ASP H CA 1
ATOM 3495 C C . ASP H 2 19 ? 67.145 -11.572 -12.436 1.00 22.24 28 ASP H C 1
ATOM 3496 O O . ASP H 2 19 ? 66.194 -11.108 -13.100 1.00 22.24 28 ASP H O 1
ATOM 3501 N N . LYS H 2 20 ? 67.298 -12.867 -12.142 1.00 22.16 29 LYS H N 1
ATOM 3502 C CA . LYS H 2 20 ? 66.365 -13.914 -12.558 1.00 22.49 29 LYS H CA 1
ATOM 3503 C C . LYS H 2 20 ? 65.000 -13.652 -11.911 1.00 22.32 29 LYS H C 1
ATOM 3504 O O . LYS H 2 20 ? 63.940 -13.785 -12.548 1.00 22.30 29 LYS H O 1
ATOM 3510 N N . LEU H 2 21 ? 65.052 -13.240 -10.651 1.00 22.09 30 LEU H N 1
ATOM 3511 C CA . LEU H 2 21 ? 63.890 -12.906 -9.863 1.00 22.31 30 LEU H CA 1
ATOM 3512 C C . LEU H 2 21 ? 63.219 -11.600 -10.286 1.00 22.71 30 LEU H C 1
ATOM 3513 O O . LEU H 2 21 ? 61.982 -11.525 -10.317 1.00 22.42 30 LEU H O 1
ATOM 3518 N N . ARG H 2 22 ? 64.012 -10.583 -10.621 1.00 21.31 31 ARG H N 1
ATOM 3519 C CA . ARG H 2 22 ? 63.481 -9.333 -11.168 1.00 22.50 31 ARG H CA 1
ATOM 3520 C C . ARG H 2 22 ? 62.698 -9.555 -12.459 1.00 22.20 31 ARG H C 1
ATOM 3521 O O . ARG H 2 22 ? 61.640 -8.941 -12.681 1.00 22.86 31 ARG H O 1
ATOM 3529 N N . GLN H 2 23 ? 63.239 -10.403 -13.321 1.00 22.07 32 GLN H N 1
ATOM 3530 C CA . GLN H 2 23 ? 62.640 -10.721 -14.597 1.00 23.45 32 GLN H CA 1
ATOM 3531 C C . GLN H 2 23 ? 61.260 -11.353 -14.402 1.00 24.22 32 GLN H C 1
ATOM 3532 O O . GLN H 2 23 ? 60.271 -10.923 -15.023 1.00 23.34 32 GLN H O 1
ATOM 3538 N N . TYR H 2 24 ? 61.193 -12.344 -13.515 1.00 25.79 33 TYR H N 1
ATOM 3539 C CA . TYR H 2 24 ? 59.916 -12.944 -13.155 1.00 27.65 33 TYR H CA 1
ATOM 3540 C C . TYR H 2 24 ? 58.986 -11.924 -12.495 1.00 27.94 33 TYR H C 1
ATOM 3541 O O . TYR H 2 24 ? 57.787 -11.898 -12.803 1.00 28.86 33 TYR H O 1
ATOM 3550 N N . GLN H 2 25 ? 59.524 -11.066 -11.621 1.00 28.17 34 GLN H N 1
ATOM 3551 C CA . GLN H 2 25 ? 58.732 -9.980 -11.022 1.00 28.91 34 GLN H CA 1
ATOM 3552 C C . GLN H 2 25 ? 58.070 -9.123 -12.114 1.00 29.59 34 GLN H C 1
ATOM 3553 O O . GLN H 2 25 ? 56.833 -8.942 -12.110 1.00 28.66 34 GLN H O 1
ATOM 3559 N N . LYS H 2 26 ? 58.877 -8.669 -13.080 1.00 29.21 35 LYS H N 1
ATOM 3560 C CA . LYS H 2 26 ? 58.401 -7.914 -14.254 1.00 29.73 35 LYS H CA 1
ATOM 3561 C C . LYS H 2 26 ? 57.280 -8.611 -15.088 1.00 29.95 35 LYS H C 1
ATOM 3562 O O . LYS H 2 26 ? 56.322 -7.965 -15.514 1.00 29.95 35 LYS H O 1
ATOM 3568 N N . ARG H 2 27 ? 57.410 -9.916 -15.316 1.00 29.77 36 ARG H N 1
ATOM 3569 C CA . ARG H 2 27 ? 56.364 -10.713 -15.956 1.00 30.16 36 ARG H CA 1
ATOM 3570 C C . ARG H 2 27 ? 55.036 -10.705 -15.170 1.00 29.76 36 ARG H C 1
ATOM 3571 O O . ARG H 2 27 ? 53.953 -10.538 -15.757 1.00 29.06 36 ARG H O 1
ATOM 3579 N N . ILE H 2 28 ? 55.138 -10.873 -13.848 1.00 29.26 37 ILE H N 1
ATOM 3580 C CA . ILE H 2 28 ? 53.986 -10.817 -12.936 1.00 29.57 37 ILE H CA 1
ATOM 3581 C C . ILE H 2 28 ? 53.283 -9.445 -12.917 1.00 30.35 37 ILE H C 1
ATOM 3582 O O . ILE H 2 28 ? 52.047 -9.376 -12.959 1.00 28.80 37 ILE H O 1
ATOM 3587 N N . ALA H 2 29 ? 54.057 -8.363 -12.850 1.00 30.66 38 ALA H N 1
ATOM 3588 C CA . ALA H 2 29 ? 53.477 -7.030 -12.926 1.00 31.75 38 ALA H CA 1
ATOM 3589 C C . ALA H 2 29 ? 52.654 -6.830 -14.200 1.00 32.87 38 ALA H C 1
ATOM 3590 O O . ALA H 2 29 ? 51.582 -6.213 -14.156 1.00 33.29 38 ALA H O 1
ATOM 3592 N N . GLN H 2 30 ? 53.133 -7.368 -15.323 1.00 34.33 39 GLN H N 1
ATOM 3593 C CA . GLN H 2 30 ? 52.397 -7.261 -16.591 1.00 35.57 39 GLN H CA 1
ATOM 3594 C C . GLN H 2 30 ? 51.234 -8.261 -16.697 1.00 36.05 39 GLN H C 1
ATOM 3595 O O . GLN H 2 30 ? 50.248 -8.005 -17.382 1.00 35.44 39 GLN H O 1
ATOM 3601 N N . GLN H 2 31 ? 51.362 -9.383 -15.992 1.00 36.90 40 GLN H N 1
ATOM 3602 C CA . GLN H 2 31 ? 50.309 -10.373 -15.887 1.00 38.04 40 GLN H CA 1
ATOM 3603 C C . GLN H 2 31 ? 49.203 -9.761 -15.029 1.00 38.62 40 GLN H C 1
ATOM 3604 O O . GLN H 2 31 ? 48.028 -9.875 -15.358 1.00 38.64 40 GLN H O 1
ATOM 3610 N N . LEU H 2 32 ? 49.603 -9.092 -13.948 1.00 39.48 41 LEU H N 1
ATOM 3611 C CA . LEU H 2 32 ? 48.699 -8.315 -13.102 1.00 40.46 41 LEU H CA 1
ATOM 3612 C C . LEU H 2 32 ? 47.941 -7.230 -13.876 1.00 41.69 41 LEU H C 1
ATOM 3613 O O . LEU H 2 32 ? 46.728 -7.081 -13.694 1.00 41.36 41 LEU H O 1
ATOM 3618 N N . GLU H 2 33 ? 48.641 -6.501 -14.747 1.00 42.89 42 GLU H N 1
ATOM 3619 C CA . GLU H 2 33 ? 48.004 -5.488 -15.600 1.00 44.58 42 GLU H CA 1
ATOM 3620 C C . GLU H 2 33 ? 46.975 -6.098 -16.559 1.00 45.33 42 GLU H C 1
ATOM 3621 O O . GLU H 2 33 ? 45.891 -5.535 -16.743 1.00 45.10 42 GLU H O 1
ATOM 3627 N N . ARG H 2 34 ? 47.323 -7.235 -17.167 1.00 46.34 43 ARG H N 1
ATOM 3628 C CA . ARG H 2 34 ? 46.437 -7.923 -18.111 1.00 47.66 43 ARG H CA 1
ATOM 3629 C C . ARG H 2 34 ? 45.173 -8.454 -17.427 1.00 48.48 43 ARG H C 1
ATOM 3630 O O . ARG H 2 34 ? 44.090 -8.448 -18.024 1.00 48.48 43 ARG H O 1
ATOM 3638 N N . GLU H 2 35 ? 45.324 -8.918 -16.186 1.00 49.06 44 GLU H N 1
ATOM 3639 C CA . GLU H 2 35 ? 44.193 -9.375 -15.381 1.00 50.09 44 GLU H CA 1
ATOM 3640 C C . GLU H 2 35 ? 43.296 -8.220 -14.936 1.00 50.26 44 GLU H C 1
ATOM 3641 O O . GLU H 2 35 ? 42.073 -8.367 -14.881 1.00 50.26 44 GLU H O 1
ATOM 3647 N N . ARG H 2 36 ? 43.909 -7.083 -14.618 1.00 50.42 45 ARG H N 1
ATOM 3648 C CA . ARG H 2 36 ? 43.180 -5.897 -14.185 1.00 50.80 45 ARG H CA 1
ATOM 3649 C C . ARG H 2 36 ? 42.480 -5.235 -15.369 1.00 50.85 45 ARG H C 1
ATOM 3650 O O . ARG H 2 36 ? 43.071 -5.036 -16.429 1.00 50.69 45 ARG H O 1
#